Protein 2N8T (pdb70)

Sequence (51 aa):
GSSSGLPPGWEEKQDDRGRSYYVDHNSKTTTWSKPTMQDAPLPMPPGYKLVGSSSGLPPGWEEKQDDRGRSYYVDHNSKTTTWSKPTMQDAPLPMPPGYKLVGSSSGLPPGWEEKQDDRGRSYYVDHNSKTTTWSKPTMQDAPLPMPPGYKLVGSSSGLPPGWEEKQDDRGRSYYVDHNSKTTTWSKPTMQDAPLPMPPGYKLVGSSSGLPPGWEEKQDDRGRSYYVDHNSKTTTWSKPTMQDAPLPMPPGYKLVGSSSGLPPGWEEKQDDRGRSYYVDHNSKTTTWSKPTMQDAPLPMPPGYKLVGSSSGLPPGWEEKQDDRGRSYYVDHNSKTTTWSKPTMQDAPLPMPPGYKLVGSSSGLPPGWEEKQDDRGRSYYVDHNSKTTTWSKPTMQDAPLPMPPGYKLVGSSSGLPPGWEEKQDDRGRSYYVDHNSKTTTWSKPTMQDAPLPMPPGYKLVGSSSGLPPGWEEKQDDRGRSYYVDHNSKTTTWSKPTMQDAPLPMPPGYKLV

Solvent-accessible surface area: 4497 Å² total

Organism: Rattus norvegicus (NCBI:txid10116)

InterPro domains:
  IPR000008 C2 domain [PF00168] (77-171)
  IPR000008 C2 domain [PS50004] (54-180)
  IPR000008 C2 domain [SM00239] (76-178)
  IPR000569 HECT domain [PF00632] (581-884)
  IPR000569 HECT domain [PS50237] (551-886)
  IPR000569 HECT domain [SM00119] (549-886)
  IPR000569 HECT domain [cd00078] (529-884)
  IPR001202 WW domain [PF00397] (248-277)
  IPR001202 WW domain [PF00397] (404-433)
  IPR001202 WW domain [PF00397] (461-490)
  IPR001202 WW domain [PS01159] (252-277)
  IPR001202 WW domain [PS01159] (408-433)
  IPR001202 WW domain [PS01159] (465-490)
  IPR001202 WW domain [PS50020] (246-279)
  IPR001202 WW domain [PS50020] (402-435)
  IPR001202 WW domain [PS50020] (459-492)
  IPR001202 WW domain [SM00456] (247-279)
  IPR001202 WW domain [SM00456] (403-435)
  IPR001202 WW domain [SM00456] (460-492)
  IPR001202 WW domain [cd00201] (251-279)

Foldseek 3Di:
DPDDPDDPQWDWDADPVGDTAIFGNPVTDTDRDDDDDDD/DDDPAVVDDDPD

B-factor: mean 2.51, std 2.17, range [0.27, 10.43]

GO terms:
  GO:0004842 ubiquitin-protein transferase activity (F, IDA)
  GO:0048814 regulation of dendrite morphogenesis (P, IDA)
  GO:0070534 protein K63-linked ubiquitination (P, IDA)
  GO:0005737 cytoplasm (C, EXP)
  GO:0005902 microvillus (C, IDA)
  GO:0014894 response to denervation involved in regulation of muscle adaptation (P, IEP)
  GO:0006955 immune response (P, IEP)
  GO:0005515 protein binding (F, IPI)
  GO:0098978 glutamatergic synapse (C, IDA)
  GO:0098978 glutamatergic synapse (C, IMP)
  GO:0140252 regulation protein catabolic process at postsynapse (P, IDA)
  GO:0140252 regulation protein catabolic process at postsynapse (P, IMP)
  GO:0099149 regulation of postsynaptic neurotransmitter receptor internalization (P, IDA)
  GO:0099149 regulation of postsynaptic neurotransmitter receptor internalization (P, IMP)
  GO:0099576 regulation of protein catabolic process at postsynapse, modulating synaptic transmission (P, IDA)
  GO:0099576 regulation of protein catabolic process at postsynapse, modulating synaptic transmission (P, IMP)
  GO:0098978 glutamatergic synapse (C, IEP)
  GO:0140252 regulation protein catabolic process at postsynapse (P, IEP)
  GO:0099149 regulation of postsynaptic neurotransmitter receptor internalization (P, IEP)
  GO:0099576 regulation of protein catabolic process at postsynapse, modulating synaptic transmission (P, IEP)

Nearest PDB structures (foldseek):
  2n8t-assembly1_A  TM=1.026E+00  e=1.112E-06  Rattus norvegicus
  7lp3-assembly2_C  TM=7.494E-01  e=6.803E-03  Homo sapiens
  2ysg-assembly1_A  TM=6.909E-01  e=1.780E-02  Homo sapiens
  2dmv-assembly1_A  TM=6.307E-01  e=8.791E-03  Homo sapiens
  3le4-assembly1_A-2  TM=6.963E-01  e=1.678E-01  Homo sapiens

Radius of gyration: 11.64 Å; Cα contacts (8 Å, |Δi|>4): 70; chains: 2; bounding box: 26×28×25 Å

Structure (mmCIF, N/CA/C/O backbone):
data_2N8T
#
_entry.id   2N8T
#
_cell.length_a   1.000
_cell.length_b   1.000
_cell.length_c   1.000
_cell.angle_alpha   90.00
_cell.angle_beta   90.00
_cell.angle_gamma   90.00
#
_symmetry.space_group_name_H-M   'P 1'
#
loop_
_entity.id
_entity.type
_entity.pdbx_description
1 polymer 'E3 ubiquitin-protein ligase NEDD4'
2 polymer 'Cx43CT Peptide'
#
loop_
_atom_site.group_PDB
_atom_site.id
_atom_site.type_symbol
_atom_site.label_atom_id
_atom_site.label_alt_id
_atom_site.label_comp_id
_atom_site.label_asym_id
_atom_site.label_entity_id
_atom_site.label_seq_id
_atom_site.pdbx_PDB_ins_code
_atom_site.Cartn_x
_atom_site.Cartn_y
_atom_site.Cartn_z
_atom_site.occupancy
_atom_site.B_iso_or_equiv
_atom_site.auth_seq_id
_atom_site.auth_comp_id
_atom_site.auth_asym_id
_atom_site.auth_atom_id
_atom_site.pdbx_PDB_model_num
ATOM 1 N N . GLY A 1 1 ? -6.788 17.544 -0.089 1.00 8.61 1 GLY A N 1
ATOM 2 C CA . GLY A 1 1 ? -7.123 17.879 -1.488 1.00 7.96 1 GLY A CA 1
ATOM 3 C C . GLY A 1 1 ? -6.002 18.636 -2.168 1.00 7.00 1 GLY A C 1
ATOM 4 O O . GLY A 1 1 ? -5.590 19.694 -1.696 1.00 6.91 1 GLY A O 1
ATOM 10 N N . SER A 1 2 ? -5.497 18.069 -3.249 1.00 6.57 2 SER A N 1
ATOM 11 C CA . SER A 1 2 ? -4.472 18.695 -4.074 1.00 5.93 2 SER A CA 1
ATOM 12 C C . SER A 1 2 ? -4.258 17.809 -5.291 1.00 5.15 2 SER A C 1
ATOM 13 O O . SER A 1 2 ? -3.358 16.970 -5.305 1.00 5.08 2 SER A O 1
ATOM 21 N N . SER A 1 3 ? -5.132 17.967 -6.286 1.00 5.00 3 SER A N 1
ATOM 22 C CA . SER A 1 3 ? -5.182 17.059 -7.429 1.00 4.69 3 SER A CA 1
ATOM 23 C C . SER A 1 3 ? -5.568 15.657 -6.946 1.00 4.03 3 SER A C 1
ATOM 24 O O . SER A 1 3 ? -6.071 15.503 -5.828 1.00 4.13 3 SER A O 1
ATOM 32 N N . SER A 1 4 ? -5.371 14.646 -7.773 1.00 3.76 4 SER A N 1
ATOM 33 C CA . SER A 1 4 ? -5.721 13.288 -7.390 1.00 3.47 4 SER A CA 1
ATOM 34 C C . SER A 1 4 ? -4.726 12.288 -7.964 1.00 2.40 4 SER A C 1
ATOM 35 O O . SER A 1 4 ? -4.147 12.514 -9.026 1.00 2.66 4 SER A O 1
ATOM 43 N N . GLY A 1 5 ? -4.525 11.196 -7.240 1.00 1.67 5 GLY A N 1
ATOM 44 C CA . GLY A 1 5 ? -3.594 10.170 -7.661 1.00 1.04 5 GLY A CA 1
ATOM 45 C C . GLY A 1 5 ? -3.552 9.035 -6.670 1.00 0.89 5 GLY A C 1
ATOM 46 O O . GLY A 1 5 ? -3.795 7.879 -7.014 1.00 1.09 5 GLY A O 1
ATOM 50 N N . LEU A 1 6 ? -3.246 9.377 -5.426 1.00 0.74 6 LEU A N 1
ATOM 51 C CA . LEU A 1 6 ? -3.276 8.412 -4.341 1.00 0.69 6 LEU A CA 1
ATOM 52 C C . LEU A 1 6 ? -4.505 8.631 -3.468 1.00 0.65 6 LEU A C 1
ATOM 53 O O . LEU A 1 6 ? -4.892 9.772 -3.207 1.00 0.72 6 LEU A O 1
ATOM 69 N N . PRO A 1 7 ? -5.151 7.544 -3.025 1.00 0.62 7 PRO A N 1
ATOM 70 C CA . PRO A 1 7 ? -6.268 7.630 -2.085 1.00 0.67 7 PRO A CA 1
ATOM 71 C C . PRO A 1 7 ? -5.819 8.181 -0.728 1.00 0.61 7 PRO A C 1
ATOM 72 O O . PRO A 1 7 ? -4.631 8.121 -0.390 1.00 0.53 7 PRO A O 1
ATOM 83 N N . PRO A 1 8 ? -6.759 8.733 0.062 1.00 0.71 8 PRO A N 1
ATOM 84 C CA . PRO A 1 8 ? -6.447 9.331 1.366 1.00 0.70 8 PRO A CA 1
ATOM 85 C C . PRO A 1 8 ? -5.744 8.355 2.312 1.00 0.60 8 PRO A C 1
ATOM 86 O O . PRO A 1 8 ? -6.358 7.422 2.834 1.00 0.69 8 PRO A O 1
ATOM 97 N N . GLY A 1 9 ? -4.444 8.565 2.500 1.00 0.49 9 GLY A N 1
ATOM 98 C CA . GLY A 1 9 ? -3.690 7.760 3.439 1.00 0.50 9 GLY A CA 1
ATOM 99 C C . GLY A 1 9 ? -2.909 6.640 2.775 1.00 0.37 9 GLY A C 1
ATOM 100 O O . GLY A 1 9 ? -2.628 5.625 3.407 1.00 0.37 9 GLY A O 1
ATOM 104 N N . TRP A 1 10 ? -2.554 6.816 1.509 1.00 0.39 10 TRP A N 1
ATOM 105 C CA . TRP A 1 10 ? -1.763 5.819 0.788 1.00 0.32 10 TRP A CA 1
ATOM 106 C C . TRP A 1 10 ? -0.334 6.291 0.576 1.00 0.31 10 TRP A C 1
ATOM 107 O O . TRP A 1 10 ? -0.094 7.408 0.117 1.00 0.47 10 TRP A O 1
ATOM 128 N N . GLU A 1 11 ? 0.616 5.440 0.929 1.00 0.36 11 GLU A N 1
ATOM 129 C CA . GLU A 1 11 ? 2.014 5.711 0.643 1.00 0.45 11 GLU A CA 1
ATOM 130 C C . GLU A 1 11 ? 2.503 4.826 -0.490 1.00 0.41 11 GLU A C 1
ATOM 131 O O . GLU A 1 11 ? 2.293 3.610 -0.477 1.00 0.44 11 GLU A O 1
ATOM 143 N N . GLU A 1 12 ? 3.142 5.443 -1.470 1.00 0.51 12 GLU A N 1
ATOM 144 C CA . GLU A 1 12 ? 3.736 4.726 -2.583 1.00 0.58 12 GLU A CA 1
ATOM 145 C C . GLU A 1 12 ? 5.246 4.611 -2.369 1.00 0.61 12 GLU A C 1
ATOM 146 O O . GLU A 1 12 ? 5.955 5.618 -2.365 1.00 0.86 12 GLU A O 1
ATOM 158 N N . LYS A 1 13 ? 5.732 3.393 -2.163 1.00 0.49 13 LYS A N 1
ATOM 159 C CA . LYS A 1 13 ? 7.155 3.176 -1.918 1.00 0.65 13 LYS A CA 1
ATOM 160 C C . LYS A 1 13 ? 7.536 1.730 -2.203 1.00 0.45 13 LYS A C 1
ATOM 161 O O . LYS A 1 13 ? 6.675 0.865 -2.282 1.00 0.48 13 LYS A O 1
ATOM 180 N N . GLN A 1 14 ? 8.829 1.483 -2.376 1.00 0.68 14 GLN A N 1
ATOM 181 C CA . GLN A 1 14 ? 9.318 0.148 -2.717 1.00 0.58 14 GLN A CA 1
ATOM 182 C C . GLN A 1 14 ? 9.547 -0.709 -1.475 1.00 0.59 14 GLN A C 1
ATOM 183 O O . GLN A 1 14 ? 9.858 -0.193 -0.396 1.00 0.72 14 GLN A O 1
ATOM 197 N N . ASP A 1 15 ? 9.376 -2.017 -1.640 1.00 0.56 15 ASP A N 1
ATOM 198 C CA . ASP A 1 15 ? 9.549 -2.976 -0.550 1.00 0.66 15 ASP A CA 1
ATOM 199 C C . ASP A 1 15 ? 10.988 -3.486 -0.505 1.00 0.63 15 ASP A C 1
ATOM 200 O O . ASP A 1 15 ? 11.881 -2.920 -1.131 1.00 0.58 15 ASP A O 1
ATOM 209 N N . ASP A 1 16 ? 11.198 -4.566 0.236 1.00 0.77 16 ASP A N 1
ATOM 210 C CA . ASP A 1 16 ? 12.504 -5.213 0.318 1.00 0.79 16 ASP A CA 1
ATOM 211 C C . ASP A 1 16 ? 12.930 -5.736 -1.051 1.00 0.73 16 ASP A C 1
ATOM 212 O O . ASP A 1 16 ? 14.105 -5.659 -1.423 1.00 0.76 16 ASP A O 1
ATOM 221 N N . ARG A 1 17 ? 11.969 -6.244 -1.813 1.00 0.78 17 ARG A N 1
ATOM 222 C CA . ARG A 1 17 ? 12.249 -6.790 -3.134 1.00 0.81 17 ARG A CA 1
ATOM 223 C C . ARG A 1 17 ? 12.463 -5.671 -4.148 1.00 0.72 17 ARG A C 1
ATOM 224 O O . ARG A 1 17 ? 12.926 -5.910 -5.269 1.00 0.95 17 ARG A O 1
ATOM 245 N N . GLY A 1 18 ? 12.098 -4.456 -3.761 1.00 0.61 18 GLY A N 1
ATOM 246 C CA . GLY A 1 18 ? 12.395 -3.290 -4.570 1.00 0.64 18 GLY A CA 1
ATOM 247 C C . GLY A 1 18 ? 11.268 -2.902 -5.501 1.00 0.56 18 GLY A C 1
ATOM 248 O O . GLY A 1 18 ? 11.476 -2.116 -6.426 1.00 0.71 18 GLY A O 1
ATOM 252 N N . ARG A 1 19 ? 10.075 -3.430 -5.268 1.00 0.48 19 ARG A N 1
ATOM 253 C CA . ARG A 1 19 ? 8.946 -3.115 -6.127 1.00 0.54 19 ARG A CA 1
ATOM 254 C C . ARG A 1 19 ? 8.075 -2.051 -5.474 1.00 0.42 19 ARG A C 1
ATOM 255 O O . ARG A 1 19 ? 7.923 -2.022 -4.254 1.00 0.41 19 ARG A O 1
ATOM 276 N N . SER A 1 20 ? 7.525 -1.165 -6.287 1.00 0.41 20 SER A N 1
ATOM 277 C CA . SER A 1 20 ? 6.678 -0.101 -5.782 1.00 0.40 20 SER A CA 1
ATOM 278 C C . SER A 1 20 ? 5.346 -0.667 -5.297 1.00 0.44 20 SER A C 1
ATOM 279 O O . SER A 1 20 ? 4.537 -1.139 -6.096 1.00 0.58 20 SER A O 1
ATOM 287 N N . TYR A 1 21 ? 5.142 -0.652 -3.990 1.00 0.41 21 TYR A N 1
ATOM 288 C CA . TYR A 1 21 ? 3.888 -1.092 -3.416 1.00 0.55 21 TYR A CA 1
ATOM 289 C C . TYR A 1 21 ? 3.155 0.094 -2.802 1.00 0.48 21 TYR A C 1
ATOM 290 O O . TYR A 1 21 ? 3.677 1.214 -2.771 1.00 0.47 21 TYR A O 1
ATOM 308 N N . TYR A 1 22 ? 1.951 -0.161 -2.320 1.00 0.50 22 TYR A N 1
ATOM 309 C CA . TYR A 1 22 ? 1.144 0.861 -1.686 1.00 0.47 22 TYR A CA 1
ATOM 310 C C . TYR A 1 22 ? 0.696 0.394 -0.313 1.00 0.45 22 TYR A C 1
ATOM 311 O O . TYR A 1 22 ? 0.372 -0.777 -0.122 1.00 0.53 22 TYR A O 1
ATOM 329 N N . VAL A 1 23 ? 0.688 1.298 0.646 1.00 0.45 23 VAL A N 1
ATOM 330 C CA . VAL A 1 23 ? 0.203 0.972 1.976 1.00 0.45 23 VAL A CA 1
ATOM 331 C C . VAL A 1 23 ? -0.928 1.912 2.385 1.00 0.33 23 VAL A C 1
ATOM 332 O O . VAL A 1 23 ? -0.796 3.138 2.316 1.00 0.40 23 VAL A O 1
ATOM 345 N N . ASP A 1 24 ? -2.043 1.312 2.783 1.00 0.30 24 ASP A N 1
ATOM 346 C CA . ASP A 1 24 ? -3.215 2.051 3.225 1.00 0.29 24 ASP A CA 1
ATOM 347 C C . ASP A 1 24 ? -3.138 2.308 4.724 1.00 0.34 24 ASP A C 1
ATOM 348 O O . ASP A 1 24 ? -2.998 1.374 5.512 1.00 0.42 24 ASP A O 1
ATOM 357 N N . HIS A 1 25 ? -3.183 3.575 5.112 1.00 0.40 25 HIS A N 1
ATOM 358 C CA . HIS A 1 25 ? -3.129 3.950 6.522 1.00 0.52 25 HIS A CA 1
ATOM 359 C C . HIS A 1 25 ? -4.498 3.898 7.197 1.00 0.67 25 HIS A C 1
ATOM 360 O O . HIS A 1 25 ? -4.604 4.137 8.401 1.00 0.83 25 HIS A O 1
ATOM 375 N N . ASN A 1 26 ? -5.544 3.598 6.436 1.00 0.72 26 ASN A N 1
ATOM 376 C CA . ASN A 1 26 ? -6.893 3.569 6.997 1.00 0.94 26 ASN A CA 1
ATOM 377 C C . ASN A 1 26 ? -7.078 2.343 7.881 1.00 1.11 26 ASN A C 1
ATOM 378 O O . ASN A 1 26 ? -7.457 2.463 9.047 1.00 1.40 26 ASN A O 1
ATOM 389 N N . SER A 1 27 ? -6.794 1.164 7.341 1.00 1.02 27 SER A N 1
ATOM 390 C CA . SER A 1 27 ? -6.793 -0.043 8.148 1.00 1.25 27 SER A CA 1
ATOM 391 C C . SER A 1 27 ? -5.378 -0.302 8.657 1.00 1.10 27 SER A C 1
ATOM 392 O O . SER A 1 27 ? -5.177 -0.996 9.658 1.00 1.39 27 SER A O 1
ATOM 400 N N . LYS A 1 28 ? -4.421 0.332 7.973 1.00 0.85 28 LYS A N 1
ATOM 401 C CA . LYS A 1 28 ? -2.991 0.203 8.256 1.00 1.07 28 LYS A CA 1
ATOM 402 C C . LYS A 1 28 ? -2.499 -1.138 7.750 1.00 1.05 28 LYS A C 1
ATOM 403 O O . LYS A 1 28 ? -2.301 -2.076 8.521 1.00 1.55 28 LYS A O 1
ATOM 422 N N . THR A 1 29 ? -2.312 -1.206 6.443 1.00 0.69 29 THR A N 1
ATOM 423 C CA . THR A 1 29 ? -2.059 -2.453 5.755 1.00 0.85 29 THR A CA 1
ATOM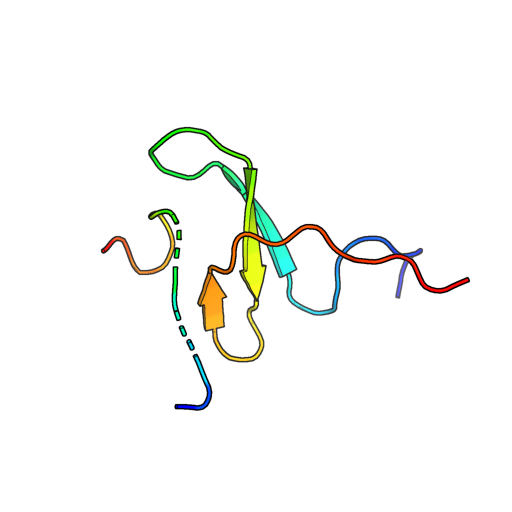 424 C C . THR A 1 29 ? -1.413 -2.200 4.399 1.00 0.74 29 THR A C 1
ATOM 425 O O . THR A 1 29 ? -1.827 -1.305 3.665 1.00 0.80 29 THR A O 1
ATOM 436 N N . THR A 1 30 ? -0.400 -2.980 4.077 1.00 0.79 30 THR A N 1
ATOM 437 C CA . THR A 1 30 ? 0.238 -2.899 2.777 1.00 0.73 30 THR A CA 1
ATOM 438 C C . THR A 1 30 ? -0.515 -3.759 1.769 1.00 0.71 30 THR A C 1
ATOM 439 O O . THR A 1 30 ? -0.722 -4.951 1.986 1.00 0.82 30 THR A O 1
ATOM 450 N N . THR A 1 31 ? -0.936 -3.143 0.681 1.00 0.74 31 THR A N 1
ATOM 451 C CA . THR A 1 31 ? -1.694 -3.835 -0.336 1.00 0.82 31 THR A CA 1
ATOM 452 C C . THR A 1 31 ? -1.170 -3.454 -1.718 1.00 0.73 31 THR A C 1
ATOM 453 O O . THR A 1 31 ? -1.251 -2.298 -2.139 1.00 1.05 31 THR A O 1
ATOM 464 N N . TRP A 1 32 ? -0.571 -4.417 -2.404 1.00 0.62 32 TRP A N 1
ATOM 465 C CA . TRP A 1 32 ? -0.037 -4.163 -3.728 1.00 0.61 32 TRP A CA 1
ATOM 466 C C . TRP A 1 32 ? -1.172 -4.198 -4.744 1.00 1.02 32 TRP A C 1
ATOM 467 O O . TRP A 1 32 ? -1.574 -5.259 -5.231 1.00 1.78 32 TRP A O 1
ATOM 488 N N . SER A 1 33 ? -1.698 -3.019 -5.024 1.00 1.25 33 SER A N 1
ATOM 489 C CA . SER A 1 33 ? -2.764 -2.841 -5.985 1.00 1.81 33 SER A CA 1
ATOM 490 C C . SER A 1 33 ? -2.470 -1.629 -6.855 1.00 1.10 33 SER A C 1
ATOM 491 O O . SER A 1 33 ? -1.777 -0.702 -6.428 1.00 1.02 33 SER A O 1
ATOM 499 N N . LYS A 1 34 ? -2.973 -1.637 -8.076 1.00 1.61 34 LYS A N 1
ATOM 500 C CA . LYS A 1 34 ? -2.883 -0.464 -8.925 1.00 1.55 34 LYS A CA 1
ATOM 501 C C . LYS A 1 34 ? -4.188 0.320 -8.860 1.00 1.16 34 LYS A C 1
ATOM 502 O O . LYS A 1 34 ? -5.239 -0.186 -9.255 1.00 1.47 34 LYS A O 1
ATOM 521 N N . PRO A 1 35 ? -4.130 1.553 -8.319 1.00 1.15 35 PRO A N 1
ATOM 522 C CA . PRO A 1 35 ? -5.306 2.418 -8.159 1.00 1.50 35 PRO A CA 1
ATOM 523 C C . PRO A 1 35 ? -6.092 2.599 -9.456 1.00 1.61 35 PRO A C 1
ATOM 524 O O . PRO A 1 35 ? -5.519 2.888 -10.513 1.00 1.62 35 PRO A O 1
ATOM 535 N N . THR A 1 36 ? -7.401 2.430 -9.369 1.00 2.06 36 THR A N 1
ATOM 536 C CA . THR A 1 36 ? -8.272 2.553 -10.524 1.00 2.29 36 THR A CA 1
ATOM 537 C C . THR A 1 36 ? -8.613 4.012 -10.803 1.00 2.76 36 THR A C 1
ATOM 538 O O . THR A 1 36 ? -8.511 4.866 -9.922 1.00 3.36 36 THR A O 1
ATOM 549 N N . MET A 1 37 ? -9.009 4.291 -12.035 1.00 3.17 37 MET A N 1
ATOM 550 C CA . MET A 1 37 ? -9.380 5.639 -12.428 1.00 4.06 37 MET A CA 1
ATOM 551 C C . MET A 1 37 ? -10.869 5.714 -12.720 1.00 4.86 37 MET A C 1
ATOM 552 O O . MET A 1 37 ? -11.385 4.964 -13.547 1.00 5.15 37 MET A O 1
ATOM 566 N N . GLN A 1 38 ? -11.562 6.603 -12.026 1.00 5.58 38 GLN A N 1
ATOM 567 C CA . GLN A 1 38 ? -12.981 6.809 -12.262 1.00 6.59 38 GLN A CA 1
ATOM 568 C C . GLN A 1 38 ? -13.213 8.198 -12.819 1.00 7.50 38 GLN A C 1
ATOM 569 O O . GLN A 1 38 ? -13.074 9.192 -12.104 1.00 8.13 38 GLN A O 1
ATOM 581 N N . ASP A 1 39 ? -13.559 8.263 -14.087 1.00 7.79 39 ASP A N 1
ATOM 582 C CA . ASP A 1 39 ? -13.731 9.529 -14.768 1.00 8.86 39 ASP A CA 1
ATOM 583 C C . ASP A 1 39 ? -14.894 9.441 -15.739 1.00 9.74 39 ASP A C 1
ATOM 584 O O . ASP A 1 39 ? -15.837 10.253 -15.618 1.00 10.40 39 ASP A O 1
ATOM 594 N N . ALA B 2 1 ? -12.144 -10.010 9.550 1.00 7.07 40 ALA B N 1
ATOM 595 C CA . ALA B 2 1 ? -10.873 -9.406 9.100 1.00 6.29 40 ALA B CA 1
ATOM 596 C C . ALA B 2 1 ? -11.121 -8.074 8.410 1.00 5.17 40 ALA B C 1
ATOM 597 O O . ALA B 2 1 ? -11.551 -8.037 7.258 1.00 5.11 40 ALA B O 1
ATOM 606 N N . PRO B 2 2 ? -10.863 -6.959 9.115 1.00 4.63 41 PRO B N 1
ATOM 607 C CA . PRO B 2 2 ? -11.027 -5.611 8.563 1.00 3.91 41 PRO B CA 1
ATOM 608 C C . PRO B 2 2 ? -9.759 -5.101 7.869 1.00 3.29 41 PRO B C 1
ATOM 609 O O . PRO B 2 2 ? -9.757 -4.039 7.243 1.00 3.28 41 PRO B O 1
ATOM 620 N N . LEU B 2 3 ? -8.683 -5.864 8.001 1.00 3.23 42 LEU B N 1
ATOM 621 C CA . LEU B 2 3 ? -7.394 -5.499 7.423 1.00 2.92 42 LEU B CA 1
ATOM 622 C C . LEU B 2 3 ? -7.075 -6.381 6.222 1.00 3.35 42 LEU B C 1
ATOM 623 O O . LEU B 2 3 ? -7.392 -7.573 6.217 1.00 3.98 42 LEU B O 1
ATOM 653 N N . PRO B 2 5 ? -4.714 -8.473 3.531 1.00 3.62 44 PRO B N 1
ATOM 654 C CA . PRO B 2 5 ? -3.507 -9.306 3.587 1.00 3.20 44 PRO B CA 1
ATOM 655 C C . PRO B 2 5 ? -2.348 -8.694 2.796 1.00 2.44 44 PRO B C 1
ATOM 656 O O . PRO B 2 5 ? -2.488 -8.372 1.615 1.00 2.80 44 PRO B O 1
ATOM 667 N N . MET B 2 6 ? -1.211 -8.531 3.462 1.00 1.89 45 MET B N 1
ATOM 668 C CA . MET B 2 6 ? -0.043 -7.906 2.852 1.00 1.45 45 MET B CA 1
ATOM 669 C C . MET B 2 6 ? 0.790 -8.932 2.097 1.00 1.29 45 MET B C 1
ATOM 670 O O . MET B 2 6 ? 1.184 -9.959 2.651 1.00 1.61 45 MET B O 1
ATOM 698 N N . PRO B 2 8 ? 3.712 -7.894 -0.259 1.00 0.92 47 PRO B N 1
ATOM 699 C CA . PRO B 2 8 ? 5.103 -7.469 -0.178 1.00 1.02 47 PRO B CA 1
ATOM 700 C C . PRO B 2 8 ? 5.478 -6.996 1.230 1.00 0.90 47 PRO B C 1
ATOM 701 O O . PRO B 2 8 ? 4.637 -6.476 1.965 1.00 0.98 47 PRO B O 1
ATOM 712 N N . PRO B 2 9 ? 6.749 -7.188 1.623 1.00 0.91 48 PRO B N 1
ATOM 713 C CA . PRO B 2 9 ? 7.248 -6.809 2.954 1.00 0.93 48 PRO B CA 1
ATOM 714 C C . PRO B 2 9 ? 7.420 -5.296 3.119 1.00 1.40 48 PRO B C 1
ATOM 715 O O . PRO B 2 9 ? 7.065 -4.517 2.240 1.00 2.42 48 PRO B O 1
ATOM 726 N N . GLY B 2 10 ? 7.970 -4.892 4.256 1.00 1.31 49 GLY B N 1
ATOM 727 C CA . GLY B 2 10 ? 8.261 -3.491 4.485 1.00 1.90 49 GLY B CA 1
ATOM 728 C C . GLY B 2 10 ? 7.455 -2.921 5.632 1.00 1.56 49 GLY B C 1
ATOM 729 O O . GLY B 2 10 ? 8.014 -2.443 6.622 1.00 2.05 49 GLY B O 1
ATOM 733 N N . TYR B 2 11 ? 6.139 -2.984 5.508 1.00 1.52 50 TYR B N 1
ATOM 734 C CA . TYR B 2 11 ? 5.252 -2.475 6.544 1.00 1.35 50 TYR B CA 1
ATOM 735 C C . TYR B 2 11 ? 5.041 -3.556 7.590 1.00 1.60 50 TYR B C 1
ATOM 736 O O . TYR B 2 11 ? 4.622 -4.662 7.257 1.00 2.09 50 TYR B O 1
ATOM 754 N N . LYS B 2 12 ? 5.369 -3.228 8.841 1.00 1.94 51 LYS B N 1
ATOM 755 C CA . LYS B 2 12 ? 5.330 -4.184 9.952 1.00 2.31 51 LYS B CA 1
ATOM 756 C C . LYS B 2 12 ? 6.467 -5.201 9.819 1.00 2.79 51 LYS B C 1
ATOM 757 O O . LYS B 2 12 ? 6.561 -6.153 10.598 1.00 3.31 51 LYS B O 1
ATOM 776 N N . LEU B 2 13 ? 7.343 -4.952 8.842 1.00 3.11 52 LEU B N 1
ATOM 777 C CA . LEU B 2 13 ? 8.463 -5.831 8.514 1.00 3.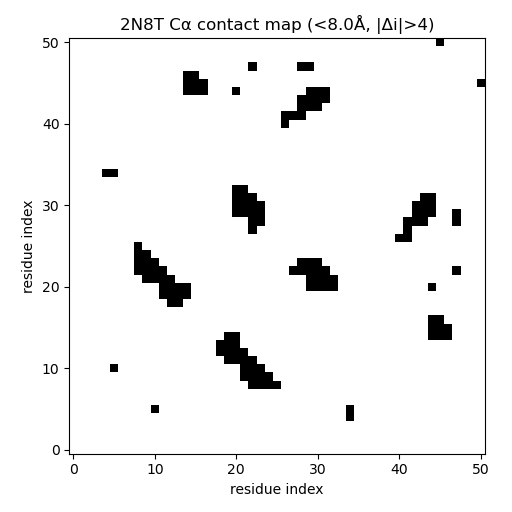83 52 LEU B CA 1
ATOM 778 C C . LEU B 2 13 ? 7.978 -7.162 7.946 1.00 4.64 52 LEU B C 1
ATOM 779 O O . LEU B 2 13 ? 7.940 -7.333 6.726 1.00 5.03 52 LEU B O 1
ATOM 795 N N . VAL B 2 14 ? 7.608 -8.093 8.821 1.00 5.28 53 VAL B N 1
ATOM 796 C CA . VAL B 2 14 ? 7.120 -9.404 8.402 1.00 6.31 53 VAL B CA 1
ATOM 797 C C . VAL B 2 14 ? 6.029 -9.884 9.353 1.00 6.88 53 VAL B C 1
ATOM 798 O O . VAL B 2 14 ? 6.350 -10.120 10.540 1.00 7.38 53 VAL B O 1
ATOM 812 N N . GLY A 1 1 ? 2.425 11.454 -0.372 1.00 8.61 1 GLY A N 2
ATOM 813 C CA . GLY A 1 1 ? 2.119 11.184 -1.798 1.00 7.96 1 GLY A CA 2
ATOM 814 C C . GLY A 1 1 ? 1.474 12.374 -2.489 1.00 7.00 1 GLY A C 2
ATOM 815 O O . GLY A 1 1 ? 1.277 12.351 -3.707 1.00 6.91 1 GLY A O 2
ATOM 821 N N . SER A 1 2 ? 1.123 13.398 -1.701 1.00 6.57 2 SER A N 2
ATOM 822 C CA . SER A 1 2 ? 0.547 14.638 -2.223 1.00 5.93 2 SER A CA 2
ATOM 823 C C . SER A 1 2 ? -0.839 14.387 -2.823 1.00 5.15 2 SER A C 2
ATOM 824 O O . SER A 1 2 ? -1.372 13.276 -2.740 1.00 5.08 2 SER A O 2
ATOM 832 N N . SER A 1 3 ? -1.430 15.420 -3.409 1.00 5.00 3 SER A N 2
ATOM 833 C CA . SER A 1 3 ? -2.731 15.284 -4.034 1.00 4.69 3 SER A CA 2
ATOM 834 C C . SER A 1 3 ? -2.561 14.711 -5.438 1.00 4.03 3 SER A C 2
ATOM 835 O O . SER A 1 3 ? -2.243 15.432 -6.384 1.00 4.13 3 SER A O 2
ATOM 843 N N . SER A 1 4 ? -2.731 13.407 -5.551 1.00 3.76 4 SER A N 2
ATOM 844 C CA . SER A 1 4 ? -2.531 12.710 -6.807 1.00 3.47 4 SER A CA 2
ATOM 845 C C . SER A 1 4 ? -3.792 11.956 -7.214 1.00 2.40 4 SER A C 2
ATOM 846 O O . SER A 1 4 ? -4.409 12.272 -8.230 1.00 2.66 4 SER A O 2
ATOM 854 N N . GLY A 1 5 ? -4.165 10.964 -6.417 1.00 1.67 5 GLY A N 2
ATOM 855 C CA . GLY A 1 5 ? -5.362 10.195 -6.693 1.00 1.04 5 GLY A CA 2
ATOM 856 C C . GLY A 1 5 ? -5.403 8.909 -5.894 1.00 0.89 5 GLY A C 2
ATOM 857 O O . GLY A 1 5 ? -5.920 7.895 -6.359 1.00 1.09 5 GLY A O 2
ATOM 861 N N . LEU A 1 6 ? -4.848 8.954 -4.689 1.00 0.74 6 LEU A N 2
ATOM 862 C CA . LEU A 1 6 ? -4.800 7.787 -3.815 1.00 0.69 6 LEU A CA 2
ATOM 863 C C . LEU A 1 6 ? -5.809 7.943 -2.684 1.00 0.65 6 LEU A C 2
ATOM 864 O O . LEU A 1 6 ? -6.151 9.068 -2.308 1.00 0.72 6 LEU A O 2
ATOM 880 N N . PRO A 1 7 ? -6.331 6.824 -2.154 1.00 0.62 7 PRO A N 2
ATOM 881 C CA . PRO A 1 7 ? -7.267 6.850 -1.027 1.00 0.67 7 PRO A CA 2
ATOM 882 C C . PRO A 1 7 ? -6.629 7.475 0.216 1.00 0.61 7 PRO A C 2
ATOM 883 O O . PRO A 1 7 ? -5.409 7.407 0.396 1.00 0.53 7 PRO A O 2
ATOM 894 N N . PRO A 1 8 ? -7.442 8.100 1.079 1.00 0.71 8 PRO A N 2
ATOM 895 C CA . PRO A 1 8 ? -6.949 8.797 2.271 1.00 0.70 8 PRO A CA 2
ATOM 896 C C . PRO A 1 8 ? -6.146 7.884 3.202 1.00 0.60 8 PRO A C 2
ATOM 897 O O . PRO A 1 8 ? -6.682 6.931 3.765 1.00 0.69 8 PRO A O 2
ATOM 908 N N . GLY A 1 9 ? -4.862 8.181 3.345 1.00 0.49 9 GLY A N 2
ATOM 909 C CA . GLY A 1 9 ? -4.018 7.422 4.249 1.00 0.50 9 GLY A CA 2
ATOM 910 C C . GLY A 1 9 ? -3.134 6.419 3.527 1.00 0.37 9 GLY A C 2
ATOM 911 O O . GLY A 1 9 ? -2.461 5.609 4.165 1.00 0.37 9 GLY A O 2
ATOM 915 N N . TRP A 1 10 ? -3.145 6.464 2.201 1.00 0.39 10 TRP A N 2
ATOM 916 C CA . TRP A 1 10 ? -2.304 5.578 1.399 1.00 0.32 10 TRP A CA 2
ATOM 917 C C . TRP A 1 10 ? -1.008 6.274 0.995 1.00 0.31 10 TRP A C 2
ATOM 918 O O . TRP A 1 10 ? -1.033 7.313 0.331 1.00 0.47 10 TRP A O 2
ATOM 939 N N . GLU A 1 11 ? 0.122 5.707 1.402 1.00 0.36 11 GLU A N 2
ATOM 940 C CA . GLU A 1 11 ? 1.423 6.229 1.000 1.00 0.45 11 GLU A CA 2
ATOM 941 C C . GLU A 1 11 ? 1.997 5.425 -0.154 1.00 0.41 11 GLU A C 2
ATOM 942 O O . GLU A 1 11 ? 1.762 4.219 -0.260 1.00 0.44 11 GLU A O 2
ATOM 954 N N . GLU A 1 12 ? 2.754 6.099 -1.007 1.00 0.51 12 GLU A N 2
ATOM 955 C CA . GLU A 1 12 ? 3.513 5.439 -2.051 1.00 0.58 12 GLU A CA 2
ATOM 956 C C . GLU A 1 12 ? 4.891 5.094 -1.491 1.00 0.61 12 GLU A C 2
ATOM 957 O O . GLU A 1 12 ? 5.694 5.985 -1.198 1.00 0.86 12 GLU A O 2
ATOM 969 N N . LYS A 1 13 ? 5.130 3.806 -1.288 1.00 0.49 13 LYS A N 2
ATOM 970 C CA . LYS A 1 13 ? 6.365 3.333 -0.680 1.00 0.65 13 LYS A CA 2
ATOM 971 C C . LYS A 1 13 ? 6.900 2.133 -1.446 1.00 0.45 13 LYS A C 2
ATOM 972 O O . LYS A 1 13 ? 6.280 1.677 -2.397 1.00 0.48 13 LYS A O 2
ATOM 991 N N . GLN A 1 14 ? 8.043 1.618 -1.027 1.00 0.68 14 GLN A N 2
ATOM 992 C CA . GLN A 1 14 ? 8.687 0.530 -1.747 1.00 0.58 14 GLN A CA 2
ATOM 993 C C . GLN A 1 14 ? 8.852 -0.698 -0.852 1.00 0.59 14 GLN A C 2
ATOM 994 O O . GLN A 1 14 ? 8.948 -0.574 0.373 1.00 0.72 14 GLN A O 2
ATOM 1008 N N . ASP A 1 15 ? 8.863 -1.879 -1.466 1.00 0.56 15 ASP A N 2
ATOM 1009 C CA . ASP A 1 15 ? 9.049 -3.130 -0.728 1.00 0.66 15 ASP A CA 2
ATOM 1010 C C . ASP A 1 15 ? 10.524 -3.518 -0.717 1.00 0.63 15 ASP A C 2
ATOM 1011 O O . ASP A 1 15 ? 11.380 -2.738 -1.134 1.00 0.58 15 ASP A O 2
ATOM 1020 N N . ASP A 1 16 ? 10.813 -4.720 -0.236 1.00 0.77 16 ASP A N 2
ATOM 1021 C CA . ASP A 1 16 ? 12.184 -5.220 -0.156 1.00 0.79 16 ASP A CA 2
ATOM 1022 C C . ASP A 1 16 ? 12.846 -5.270 -1.531 1.00 0.73 16 ASP A C 2
ATOM 1023 O O . ASP A 1 16 ? 14.065 -5.165 -1.647 1.00 0.76 16 ASP A O 2
ATOM 1032 N N . ARG A 1 17 ? 12.033 -5.415 -2.569 1.00 0.78 17 ARG A N 2
ATOM 1033 C CA . ARG A 1 17 ? 12.530 -5.544 -3.933 1.00 0.81 17 ARG A CA 2
ATOM 1034 C C . ARG A 1 17 ? 12.687 -4.174 -4.583 1.00 0.72 17 ARG A C 2
ATOM 1035 O O . ARG A 1 17 ? 13.306 -4.041 -5.639 1.00 0.95 17 ARG A O 2
ATOM 1056 N N . GLY A 1 18 ? 12.115 -3.162 -3.952 1.00 0.61 18 GLY A N 2
ATOM 1057 C CA . GLY A 1 18 ? 12.176 -1.823 -4.493 1.00 0.64 18 GLY A CA 2
ATOM 1058 C C . GLY A 1 18 ? 10.977 -1.514 -5.365 1.00 0.56 18 GLY A C 2
ATOM 1059 O O . GLY A 1 18 ? 11.000 -0.569 -6.157 1.00 0.71 18 GLY A O 2
ATOM 1063 N N . ARG A 1 19 ? 9.931 -2.322 -5.229 1.00 0.48 19 ARG A N 2
ATOM 1064 C CA . ARG A 1 19 ? 8.709 -2.125 -5.991 1.00 0.54 19 ARG A CA 2
ATOM 1065 C C . ARG A 1 19 ? 7.845 -1.074 -5.325 1.00 0.42 19 ARG A C 2
ATOM 1066 O O . ARG A 1 19 ? 7.682 -1.080 -4.105 1.00 0.41 19 ARG A O 2
ATOM 1087 N N . SER A 1 20 ? 7.304 -0.175 -6.125 1.00 0.41 20 SER A N 2
ATOM 1088 C CA . SER A 1 20 ? 6.393 0.831 -5.619 1.00 0.40 20 SER A CA 2
ATOM 1089 C C . SER A 1 20 ? 5.037 0.208 -5.314 1.00 0.44 20 SER A C 2
ATOM 1090 O O . SER A 1 20 ? 4.323 -0.253 -6.212 1.00 0.58 20 SER A O 2
ATOM 1098 N N . TYR A 1 21 ? 4.706 0.167 -4.038 1.00 0.41 21 TYR A N 2
ATOM 1099 C CA . TYR A 1 21 ? 3.412 -0.297 -3.598 1.00 0.55 21 TYR A CA 2
ATOM 1100 C C . TYR A 1 21 ? 2.748 0.798 -2.781 1.00 0.48 21 TYR A C 2
ATOM 1101 O O . TYR A 1 21 ? 3.320 1.874 -2.588 1.00 0.47 21 TYR A O 2
ATOM 1119 N N . TYR A 1 22 ? 1.554 0.531 -2.286 1.00 0.50 22 TYR A N 2
ATOM 1120 C CA . TYR A 1 22 ? 0.862 1.500 -1.457 1.00 0.47 22 TYR A CA 2
ATOM 1121 C C . TYR A 1 22 ? 0.492 0.894 -0.110 1.00 0.45 22 TYR A C 2
ATOM 1122 O O . TYR A 1 22 ? 0.018 -0.243 -0.024 1.00 0.53 22 TYR A O 2
ATOM 1140 N N . VAL A 1 23 ? 0.726 1.660 0.944 1.00 0.45 23 VAL A N 2
ATOM 1141 C CA . VAL A 1 23 ? 0.440 1.206 2.293 1.00 0.45 23 VAL A CA 2
ATOM 1142 C C . VAL A 1 23 ? -0.709 2.001 2.905 1.00 0.33 23 VAL A C 2
ATOM 1143 O O . VAL A 1 23 ? -0.679 3.236 2.946 1.00 0.40 23 VAL A O 2
ATOM 1156 N N . ASP A 1 24 ? -1.724 1.278 3.357 1.00 0.30 24 ASP A N 2
ATOM 1157 C CA . ASP A 1 24 ? -2.868 1.869 4.037 1.00 0.29 24 ASP A CA 2
ATOM 1158 C C . ASP A 1 24 ? -2.539 2.084 5.507 1.00 0.34 24 ASP A C 2
ATOM 1159 O O . ASP A 1 24 ? -2.317 1.127 6.250 1.00 0.42 24 ASP A O 2
ATOM 1168 N N . HIS A 1 25 ? -2.472 3.340 5.919 1.00 0.40 25 HIS A N 2
ATOM 1169 C CA . HIS A 1 25 ? -2.149 3.674 7.305 1.00 0.52 25 HIS A CA 2
ATOM 1170 C C . HIS A 1 25 ? -3.371 3.603 8.213 1.00 0.67 25 HIS A C 2
ATOM 1171 O O . HIS A 1 25 ? -3.246 3.697 9.436 1.00 0.83 25 HIS A O 2
ATOM 1186 N N . ASN A 1 26 ? -4.545 3.424 7.617 1.00 0.72 26 ASN A N 2
ATOM 1187 C CA . ASN A 1 26 ? -5.795 3.378 8.377 1.00 0.94 26 ASN A CA 2
ATOM 1188 C C . ASN A 1 26 ? -5.892 2.079 9.172 1.00 1.11 26 ASN A C 2
ATOM 1189 O O . ASN A 1 26 ? -6.253 2.080 10.352 1.00 1.40 26 ASN A O 2
ATOM 1200 N N . SER A 1 27 ? -5.579 0.973 8.515 1.00 1.02 27 SER A N 2
ATOM 1201 C CA . SER A 1 27 ? -5.642 -0.338 9.139 1.00 1.25 27 SER A CA 2
ATOM 1202 C C . SER A 1 27 ? -4.249 -0.951 9.257 1.00 1.10 27 SER A C 2
ATOM 1203 O O . SER A 1 27 ? -4.071 -1.987 9.897 1.00 1.39 27 SER A O 2
ATOM 1211 N N . LYS A 1 28 ? -3.272 -0.282 8.640 1.00 0.85 28 LYS A N 2
ATOM 1212 C CA . LYS A 1 28 ? -1.887 -0.760 8.578 1.00 1.07 28 LYS A CA 2
ATOM 1213 C C . LYS A 1 28 ? -1.794 -2.002 7.696 1.00 1.05 28 LYS A C 2
ATOM 1214 O O . LYS A 1 28 ? -1.716 -3.130 8.183 1.00 1.55 28 LYS A O 2
ATOM 1233 N N . THR A 1 29 ? -1.841 -1.786 6.394 1.00 0.69 29 THR A N 2
ATOM 1234 C CA . THR A 1 29 ? -1.804 -2.879 5.437 1.00 0.85 29 THR A CA 2
ATOM 1235 C C . THR A 1 29 ? -0.942 -2.520 4.233 1.00 0.74 29 THR A C 2
ATOM 1236 O O . THR A 1 29 ? -1.091 -1.442 3.655 1.00 0.80 29 THR A O 2
ATOM 1247 N N . THR A 1 30 ? -0.034 -3.411 3.872 1.00 0.79 30 THR A N 2
ATOM 1248 C CA . THR A 1 30 ? 0.766 -3.236 2.674 1.00 0.73 30 THR A CA 2
ATOM 1249 C C . THR A 1 30 ? 0.110 -3.966 1.502 1.00 0.71 30 THR A C 2
ATOM 1250 O O . THR A 1 30 ? -0.277 -5.135 1.620 1.00 0.82 30 THR A O 2
ATOM 1261 N N . THR A 1 31 ? -0.054 -3.271 0.386 1.00 0.74 31 THR A N 2
ATOM 1262 C CA . THR A 1 31 ? -0.623 -3.877 -0.804 1.00 0.82 31 THR A CA 2
ATOM 1263 C C . THR A 1 31 ? 0.110 -3.353 -2.033 1.00 0.73 31 THR A C 2
ATOM 1264 O O . THR A 1 31 ? 0.902 -2.419 -1.926 1.00 1.05 31 THR A O 2
ATOM 1275 N N . TRP A 1 32 ? -0.140 -3.960 -3.182 1.00 0.62 32 TRP A N 2
ATOM 1276 C CA . TRP A 1 32 ? 0.472 -3.532 -4.431 1.00 0.61 32 TRP A CA 2
ATOM 1277 C C . TRP A 1 32 ? 0.034 -2.114 -4.795 1.00 1.02 32 TRP A C 2
ATOM 1278 O O . TRP A 1 32 ? -0.751 -1.493 -4.076 1.00 1.78 32 TRP A O 2
ATOM 1299 N N . SER A 1 33 ? 0.556 -1.602 -5.903 1.00 1.25 33 SER A N 2
ATOM 1300 C CA . SER A 1 33 ? 0.338 -0.215 -6.303 1.00 1.81 33 SER A CA 2
ATOM 1301 C C . SER A 1 33 ? -1.154 0.125 -6.346 1.00 1.10 33 SER A C 2
ATOM 1302 O O . SER A 1 33 ? -1.979 -0.754 -6.522 1.00 1.02 33 SER A O 2
ATOM 1310 N N . LYS A 1 34 ? -1.479 1.400 -6.157 1.00 1.61 34 LYS A N 2
ATOM 1311 C CA . LYS A 1 34 ? -2.864 1.847 -6.021 1.00 1.55 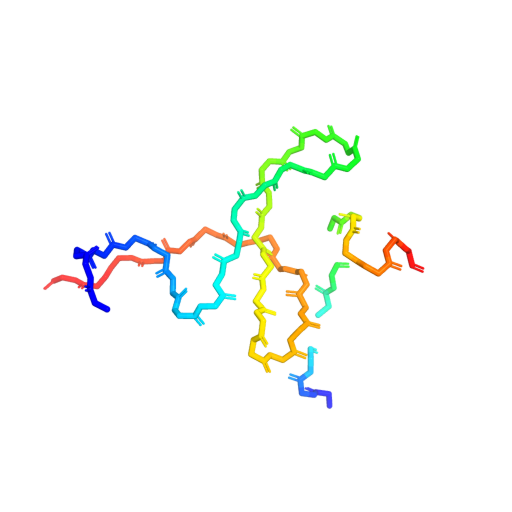34 LYS A CA 2
ATOM 1312 C C . LYS A 1 34 ? -3.793 1.192 -7.047 1.00 1.16 34 LYS A C 2
ATOM 1313 O O . LYS A 1 34 ? -3.383 0.910 -8.178 1.00 1.47 34 LYS A O 2
ATOM 1332 N N . PRO A 1 35 ? -5.058 0.952 -6.654 1.00 1.15 35 PRO A N 2
ATOM 1333 C CA . PRO A 1 35 ? -6.100 0.466 -7.553 1.00 1.50 35 PRO A CA 2
ATOM 1334 C C . PRO A 1 35 ? -6.067 1.198 -8.890 1.00 1.61 35 PRO A C 2
ATOM 1335 O O . PRO A 1 35 ? -6.127 2.431 -8.935 1.00 1.62 35 PRO A O 2
ATOM 1346 N N . THR A 1 36 ? -5.955 0.442 -9.966 1.00 2.06 36 THR A N 2
ATOM 1347 C CA . THR A 1 36 ? -5.846 1.023 -11.293 1.00 2.29 36 THR A CA 2
ATOM 1348 C C . THR A 1 36 ? -7.210 1.153 -11.950 1.00 2.76 36 THR A C 2
ATOM 1349 O O . THR A 1 36 ? -7.599 2.244 -12.380 1.00 3.36 36 THR A O 2
ATOM 1360 N N . MET A 1 37 ? -7.931 0.034 -12.012 1.00 3.17 37 MET A N 2
ATOM 1361 C CA . MET A 1 37 ? -9.250 -0.010 -12.635 1.00 4.06 37 MET A CA 2
ATOM 1362 C C . MET A 1 37 ? -9.134 0.259 -14.126 1.00 4.86 37 MET A C 2
ATOM 1363 O O . MET A 1 37 ? -8.055 0.142 -14.710 1.00 5.15 37 MET A O 2
ATOM 1377 N N . GLN A 1 38 ? -10.252 0.595 -14.736 1.00 5.58 38 GLN A N 2
ATOM 1378 C CA . GLN A 1 38 ? -10.259 1.065 -16.099 1.00 6.59 38 GLN A CA 2
ATOM 1379 C C . GLN A 1 38 ? -10.955 2.419 -16.113 1.00 7.50 38 GLN A C 2
ATOM 1380 O O . GLN A 1 38 ? -12.122 2.537 -16.486 1.00 8.13 38 GLN A O 2
ATOM 1392 N N . ASP A 1 39 ? -10.231 3.425 -15.648 1.00 7.79 39 ASP A N 2
ATOM 1393 C CA . ASP A 1 39 ? -10.779 4.758 -15.444 1.00 8.86 39 ASP A CA 2
ATOM 1394 C C . ASP A 1 39 ? -9.926 5.777 -16.176 1.00 9.74 39 ASP A C 2
ATOM 1395 O O . ASP A 1 39 ? -10.382 6.297 -17.214 1.00 10.40 39 ASP A O 2
ATOM 1405 N N . ALA B 2 1 ? -8.115 0.628 5.258 1.00 7.07 40 ALA B N 2
ATOM 1406 C CA . ALA B 2 1 ? -9.528 0.697 5.706 1.00 6.29 40 ALA B CA 2
ATOM 1407 C C . ALA B 2 1 ? -10.121 -0.702 5.928 1.00 5.17 40 ALA B C 2
ATOM 1408 O O . ALA B 2 1 ? -10.592 -0.995 7.023 1.00 5.11 40 ALA B O 2
ATOM 1417 N N . PRO B 2 2 ? -10.115 -1.599 4.911 1.00 4.63 41 PRO B N 2
ATOM 1418 C CA . PRO B 2 2 ? -10.664 -2.953 5.075 1.00 3.91 41 PRO B CA 2
ATOM 1419 C C . PRO B 2 2 ? -9.703 -3.905 5.792 1.00 3.29 41 PRO B C 2
ATOM 1420 O O . PRO B 2 2 ? -10.111 -4.972 6.262 1.00 3.28 41 PRO B O 2
ATOM 1431 N N . LEU B 2 3 ? -8.438 -3.494 5.880 1.00 3.23 42 LEU B N 2
ATOM 1432 C CA . LEU B 2 3 ? -7.378 -4.301 6.479 1.00 2.92 42 LEU B CA 2
ATOM 1433 C C . LEU B 2 3 ? -7.165 -5.584 5.675 1.00 3.35 42 LEU B C 2
ATOM 1434 O O . LEU B 2 3 ? -6.519 -5.546 4.631 1.00 3.98 42 LEU B O 2
ATOM 1464 N N . PRO B 2 5 ? -5.807 -9.676 5.047 1.00 3.62 44 PRO B N 2
ATOM 1465 C CA . PRO B 2 5 ? -4.424 -10.172 4.984 1.00 3.20 44 PRO B CA 2
ATOM 1466 C C . PRO B 2 5 ? -3.528 -9.331 4.074 1.00 2.44 44 PRO B C 2
ATOM 1467 O O . PRO B 2 5 ? -3.950 -8.886 3.006 1.00 2.80 44 PRO B O 2
ATOM 1478 N N . MET B 2 6 ? -2.290 -9.121 4.505 1.00 1.89 45 MET B N 2
ATOM 1479 C CA . MET B 2 6 ? -1.328 -8.352 3.719 1.00 1.45 45 MET B CA 2
ATOM 1480 C C . MET B 2 6 ? -0.748 -9.222 2.608 1.00 1.29 45 MET B C 2
ATOM 1481 O O . MET B 2 6 ? -0.577 -10.431 2.784 1.00 1.61 45 MET B O 2
ATOM 1509 N N . PRO B 2 8 ? 2.184 -8.170 -0.136 1.00 0.92 47 PRO B N 2
ATOM 1510 C CA . PRO B 2 8 ? 3.611 -8.109 -0.418 1.00 1.02 47 PRO B CA 2
ATOM 1511 C C . PRO B 2 8 ? 4.448 -7.828 0.834 1.00 0.90 47 PRO B C 2
ATOM 1512 O O . PRO B 2 8 ? 3.899 -7.598 1.914 1.00 0.98 47 PRO B O 2
ATOM 1523 N N . PRO B 2 9 ? 5.791 -7.860 0.711 1.00 0.91 48 PRO B N 2
ATOM 1524 C CA . PRO B 2 9 ? 6.698 -7.530 1.817 1.00 0.93 48 PRO B CA 2
ATOM 1525 C C . PRO B 2 9 ? 6.757 -6.019 2.084 1.00 1.40 48 PRO B C 2
ATOM 1526 O O . PRO B 2 9 ? 5.784 -5.293 1.847 1.00 2.42 48 PRO B O 2
ATOM 1537 N N . GLY B 2 10 ? 7.900 -5.548 2.566 1.00 1.31 49 GLY B N 2
ATOM 1538 C CA . GLY B 2 10 ? 8.050 -4.147 2.889 1.00 1.90 49 GLY B CA 2
ATOM 1539 C C . GLY B 2 10 ? 7.440 -3.800 4.230 1.00 1.56 49 GLY B C 2
ATOM 1540 O O . GLY B 2 10 ? 8.025 -4.083 5.279 1.00 2.05 49 GLY B O 2
ATOM 1544 N N . TYR B 2 11 ? 6.261 -3.194 4.199 1.00 1.52 50 TYR B N 2
ATOM 1545 C CA . TYR B 2 11 ? 5.567 -2.792 5.415 1.00 1.35 50 TYR B CA 2
ATOM 1546 C C . TYR B 2 11 ? 4.922 -4.007 6.083 1.00 1.60 50 TYR B C 2
ATOM 1547 O O . TYR B 2 11 ? 3.717 -4.232 5.968 1.00 2.09 50 TYR B O 2
ATOM 1565 N N . LYS B 2 12 ? 5.737 -4.809 6.751 1.00 1.94 51 LYS B N 2
ATOM 1566 C CA . LYS B 2 12 ? 5.246 -6.008 7.405 1.00 2.31 51 LYS B CA 2
ATOM 1567 C C . LYS B 2 12 ? 5.869 -6.157 8.790 1.00 2.79 51 LYS B C 2
ATOM 1568 O O . LYS B 2 12 ? 5.723 -7.191 9.445 1.00 3.31 51 LYS B O 2
ATOM 1587 N N . LEU B 2 13 ? 6.558 -5.115 9.235 1.00 3.11 52 LEU B N 2
ATOM 1588 C CA . LEU B 2 13 ? 7.184 -5.123 10.550 1.00 3.83 52 LEU B CA 2
ATOM 1589 C C . LEU B 2 13 ? 7.219 -3.709 11.122 1.00 4.64 52 LEU B C 2
ATOM 1590 O O . LEU B 2 13 ? 7.239 -2.732 10.372 1.00 5.03 52 LEU B O 2
ATOM 1606 N N . VAL B 2 14 ? 7.202 -3.607 12.445 1.00 5.28 53 VAL B N 2
ATOM 1607 C CA . VAL B 2 14 ? 7.266 -2.317 13.118 1.00 6.31 53 VAL B CA 2
ATOM 1608 C C . VAL B 2 14 ? 8.548 -2.229 13.934 1.00 6.88 53 VAL B C 2
ATOM 1609 O O . VAL B 2 14 ? 8.599 -2.835 15.023 1.00 7.38 53 VAL B O 2
ATOM 1623 N N . GLY A 1 1 ? -10.629 16.659 -14.440 1.00 8.61 1 GLY A N 3
ATOM 1624 C CA . GLY A 1 1 ? -10.262 17.086 -13.067 1.00 7.96 1 GLY A CA 3
ATOM 1625 C C . GLY A 1 1 ? -9.411 16.054 -12.355 1.00 7.00 1 GLY A C 3
ATOM 1626 O O . GLY A 1 1 ? -9.617 15.771 -11.174 1.00 6.91 1 GLY A O 3
ATOM 1632 N N . SER A 1 2 ? -8.456 15.473 -13.072 1.00 6.57 2 SER A N 3
ATOM 1633 C CA . SER A 1 2 ? -7.563 14.490 -12.483 1.00 5.93 2 SER A CA 3
ATOM 1634 C C . SER A 1 2 ? -6.414 15.198 -11.770 1.00 5.15 2 SER A C 3
ATOM 1635 O O . SER A 1 2 ? -5.397 15.531 -12.382 1.00 5.08 2 SER A O 3
ATOM 1643 N N . SER A 1 3 ? -6.600 15.454 -10.480 1.00 5.00 3 SER A N 3
ATOM 1644 C CA . SER A 1 3 ? -5.624 16.190 -9.694 1.00 4.69 3 SER A CA 3
ATOM 1645 C C . SER A 1 3 ? -4.479 15.294 -9.240 1.00 4.03 3 SER A C 3
ATOM 1646 O O . SER A 1 3 ? -3.394 15.786 -8.925 1.00 4.13 3 SER A O 3
ATOM 1654 N N . SER A 1 4 ? -4.737 13.984 -9.213 1.00 3.76 4 SER A N 3
ATOM 1655 C CA . SER A 1 4 ? -3.749 12.987 -8.796 1.00 3.47 4 SER A CA 3
ATOM 1656 C C . SER A 1 4 ? -3.473 13.097 -7.295 1.00 2.40 4 SER A C 3
ATOM 1657 O O . SER A 1 4 ? -2.864 14.062 -6.833 1.00 2.66 4 SER A O 3
ATOM 1665 N N . GLY A 1 5 ? -3.929 12.109 -6.534 1.00 1.67 5 GLY A N 3
ATOM 1666 C CA . GLY A 1 5 ? -3.700 12.114 -5.101 1.00 1.04 5 GLY A CA 3
ATOM 1667 C C . GLY A 1 5 ? -4.130 10.819 -4.442 1.00 0.89 5 GLY A C 3
ATOM 1668 O O . GLY A 1 5 ? -5.274 10.391 -4.592 1.00 1.09 5 GLY A O 3
ATOM 1672 N N . LEU A 1 6 ? -3.208 10.191 -3.722 1.00 0.74 6 LEU A N 3
ATOM 1673 C CA . LEU A 1 6 ? -3.513 8.981 -2.973 1.00 0.69 6 LEU A CA 3
ATOM 1674 C C . LEU A 1 6 ? -4.466 9.290 -1.819 1.00 0.65 6 LEU A C 3
ATOM 1675 O O . LEU A 1 6 ? -4.513 10.427 -1.341 1.00 0.72 6 LEU A O 3
ATOM 1691 N N . PRO A 1 7 ? -5.261 8.300 -1.378 1.00 0.62 7 PRO A N 3
ATOM 1692 C CA . PRO A 1 7 ? -6.194 8.481 -0.264 1.00 0.67 7 PRO A CA 3
ATOM 1693 C C . PRO A 1 7 ? -5.475 8.841 1.031 1.00 0.61 7 PRO A C 3
ATOM 1694 O O . PRO A 1 7 ? -4.330 8.439 1.249 1.00 0.53 7 PRO A O 3
ATOM 1705 N N . PRO A 1 8 ? -6.131 9.630 1.890 1.00 0.71 8 PRO A N 3
ATOM 1706 C CA . PRO A 1 8 ? -5.577 10.029 3.187 1.00 0.70 8 PRO A CA 3
ATOM 1707 C C . PRO A 1 8 ? -5.158 8.822 4.017 1.00 0.60 8 PRO A C 3
ATOM 1708 O O . PRO A 1 8 ? -5.985 7.970 4.355 1.00 0.69 8 PRO A O 3
ATOM 1719 N N . GLY A 1 9 ? -3.871 8.749 4.328 1.00 0.49 9 GLY A N 3
ATOM 1720 C CA . GLY A 1 9 ? -3.354 7.629 5.083 1.00 0.50 9 GLY A CA 3
ATOM 1721 C C . GLY A 1 9 ? -2.616 6.623 4.220 1.00 0.37 9 GLY A C 3
ATOM 1722 O O . GLY A 1 9 ? -2.225 5.567 4.703 1.00 0.37 9 GLY A O 3
ATOM 1726 N N . TRP A 1 10 ? -2.421 6.941 2.948 1.00 0.39 10 TRP A N 3
ATOM 1727 C CA . TRP A 1 10 ? -1.696 6.050 2.048 1.00 0.32 10 TRP A CA 3
ATOM 1728 C C . TRP A 1 10 ? -0.281 6.549 1.796 1.00 0.31 10 TRP A C 3
ATOM 1729 O O . TRP A 1 10 ? -0.046 7.747 1.639 1.00 0.47 10 TRP A O 3
ATOM 1750 N N . GLU A 1 11 ? 0.662 5.615 1.782 1.00 0.36 11 GLU A N 3
ATOM 1751 C CA . GLU A 1 11 ? 2.046 5.917 1.430 1.00 0.45 11 GLU A CA 3
ATOM 1752 C C . GLU A 1 11 ? 2.450 5.121 0.195 1.00 0.41 11 GLU A C 3
ATOM 1753 O O . GLU A 1 11 ? 2.080 3.955 0.057 1.00 0.44 11 GLU A O 3
ATOM 1765 N N . GLU A 1 12 ? 3.215 5.746 -0.685 1.00 0.51 12 GLU A N 3
ATOM 1766 C CA . GLU A 1 12 ? 3.708 5.080 -1.881 1.00 0.58 12 GLU A CA 3
ATOM 1767 C C . GLU A 1 12 ? 5.220 4.890 -1.778 1.00 0.61 12 GLU A C 3
ATOM 1768 O O . GLU A 1 12 ? 5.985 5.849 -1.922 1.00 0.86 12 GLU A O 3
ATOM 1780 N N . LYS A 1 13 ? 5.648 3.661 -1.530 1.00 0.49 13 LYS A N 3
ATOM 1781 C CA . LYS A 1 13 ? 7.068 3.369 -1.410 1.00 0.65 13 LYS A CA 3
ATOM 1782 C C . LYS A 1 13 ? 7.363 1.971 -1.930 1.00 0.45 13 LYS A C 3
ATOM 1783 O O . LYS A 1 13 ? 6.454 1.162 -2.098 1.00 0.48 13 LYS A O 3
ATOM 1802 N N . GLN A 1 14 ? 8.631 1.694 -2.172 1.00 0.68 14 GLN A N 3
ATOM 1803 C CA . GLN A 1 14 ? 9.046 0.429 -2.759 1.00 0.58 14 GLN A CA 3
ATOM 1804 C C . GLN A 1 14 ? 9.291 -0.625 -1.678 1.00 0.59 14 GLN A C 3
ATOM 1805 O O . GLN A 1 14 ? 9.431 -0.291 -0.497 1.00 0.72 14 GLN A O 3
ATOM 1819 N N . ASP A 1 15 ? 9.351 -1.893 -2.078 1.00 0.56 15 ASP A N 3
ATOM 1820 C CA . ASP A 1 15 ? 9.624 -2.970 -1.137 1.00 0.66 15 ASP A CA 3
ATOM 1821 C C . ASP A 1 15 ? 11.131 -3.192 -1.056 1.00 0.63 15 ASP A C 3
ATOM 1822 O O . ASP A 1 15 ? 11.914 -2.310 -1.420 1.00 0.58 15 ASP A O 3
ATOM 1831 N N . ASP A 1 16 ? 11.536 -4.362 -0.579 1.00 0.77 16 ASP A N 3
ATOM 1832 C CA . ASP A 1 16 ? 12.949 -4.721 -0.506 1.00 0.79 16 ASP A CA 3
ATOM 1833 C C . ASP A 1 16 ? 13.549 -4.837 -1.911 1.00 0.73 16 ASP A C 3
ATOM 1834 O O . ASP A 1 16 ? 14.758 -4.715 -2.097 1.00 0.76 16 ASP A O 3
ATOM 1843 N N . ARG A 1 17 ? 12.687 -5.056 -2.897 1.00 0.78 17 ARG A N 3
ATOM 1844 C CA . ARG A 1 17 ? 13.114 -5.203 -4.283 1.00 0.81 17 ARG A CA 3
ATOM 1845 C C . ARG A 1 17 ? 13.058 -3.880 -5.031 1.00 0.72 17 ARG A C 3
ATOM 1846 O O . ARG A 1 17 ? 14.051 -3.434 -5.610 1.00 0.95 17 ARG A O 3
ATOM 1867 N N . GLY A 1 18 ? 11.889 -3.257 -5.013 1.00 0.61 18 GLY A N 3
ATOM 1868 C CA . GLY A 1 18 ? 11.687 -2.049 -5.783 1.00 0.64 18 GLY A CA 3
ATOM 1869 C C . GLY A 1 18 ? 10.270 -1.931 -6.313 1.00 0.56 18 GLY A C 3
ATOM 1870 O O . GLY A 1 18 ? 9.982 -1.063 -7.139 1.00 0.71 18 GLY A O 3
ATOM 1874 N N . ARG A 1 19 ? 9.387 -2.807 -5.847 1.00 0.48 19 ARG A N 3
ATOM 1875 C CA . ARG A 1 19 ? 7.976 -2.724 -6.186 1.00 0.54 19 ARG A CA 3
ATOM 1876 C C . ARG A 1 19 ? 7.346 -1.540 -5.467 1.00 0.42 19 ARG A C 3
ATOM 1877 O O . ARG A 1 19 ? 7.183 -1.570 -4.249 1.00 0.41 19 ARG A O 3
ATOM 1898 N N . SER A 1 20 ? 7.011 -0.499 -6.210 1.00 0.41 20 SER A N 3
ATOM 1899 C CA . SER A 1 20 ? 6.332 0.651 -5.631 1.00 0.40 20 SER A CA 3
ATOM 1900 C C . SER A 1 20 ? 4.909 0.263 -5.258 1.00 0.44 20 SER A C 3
ATOM 1901 O O . SER A 1 20 ? 4.069 0.050 -6.131 1.00 0.58 20 SER A O 3
ATOM 1909 N N . TYR A 1 21 ? 4.660 0.154 -3.965 1.00 0.41 21 TYR A N 3
ATOM 1910 C CA . TYR A 1 21 ? 3.361 -0.263 -3.464 1.00 0.55 21 TYR A CA 3
ATOM 1911 C C . TYR A 1 21 ? 2.750 0.818 -2.583 1.00 0.48 21 TYR A C 3
ATOM 1912 O O . TYR A 1 21 ? 3.346 1.878 -2.374 1.00 0.47 21 TYR A O 3
ATOM 1930 N N . TYR A 1 22 ? 1.569 0.538 -2.056 1.00 0.50 22 TYR A N 3
ATOM 1931 C CA . TYR A 1 22 ? 0.856 1.504 -1.246 1.00 0.47 22 TYR A CA 3
ATOM 1932 C C . TYR A 1 22 ? 0.486 0.898 0.095 1.00 0.45 22 TYR A C 3
ATOM 1933 O O . TYR A 1 22 ? -0.143 -0.160 0.159 1.00 0.53 22 TYR A O 3
ATOM 1951 N N . VAL A 1 23 ? 0.893 1.552 1.166 1.00 0.45 23 VAL A N 3
ATOM 1952 C CA . VAL A 1 23 ? 0.556 1.082 2.497 1.00 0.45 23 VAL A CA 3
ATOM 1953 C C . VAL A 1 23 ? -0.441 2.026 3.153 1.00 0.33 23 VAL A C 3
ATOM 1954 O O . VAL A 1 23 ? -0.225 3.238 3.210 1.00 0.40 23 VAL A O 3
ATOM 1967 N N . ASP A 1 24 ? -1.541 1.461 3.619 1.00 0.30 24 ASP A N 3
ATOM 1968 C CA . ASP A 1 24 ? -2.587 2.234 4.272 1.00 0.29 24 ASP A CA 3
ATOM 1969 C C . ASP A 1 24 ? -2.340 2.268 5.775 1.00 0.34 24 ASP A C 3
ATOM 1970 O O . ASP A 1 24 ? -2.227 1.223 6.418 1.00 0.42 24 ASP A O 3
ATOM 1979 N N . HIS A 1 25 ? -2.264 3.469 6.329 1.00 0.40 25 HIS A N 3
ATOM 1980 C CA . HIS A 1 25 ? -1.932 3.648 7.737 1.00 0.52 25 HIS A CA 3
ATOM 1981 C C . HIS A 1 25 ? -3.067 3.203 8.650 1.00 0.67 25 HIS A C 3
ATOM 1982 O O . HIS A 1 25 ? -2.823 2.798 9.786 1.00 0.83 25 HIS A O 3
ATOM 1997 N N . ASN A 1 26 ? -4.299 3.258 8.153 1.00 0.72 26 ASN A N 3
ATOM 1998 C CA . ASN A 1 26 ? -5.475 3.052 9.003 1.00 0.94 26 ASN A CA 3
ATOM 1999 C C . ASN A 1 26 ? -5.504 1.638 9.569 1.00 1.11 26 ASN A C 3
ATOM 2000 O O . ASN A 1 26 ? -5.578 1.447 10.783 1.00 1.40 26 ASN A O 3
ATOM 2011 N N . SER A 1 27 ? -5.422 0.655 8.692 1.00 1.02 27 SER A N 3
ATOM 2012 C CA . SER A 1 27 ? -5.502 -0.725 9.094 1.00 1.25 27 SER A CA 3
ATOM 2013 C C . SER A 1 27 ? -4.128 -1.377 8.987 1.00 1.10 27 SER A C 3
ATOM 2014 O O . SER A 1 27 ? -3.999 -2.600 9.048 1.00 1.39 27 SER A O 3
ATOM 2022 N N . LYS A 1 28 ? -3.107 -0.530 8.816 1.00 0.85 28 LYS A N 3
ATOM 2023 C CA . LYS A 1 28 ? -1.716 -0.966 8.728 1.00 1.07 28 LYS A CA 3
ATOM 2024 C C . LYS A 1 28 ? -1.559 -2.132 7.758 1.00 1.05 28 LYS A C 3
ATOM 2025 O O . LYS A 1 28 ? -0.931 -3.142 8.067 1.00 1.55 28 LYS A O 3
ATOM 2044 N N . THR A 1 29 ? -2.134 -1.981 6.580 1.00 0.69 29 THR A N 3
ATOM 2045 C CA . THR A 1 29 ? -2.107 -3.019 5.584 1.00 0.85 29 THR A CA 3
ATOM 2046 C C . THR A 1 29 ? -1.614 -2.450 4.264 1.00 0.74 29 THR A C 3
ATOM 2047 O O . THR A 1 29 ? -2.121 -1.437 3.782 1.00 0.80 29 THR A O 3
ATOM 2058 N N . THR A 1 30 ? -0.603 -3.085 3.706 1.00 0.79 30 THR A N 3
ATOM 2059 C CA . THR A 1 30 ? 0.029 -2.591 2.502 1.00 0.73 30 THR A CA 3
ATOM 2060 C C . THR A 1 30 ? -0.280 -3.488 1.304 1.00 0.71 30 THR A C 3
ATOM 2061 O O . THR A 1 30 ? 0.214 -4.604 1.195 1.00 0.82 30 THR A O 3
ATOM 2072 N N . THR A 1 31 ? -1.111 -2.988 0.410 1.00 0.74 31 THR A N 3
ATOM 2073 C CA . THR A 1 31 ? -1.518 -3.742 -0.760 1.00 0.82 31 THR A CA 3
ATOM 2074 C C . THR A 1 31 ? -1.073 -3.024 -2.025 1.00 0.73 31 THR A C 3
ATOM 2075 O O . THR A 1 31 ? -1.051 -1.791 -2.076 1.00 1.05 31 THR A O 3
ATOM 2086 N N . TRP A 1 32 ? -0.688 -3.778 -3.045 1.00 0.62 32 TRP A N 3
ATOM 2087 C CA . TRP A 1 32 ? -0.346 -3.156 -4.302 1.00 0.61 32 TRP A CA 3
ATOM 2088 C C . TRP A 1 32 ? -1.636 -2.885 -5.063 1.00 1.02 32 TRP A C 3
ATOM 2089 O O . TRP A 1 32 ? -2.172 -3.765 -5.742 1.00 1.78 32 TRP A O 3
ATOM 2110 N N . SER A 1 33 ? -2.154 -1.687 -4.905 1.00 1.25 33 SER A N 3
ATOM 2111 C CA . SER A 1 33 ? -3.332 -1.255 -5.629 1.00 1.81 33 SER A CA 3
ATOM 2112 C C . SER A 1 33 ? -3.131 0.165 -6.128 1.00 1.10 33 SER A C 3
ATOM 2113 O O . SER A 1 33 ? -2.723 1.032 -5.358 1.00 1.02 33 SER A O 3
ATOM 2121 N N . LYS A 1 34 ? -3.403 0.406 -7.399 1.00 1.61 34 LYS A N 3
ATOM 2122 C CA . LYS A 1 34 ? -3.280 1.748 -7.950 1.00 1.55 34 LYS A CA 3
ATOM 2123 C C . LYS A 1 34 ? -4.554 2.531 -7.655 1.00 1.16 34 LYS A C 3
ATOM 2124 O O . LYS A 1 34 ? -5.598 2.291 -8.258 1.00 1.47 34 LYS A O 3
ATOM 2143 N N . PRO A 1 35 ? -4.480 3.468 -6.698 1.00 1.15 35 PRO A N 3
ATOM 2144 C CA . PRO A 1 35 ? -5.651 4.199 -6.223 1.00 1.50 35 PRO A CA 3
ATOM 2145 C C . PRO A 1 35 ? -6.098 5.281 -7.200 1.00 1.61 35 PRO A C 3
ATOM 2146 O O . PRO A 1 35 ? -5.264 5.940 -7.829 1.00 1.62 35 PRO A O 3
ATOM 2157 N N . THR A 1 36 ? -7.417 5.444 -7.321 1.00 2.06 36 THR A N 3
ATOM 2158 C CA . THR A 1 36 ? -8.012 6.443 -8.202 1.00 2.29 36 THR A CA 3
ATOM 2159 C C . THR A 1 36 ? -7.922 6.009 -9.667 1.00 2.76 36 THR A C 3
ATOM 2160 O O . THR A 1 36 ? -6.970 5.336 -10.067 1.00 3.36 36 THR A O 3
ATOM 2171 N N . MET A 1 37 ? -8.947 6.376 -10.444 1.00 3.17 37 MET A N 3
ATOM 2172 C CA . MET A 1 37 ? -9.072 5.976 -11.847 1.00 4.06 37 MET A CA 3
ATOM 2173 C C . MET A 1 37 ? -9.503 4.524 -11.942 1.00 4.86 37 MET A C 3
ATOM 2174 O O . MET A 1 37 ? -9.917 3.921 -10.950 1.00 5.15 37 MET A O 3
ATOM 2188 N N . GLN A 1 38 ? -9.433 3.971 -13.142 1.00 5.58 38 GLN A N 3
ATOM 2189 C CA . GLN A 1 38 ? -9.821 2.592 -13.365 1.00 6.59 38 GLN A CA 3
ATOM 2190 C C . GLN A 1 38 ? -9.071 2.015 -14.562 1.00 7.50 38 GLN A C 3
ATOM 2191 O O . GLN A 1 38 ? -9.336 2.364 -15.713 1.00 8.13 38 GLN A O 3
ATOM 2203 N N . ASP A 1 39 ? -8.095 1.177 -14.273 1.00 7.79 39 ASP A N 3
ATOM 2204 C CA . ASP A 1 39 ? -7.323 0.518 -15.315 1.00 8.86 39 ASP A CA 3
ATOM 2205 C C . ASP A 1 39 ? -7.678 -0.956 -15.372 1.00 9.74 39 ASP A C 3
ATOM 2206 O O . ASP A 1 39 ? -8.574 -1.317 -16.159 1.00 10.40 39 ASP A O 3
ATOM 2216 N N . ALA B 2 1 ? -11.258 -4.123 6.053 1.00 7.07 40 ALA B N 3
ATOM 2217 C CA . ALA B 2 1 ? -9.795 -4.247 6.242 1.00 6.29 40 ALA B CA 3
ATOM 2218 C C . ALA B 2 1 ? -9.408 -4.058 7.707 1.00 5.17 40 ALA B C 3
ATOM 2219 O O . ALA B 2 1 ? -9.336 -2.931 8.191 1.00 5.11 40 ALA B O 3
ATOM 2228 N N . PRO B 2 2 ? -9.182 -5.156 8.444 1.00 4.63 41 PRO B N 3
ATOM 2229 C CA . PRO B 2 2 ? -8.713 -5.094 9.826 1.00 3.91 41 PRO B CA 3
ATOM 2230 C C . PRO B 2 2 ? -7.193 -4.921 9.908 1.00 3.29 41 PRO B C 3
ATOM 2231 O O . PRO B 2 2 ? -6.690 -3.807 10.027 1.00 3.28 41 PRO B O 3
ATOM 2242 N N . LEU B 2 3 ? -6.476 -6.033 9.833 1.00 3.23 42 LEU B N 3
ATOM 2243 C CA . LEU B 2 3 ? -5.015 -6.027 9.842 1.00 2.92 42 LEU B CA 3
ATOM 2244 C C . LEU B 2 3 ? -4.513 -7.003 8.783 1.00 3.35 42 LEU B C 3
ATOM 2245 O O . LEU B 2 3 ? -3.496 -7.670 8.968 1.00 3.98 42 LEU B O 3
ATOM 2275 N N . PRO B 2 5 ? -3.180 -9.521 6.010 1.00 3.62 44 PRO B N 3
ATOM 2276 C CA . PRO B 2 5 ? -1.852 -9.892 5.512 1.00 3.20 44 PRO B CA 3
ATOM 2277 C C . PRO B 2 5 ? -1.714 -9.589 4.024 1.00 2.44 44 PRO B C 3
ATOM 2278 O O . PRO B 2 5 ? -2.701 -9.612 3.294 1.00 2.80 44 PRO B O 3
ATOM 2289 N N . MET B 2 6 ? -0.494 -9.316 3.574 1.00 1.89 45 MET B N 3
ATOM 2290 C CA . MET B 2 6 ? -0.267 -8.872 2.202 1.00 1.45 45 MET B CA 3
ATOM 2291 C C . MET B 2 6 ? 1.088 -9.356 1.686 1.00 1.29 45 MET B C 3
ATOM 2292 O O . MET B 2 6 ? 1.740 -10.183 2.326 1.00 1.61 45 MET B O 3
ATOM 2320 N N . PRO B 2 8 ? 3.833 -7.021 0.223 1.00 0.92 47 PRO B N 3
ATOM 2321 C CA . PRO B 2 8 ? 4.917 -6.096 0.587 1.00 1.02 47 PRO B CA 3
ATOM 2322 C C . PRO B 2 8 ? 5.620 -6.435 1.900 1.00 0.90 47 PRO B C 3
ATOM 2323 O O . PRO B 2 8 ? 4.987 -6.545 2.952 1.00 0.98 47 PRO B O 3
ATOM 2334 N N . PRO B 2 9 ? 6.956 -6.570 1.834 1.00 0.91 48 PRO B N 3
ATOM 2335 C CA . PRO B 2 9 ? 7.800 -6.932 2.972 1.00 0.93 48 PRO B CA 3
ATOM 2336 C C . PRO B 2 9 ? 8.078 -5.743 3.885 1.00 1.40 48 PRO B C 3
ATOM 2337 O O . PRO B 2 9 ? 9.195 -5.567 4.372 1.00 2.42 48 PRO B O 3
ATOM 2348 N N . GLY B 2 10 ? 7.056 -4.943 4.117 1.00 1.31 49 GLY B N 3
ATOM 2349 C CA . GLY B 2 10 ? 7.199 -3.777 4.956 1.00 1.90 49 GLY B CA 3
ATOM 2350 C C . GLY B 2 10 ? 5.892 -3.410 5.615 1.00 1.56 49 GLY B C 3
ATOM 2351 O O . GLY B 2 10 ? 4.827 -3.639 5.037 1.00 2.05 49 GLY B O 3
ATOM 2355 N N . TYR B 2 11 ? 5.976 -2.862 6.825 1.00 1.52 50 TYR B N 3
ATOM 2356 C CA . TYR B 2 11 ? 4.808 -2.459 7.616 1.00 1.35 50 TYR B CA 3
ATOM 2357 C C . TYR B 2 11 ? 4.096 -3.683 8.188 1.00 1.60 50 TYR B C 3
ATOM 2358 O O . TYR B 2 11 ? 3.930 -3.800 9.401 1.00 2.09 50 TYR B O 3
ATOM 2376 N N . LYS B 2 12 ? 3.691 -4.594 7.317 1.00 1.94 51 LYS B N 3
ATOM 2377 C CA . LYS B 2 12 ? 3.026 -5.819 7.736 1.00 2.31 51 LYS B CA 3
ATOM 2378 C C . LYS B 2 12 ? 4.017 -6.979 7.694 1.00 2.79 51 LYS B C 3
ATOM 2379 O O . LYS B 2 12 ? 4.236 -7.584 6.649 1.00 3.31 51 LYS B O 3
ATOM 2398 N N . LEU B 2 13 ? 4.632 -7.255 8.834 1.00 3.11 52 LEU B N 3
ATOM 2399 C CA . LEU B 2 13 ? 5.638 -8.304 8.935 1.00 3.83 52 LEU B CA 3
ATOM 2400 C C . LEU B 2 13 ? 5.103 -9.487 9.728 1.00 4.64 52 LEU B C 3
ATOM 2401 O O . LEU B 2 13 ? 4.116 -9.361 10.462 1.00 5.03 52 LEU B O 3
ATOM 2417 N N . VAL B 2 14 ? 5.753 -10.632 9.574 1.00 5.28 53 VAL B N 3
ATOM 2418 C CA . VAL B 2 14 ? 5.391 -11.829 10.321 1.00 6.31 53 VAL B CA 3
ATOM 2419 C C . VAL B 2 14 ? 6.599 -12.324 11.119 1.00 6.88 53 VAL B C 3
ATOM 2420 O O . VAL B 2 14 ? 7.305 -13.237 10.640 1.00 7.38 53 VAL B O 3
ATOM 2434 N N . GLY A 1 1 ? 3.886 16.041 -11.948 1.00 8.61 1 GLY A N 4
ATOM 2435 C CA . GLY A 1 1 ? 4.063 14.905 -11.011 1.00 7.96 1 GLY A CA 4
ATOM 2436 C C . GLY A 1 1 ? 3.110 15.001 -9.842 1.00 7.00 1 GLY A C 4
ATOM 2437 O O . GLY A 1 1 ? 3.435 15.582 -8.810 1.00 6.91 1 GLY A O 4
ATOM 2443 N N . SER A 1 2 ? 1.927 14.426 -10.003 1.00 6.57 2 SER A N 4
ATOM 2444 C CA . SER A 1 2 ? 0.889 14.524 -8.991 1.00 5.93 2 SER A CA 4
ATOM 2445 C C . SER A 1 2 ? 0.094 13.223 -8.896 1.00 5.15 2 SER A C 4
ATOM 2446 O O . SER A 1 2 ? -0.889 13.028 -9.615 1.00 5.08 2 SER A O 4
ATOM 2454 N N . SER A 1 3 ? 0.532 12.335 -8.024 1.00 5.00 3 SER A N 4
ATOM 2455 C CA . SER A 1 3 ? -0.133 11.059 -7.836 1.00 4.69 3 SER A CA 4
ATOM 2456 C C . SER A 1 3 ? -1.258 11.181 -6.807 1.00 4.03 3 SER A C 4
ATOM 2457 O O . SER A 1 3 ? -1.026 11.140 -5.600 1.00 4.13 3 SER A O 4
ATOM 2465 N N . SER A 1 4 ? -2.474 11.371 -7.302 1.00 3.76 4 SER A N 4
ATOM 2466 C CA . SER A 1 4 ? -3.644 11.466 -6.447 1.00 3.47 4 SER A CA 4
ATOM 2467 C C . SER A 1 4 ? -4.783 10.635 -7.026 1.00 2.40 4 SER A C 4
ATOM 2468 O O . SER A 1 4 ? -4.943 10.555 -8.247 1.00 2.66 4 SER A O 4
ATOM 2476 N N . GLY A 1 5 ? -5.567 10.021 -6.154 1.00 1.67 5 GLY A N 4
ATOM 2477 C CA . GLY A 1 5 ? -6.641 9.159 -6.601 1.00 1.04 5 GLY A CA 4
ATOM 2478 C C . GLY A 1 5 ? -6.797 7.940 -5.720 1.00 0.89 5 GLY A C 4
ATOM 2479 O O . GLY A 1 5 ? -7.793 7.220 -5.818 1.00 1.09 5 GLY A O 4
ATOM 2483 N N . LEU A 1 6 ? -5.810 7.707 -4.857 1.00 0.74 6 LEU A N 4
ATOM 2484 C CA . LEU A 1 6 ? -5.848 6.584 -3.931 1.00 0.69 6 LEU A CA 4
ATOM 2485 C C . LEU A 1 6 ? -7.018 6.718 -2.956 1.00 0.65 6 LEU A C 4
ATOM 2486 O O . LEU A 1 6 ? -7.466 7.831 -2.656 1.00 0.72 6 LEU A O 4
ATOM 2502 N N . PRO A 1 7 ? -7.555 5.584 -2.481 1.00 0.62 7 PRO A N 4
ATOM 2503 C CA . PRO A 1 7 ? -8.663 5.571 -1.524 1.00 0.67 7 PRO A CA 4
ATOM 2504 C C . PRO A 1 7 ? -8.243 6.144 -0.171 1.00 0.61 7 PRO A C 4
ATOM 2505 O O . PRO A 1 7 ? -7.084 6.011 0.230 1.00 0.53 7 PRO A O 4
ATOM 2516 N N . PRO A 1 8 ? -9.175 6.803 0.539 1.00 0.71 8 PRO A N 4
ATOM 2517 C CA . PRO A 1 8 ? -8.908 7.384 1.857 1.00 0.70 8 PRO A CA 4
ATOM 2518 C C . PRO A 1 8 ? -8.344 6.355 2.830 1.00 0.60 8 PRO A C 4
ATOM 2519 O O . PRO A 1 8 ? -8.925 5.290 3.030 1.00 0.69 8 PRO A O 4
ATOM 2530 N N . GLY A 1 9 ? -7.208 6.684 3.428 1.00 0.49 9 GLY A N 4
ATOM 2531 C CA . GLY A 1 9 ? -6.551 5.769 4.340 1.00 0.50 9 GLY A CA 4
ATOM 2532 C C . GLY A 1 9 ? -5.353 5.092 3.708 1.00 0.37 9 GLY A C 4
ATOM 2533 O O . GLY A 1 9 ? -4.487 4.568 4.414 1.00 0.37 9 GLY A O 4
ATOM 2537 N N . TRP A 1 10 ? -5.296 5.116 2.378 1.00 0.39 10 TRP A N 4
ATOM 2538 C CA . TRP A 1 10 ? -4.167 4.553 1.644 1.00 0.32 10 TRP A CA 4
ATOM 2539 C C . TRP A 1 10 ? -3.078 5.610 1.489 1.00 0.31 10 TRP A C 4
ATOM 2540 O O . TRP A 1 10 ? -3.373 6.797 1.344 1.00 0.47 10 TRP A O 4
ATOM 2561 N N . GLU A 1 11 ? -1.827 5.178 1.543 1.00 0.36 11 GLU A N 4
ATOM 2562 C CA . GLU A 1 11 ? -0.698 6.081 1.369 1.00 0.45 11 GLU A CA 4
ATOM 2563 C C . GLU A 1 11 ? 0.272 5.507 0.345 1.00 0.41 11 GLU A C 4
ATOM 2564 O O . GLU A 1 11 ? 0.525 4.301 0.335 1.00 0.44 11 GLU A O 4
ATOM 2576 N N . GLU A 1 12 ? 0.809 6.368 -0.507 1.00 0.51 12 GLU A N 4
ATOM 2577 C CA . GLU A 1 12 ? 1.680 5.922 -1.587 1.00 0.58 12 GLU A CA 4
ATOM 2578 C C . GLU A 1 12 ? 3.107 5.708 -1.093 1.00 0.61 12 GLU A C 4
ATOM 2579 O O . GLU A 1 12 ? 3.770 6.637 -0.630 1.00 0.86 12 GLU A O 4
ATOM 2591 N N . LYS A 1 13 ? 3.557 4.465 -1.178 1.00 0.49 13 LYS A N 4
ATOM 2592 C CA . LYS A 1 13 ? 4.910 4.088 -0.801 1.00 0.65 13 LYS A CA 4
ATOM 2593 C C . LYS A 1 13 ? 5.516 3.195 -1.876 1.00 0.45 13 LYS A C 4
ATOM 2594 O O . LYS A 1 13 ? 4.960 3.061 -2.966 1.00 0.48 13 LYS A O 4
ATOM 2613 N N . GLN A 1 14 ? 6.646 2.585 -1.567 1.00 0.68 14 GLN A N 4
ATOM 2614 C CA . GLN A 1 14 ? 7.314 1.697 -2.504 1.00 0.58 14 GLN A CA 4
ATOM 2615 C C . GLN A 1 14 ? 7.747 0.407 -1.815 1.00 0.59 14 GLN A C 4
ATOM 2616 O O . GLN A 1 14 ? 7.949 0.382 -0.600 1.00 0.72 14 GLN A O 4
ATOM 2630 N N . ASP A 1 15 ? 7.866 -0.660 -2.590 1.00 0.56 15 ASP A N 4
ATOM 2631 C CA . ASP A 1 15 ? 8.360 -1.934 -2.082 1.00 0.66 15 ASP A CA 4
ATOM 2632 C C . ASP A 1 15 ? 9.858 -2.057 -2.384 1.00 0.63 15 ASP A C 4
ATOM 2633 O O . ASP A 1 15 ? 10.506 -1.069 -2.740 1.00 0.58 15 ASP A O 4
ATOM 2642 N N . ASP A 1 16 ? 10.402 -3.264 -2.260 1.00 0.77 16 ASP A N 4
ATOM 2643 C CA . ASP A 1 16 ? 11.819 -3.501 -2.529 1.00 0.79 16 ASP A CA 4
ATOM 2644 C C . ASP A 1 16 ? 12.126 -3.441 -4.023 1.00 0.73 16 ASP A C 4
ATOM 2645 O O . ASP A 1 16 ? 13.215 -3.037 -4.420 1.00 0.76 16 ASP A O 4
ATOM 2654 N N . ARG A 1 17 ? 11.167 -3.847 -4.852 1.00 0.78 17 ARG A N 4
ATOM 2655 C CA . ARG A 1 17 ? 11.388 -3.907 -6.294 1.00 0.81 17 ARG A CA 4
ATOM 2656 C C . ARG A 1 17 ? 11.248 -2.526 -6.931 1.00 0.72 17 ARG A C 4
ATOM 2657 O O . ARG A 1 17 ? 11.627 -2.318 -8.083 1.00 0.95 17 ARG A O 4
ATOM 2678 N N . GLY A 1 18 ? 10.694 -1.588 -6.181 1.00 0.61 18 GLY A N 4
ATOM 2679 C CA . GLY A 1 18 ? 10.540 -0.238 -6.680 1.00 0.64 18 GLY A CA 4
ATOM 2680 C C . GLY A 1 18 ? 9.177 0.001 -7.286 1.00 0.56 18 GLY A C 4
ATOM 2681 O O . GLY A 1 18 ? 9.029 0.818 -8.192 1.00 0.71 18 GLY A O 4
ATOM 2685 N N . ARG A 1 19 ? 8.192 -0.736 -6.811 1.00 0.48 19 ARG A N 4
ATOM 2686 C CA . ARG A 1 19 ? 6.821 -0.551 -7.240 1.00 0.54 19 ARG A CA 4
ATOM 2687 C C . ARG A 1 19 ? 6.096 0.327 -6.245 1.00 0.42 19 ARG A C 4
ATOM 2688 O O . ARG A 1 19 ? 6.275 0.177 -5.034 1.00 0.41 19 ARG A O 4
ATOM 2709 N N . SER A 1 20 ? 5.286 1.238 -6.744 1.00 0.41 20 SER A N 4
ATOM 2710 C CA . SER A 1 20 ? 4.520 2.105 -5.878 1.00 0.40 20 SER A CA 4
ATOM 2711 C C . SER A 1 20 ? 3.261 1.385 -5.404 1.00 0.44 20 SER A C 4
ATOM 2712 O O . SER A 1 20 ? 2.326 1.160 -6.177 1.00 0.58 20 SER A O 4
ATOM 2720 N N . TYR A 1 21 ? 3.244 1.011 -4.135 1.00 0.41 21 TYR A N 4
ATOM 2721 C CA . TYR A 1 21 ? 2.071 0.383 -3.557 1.00 0.55 21 TYR A CA 4
ATOM 2722 C C . TYR A 1 21 ? 1.448 1.308 -2.526 1.00 0.48 21 TYR A C 4
ATOM 2723 O O . TYR A 1 21 ? 1.999 2.365 -2.222 1.00 0.47 21 TYR A O 4
ATOM 2741 N N . TYR A 1 22 ? 0.307 0.923 -1.986 1.00 0.50 22 TYR A N 4
ATOM 2742 C CA . TYR A 1 22 ? -0.430 1.813 -1.115 1.00 0.47 22 TYR A CA 4
ATOM 2743 C C . TYR A 1 22 ? -0.738 1.137 0.211 1.00 0.45 22 TYR A C 4
ATOM 2744 O O . TYR A 1 22 ? -1.295 0.041 0.257 1.00 0.53 22 TYR A O 4
ATOM 2762 N N . VAL A 1 23 ? -0.352 1.794 1.286 1.00 0.45 23 VAL A N 4
ATOM 2763 C CA . VAL A 1 23 ? -0.498 1.238 2.621 1.00 0.45 23 VAL A CA 4
ATOM 2764 C C . VAL A 1 23 ? -1.748 1.760 3.319 1.00 0.33 23 VAL A C 4
ATOM 2765 O O . VAL A 1 23 ? -2.044 2.953 3.275 1.00 0.40 23 VAL A O 4
ATOM 2778 N N . ASP A 1 24 ? -2.480 0.853 3.952 1.00 0.30 24 ASP A N 4
ATOM 2779 C CA . ASP A 1 24 ? -3.646 1.221 4.739 1.00 0.29 24 ASP A CA 4
ATOM 2780 C C . ASP A 1 24 ? -3.250 1.446 6.193 1.00 0.34 24 ASP A C 4
ATOM 2781 O O . ASP A 1 24 ? -2.591 0.607 6.812 1.00 0.42 24 ASP A O 4
ATOM 2790 N N . HIS A 1 25 ? -3.641 2.586 6.734 1.00 0.40 25 HIS A N 4
ATOM 2791 C CA . HIS A 1 25 ? -3.282 2.951 8.098 1.00 0.52 25 HIS A CA 4
ATOM 2792 C C . HIS A 1 25 ? -4.217 2.304 9.121 1.00 0.67 25 HIS A C 4
ATOM 2793 O O . HIS A 1 25 ? -3.967 2.372 10.326 1.00 0.83 25 HIS A O 4
ATOM 2808 N N . ASN A 1 26 ? -5.285 1.672 8.646 1.00 0.72 26 ASN A N 4
ATOM 2809 C CA . ASN A 1 26 ? -6.277 1.077 9.541 1.00 0.94 26 ASN A CA 4
ATOM 2810 C C . ASN A 1 26 ? -5.843 -0.310 9.996 1.00 1.11 26 ASN A C 4
ATOM 2811 O O . ASN A 1 26 ? -5.905 -0.632 11.185 1.00 1.40 26 ASN A O 4
ATOM 2822 N N . SER A 1 27 ? -5.404 -1.128 9.050 1.00 1.02 27 SER A N 4
ATOM 2823 C CA . SER A 1 27 ? -4.975 -2.483 9.350 1.00 1.25 27 SER A CA 4
ATOM 2824 C C . SER A 1 27 ? -3.516 -2.490 9.800 1.00 1.10 27 SER A C 4
ATOM 2825 O O . SER A 1 27 ? -3.005 -3.510 10.266 1.00 1.39 27 SER A O 4
ATOM 2833 N N . LYS A 1 28 ? -2.864 -1.328 9.673 1.00 0.85 28 LYS A N 4
ATOM 2834 C CA . LYS A 1 28 ? -1.442 -1.182 9.986 1.00 1.07 28 LYS A CA 4
ATOM 2835 C C . LYS A 1 28 ? -0.617 -2.026 9.022 1.00 1.05 28 LYS A C 4
ATOM 2836 O O . LYS A 1 28 ? 0.485 -2.470 9.348 1.00 1.55 28 LYS A O 4
ATOM 2855 N N . THR A 1 29 ? -1.151 -2.222 7.827 1.00 0.69 29 THR A N 4
ATOM 2856 C CA . THR A 1 29 ? -0.505 -3.049 6.827 1.00 0.85 29 THR A CA 4
ATOM 2857 C C . THR A 1 29 ? -0.534 -2.377 5.462 1.00 0.74 29 THR A C 4
ATOM 2858 O O . THR A 1 29 ? -1.448 -1.616 5.151 1.00 0.80 29 THR A O 4
ATOM 2869 N N . THR A 1 30 ? 0.472 -2.648 4.657 1.00 0.79 30 THR A N 4
ATOM 2870 C CA . THR A 1 30 ? 0.511 -2.128 3.313 1.00 0.73 30 THR A CA 4
ATOM 2871 C C . THR A 1 30 ? -0.215 -3.087 2.374 1.00 0.71 30 THR A C 4
ATOM 2872 O O . THR A 1 30 ? -0.167 -4.301 2.560 1.00 0.82 30 THR A O 4
ATOM 2883 N N . THR A 1 31 ? -0.907 -2.544 1.394 1.00 0.74 31 THR A N 4
ATOM 2884 C CA . THR A 1 31 ? -1.638 -3.354 0.442 1.00 0.82 31 THR A CA 4
ATOM 2885 C C . THR A 1 31 ? -1.072 -3.169 -0.957 1.00 0.73 31 THR A C 4
ATOM 2886 O O . THR A 1 31 ? -1.084 -2.062 -1.488 1.00 1.05 31 THR A O 4
ATOM 2897 N N . TRP A 1 32 ? -0.552 -4.224 -1.567 1.00 0.62 32 TRP A N 4
ATOM 2898 C CA . TRP A 1 32 ? -0.115 -4.076 -2.940 1.00 0.61 32 TRP A CA 4
ATOM 2899 C C . TRP A 1 32 ? -1.328 -4.247 -3.845 1.00 1.02 32 TRP A C 4
ATOM 2900 O O . TRP A 1 32 ? -1.694 -5.364 -4.211 1.00 1.78 32 TRP A O 4
ATOM 2921 N N . SER A 1 33 ? -1.967 -3.138 -4.168 1.00 1.25 33 SER A N 4
ATOM 2922 C CA . SER A 1 33 ? -3.078 -3.131 -5.098 1.00 1.81 33 SER A CA 4
ATOM 2923 C C . SER A 1 33 ? -2.928 -1.937 -6.028 1.00 1.10 33 SER A C 4
ATOM 2924 O O . SER A 1 33 ? -2.375 -0.911 -5.623 1.00 1.02 33 SER A O 4
ATOM 2932 N N . LYS A 1 34 ? -3.375 -2.068 -7.267 1.00 1.61 34 LYS A N 4
ATOM 2933 C CA . LYS A 1 34 ? -3.453 -0.921 -8.161 1.00 1.55 34 LYS A CA 4
ATOM 2934 C C . LYS A 1 34 ? -4.891 -0.413 -8.245 1.00 1.16 34 LYS A C 4
ATOM 2935 O O . LYS A 1 34 ? -5.700 -0.940 -9.014 1.00 1.47 34 LYS A O 4
ATOM 2954 N N . PRO A 1 35 ? -5.252 0.590 -7.425 1.00 1.15 35 PRO A N 4
ATOM 2955 C CA . PRO A 1 35 ? -6.554 1.239 -7.524 1.00 1.50 35 PRO A CA 4
ATOM 2956 C C . PRO A 1 35 ? -6.706 1.928 -8.872 1.00 1.61 35 PRO A C 4
ATOM 2957 O O . PRO A 1 35 ? -5.709 2.328 -9.482 1.00 1.62 35 PRO A O 4
ATOM 2968 N N . THR A 1 36 ? -7.942 2.042 -9.336 1.00 2.06 36 THR A N 4
ATOM 2969 C CA . THR A 1 36 ? -8.228 2.575 -10.663 1.00 2.29 36 THR A CA 4
ATOM 2970 C C . THR A 1 36 ? -7.759 4.025 -10.805 1.00 2.76 36 THR A C 4
ATOM 2971 O O . THR A 1 36 ? -8.451 4.964 -10.411 1.00 3.36 36 THR A O 4
ATOM 2982 N N . MET A 1 37 ? -6.561 4.171 -11.350 1.00 3.17 37 MET A N 4
ATOM 2983 C CA . MET A 1 37 ? -5.934 5.465 -11.579 1.00 4.06 37 MET A CA 4
ATOM 2984 C C . MET A 1 37 ? -5.181 5.413 -12.901 1.00 4.86 37 MET A C 4
ATOM 2985 O O . MET A 1 37 ? -5.072 4.346 -13.502 1.00 5.15 37 MET A O 4
ATOM 2999 N N . GLN A 1 38 ? -4.656 6.538 -13.354 1.00 5.58 38 GLN A N 4
ATOM 3000 C CA . GLN A 1 38 ? -3.893 6.560 -14.595 1.00 6.59 38 GLN A CA 4
ATOM 3001 C C . GLN A 1 38 ? -2.396 6.680 -14.316 1.00 7.50 38 GLN A C 4
ATOM 3002 O O . GLN A 1 38 ? -1.811 7.754 -14.487 1.00 8.13 38 GLN A O 4
ATOM 3014 N N . ASP A 1 39 ? -1.804 5.570 -13.869 1.00 7.79 39 ASP A N 4
ATOM 3015 C CA . ASP A 1 39 ? -0.360 5.462 -13.626 1.00 8.86 39 ASP A CA 4
ATOM 3016 C C . ASP A 1 39 ? -0.055 4.135 -12.940 1.00 9.74 39 ASP A C 4
ATOM 3017 O O . ASP A 1 39 ? 0.523 3.246 -13.595 1.00 10.40 39 ASP A O 4
ATOM 3027 N N . ALA B 2 1 ? -12.149 -5.303 13.550 1.00 7.07 40 ALA B N 4
ATOM 3028 C CA . ALA B 2 1 ? -11.561 -4.214 12.748 1.00 6.29 40 ALA B CA 4
ATOM 3029 C C . ALA B 2 1 ? -11.011 -4.771 11.439 1.00 5.17 40 ALA B C 4
ATOM 3030 O O . ALA B 2 1 ? -10.624 -5.939 11.377 1.00 5.11 40 ALA B O 4
ATOM 3039 N N . PRO B 2 2 ? -10.998 -3.955 10.372 1.00 4.63 41 PRO B N 4
ATOM 3040 C CA . PRO B 2 2 ? -10.471 -4.359 9.063 1.00 3.91 41 PRO B CA 4
ATOM 3041 C C . PRO B 2 2 ? -8.987 -4.712 9.109 1.00 3.29 41 PRO B C 4
ATOM 3042 O O . PRO B 2 2 ? -8.165 -3.920 9.571 1.00 3.28 41 PRO B O 4
ATOM 3053 N N . LEU B 2 3 ? -8.658 -5.907 8.647 1.00 3.23 42 LEU B N 4
ATOM 3054 C CA . LEU B 2 3 ? -7.275 -6.329 8.517 1.00 2.92 42 LEU B CA 4
ATOM 3055 C C . LEU B 2 3 ? -7.067 -6.867 7.107 1.00 3.35 42 LEU B C 4
ATOM 3056 O O . LEU B 2 3 ? -6.393 -6.242 6.290 1.00 3.98 42 LEU B O 4
ATOM 3086 N N . PRO B 2 5 ? -6.112 -9.681 3.889 1.00 3.62 44 PRO B N 4
ATOM 3087 C CA . PRO B 2 5 ? -4.803 -10.105 3.385 1.00 3.20 44 PRO B CA 4
ATOM 3088 C C . PRO B 2 5 ? -3.995 -8.959 2.770 1.00 2.44 44 PRO B C 4
ATOM 3089 O O . PRO B 2 5 ? -3.993 -8.771 1.555 1.00 2.80 44 PRO B O 4
ATOM 3100 N N . MET B 2 6 ? -3.336 -8.183 3.616 1.00 1.89 45 MET B N 4
ATOM 3101 C CA . MET B 2 6 ? -2.432 -7.138 3.157 1.00 1.45 45 MET B CA 4
ATOM 3102 C C . MET B 2 6 ? -1.006 -7.626 3.343 1.00 1.29 45 MET B C 4
ATOM 3103 O O . MET B 2 6 ? -0.500 -7.645 4.466 1.00 1.61 45 MET B O 4
ATOM 3131 N N . PRO B 2 8 ? 2.464 -7.318 1.150 1.00 0.92 47 PRO B N 4
ATOM 3132 C CA . PRO B 2 8 ? 3.621 -7.051 0.314 1.00 1.02 47 PRO B CA 4
ATOM 3133 C C . PRO B 2 8 ? 4.889 -6.852 1.159 1.00 0.90 47 PRO B C 4
ATOM 3134 O O . PRO B 2 8 ? 4.815 -6.782 2.389 1.00 0.98 47 PRO B O 4
ATOM 3145 N N . PRO B 2 9 ? 6.069 -6.771 0.527 1.00 0.91 48 PRO B N 4
ATOM 3146 C CA . PRO B 2 9 ? 7.317 -6.519 1.249 1.00 0.93 48 PRO B CA 4
ATOM 3147 C C . PRO B 2 9 ? 7.458 -5.059 1.677 1.00 1.40 48 PRO B C 4
ATOM 3148 O O . PRO B 2 9 ? 7.763 -4.178 0.864 1.00 2.42 48 PRO B O 4
ATOM 3159 N N . GLY B 2 10 ? 7.203 -4.799 2.954 1.00 1.31 49 GLY B N 4
ATOM 3160 C CA . GLY B 2 10 ? 7.356 -3.460 3.479 1.00 1.90 49 GLY B CA 4
ATOM 3161 C C . GLY B 2 10 ? 6.377 -3.161 4.592 1.00 1.56 49 GLY B C 4
ATOM 3162 O O . GLY B 2 10 ? 5.373 -3.862 4.737 1.00 2.05 49 GLY B O 4
ATOM 3166 N N . TYR B 2 11 ? 6.696 -2.131 5.390 1.00 1.52 50 TYR B N 4
ATOM 3167 C CA . TYR B 2 11 ? 5.845 -1.657 6.494 1.00 1.35 50 TYR B CA 4
ATOM 3168 C C . TYR B 2 11 ? 5.901 -2.613 7.687 1.00 1.60 50 TYR B C 4
ATOM 3169 O O . TYR B 2 11 ? 6.046 -2.188 8.834 1.00 2.09 50 TYR B O 4
ATOM 3187 N N . LYS B 2 12 ? 5.771 -3.900 7.403 1.00 1.94 51 LYS B N 4
ATOM 3188 C CA . LYS B 2 12 ? 5.897 -4.938 8.414 1.00 2.31 51 LYS B CA 4
ATOM 3189 C C . LYS B 2 12 ? 7.325 -5.472 8.441 1.00 2.79 51 LYS B C 4
ATOM 3190 O O . LYS B 2 12 ? 8.082 -5.299 7.484 1.00 3.31 51 LYS B O 4
ATOM 3209 N N . LEU B 2 13 ? 7.685 -6.118 9.535 1.00 3.11 52 LEU B N 4
ATOM 3210 C CA . LEU B 2 13 ? 9.018 -6.685 9.675 1.00 3.83 52 LEU B CA 4
ATOM 3211 C C . LEU B 2 13 ? 9.013 -8.161 9.298 1.00 4.64 52 LEU B C 4
ATOM 3212 O O . LEU B 2 13 ? 8.050 -8.876 9.578 1.00 5.03 52 LEU B O 4
ATOM 3228 N N . VAL B 2 14 ? 10.074 -8.604 8.643 1.00 5.28 53 VAL B N 4
ATOM 3229 C CA . VAL B 2 14 ? 10.186 -9.995 8.230 1.00 6.31 53 VAL B CA 4
ATOM 3230 C C . VAL B 2 14 ? 11.263 -10.693 9.050 1.00 6.88 53 VAL B C 4
ATOM 3231 O O . VAL B 2 14 ? 12.455 -10.582 8.686 1.00 7.38 53 VAL B O 4
ATOM 3245 N N . GLY A 1 1 ? 1.922 17.026 -12.415 1.00 8.61 1 GLY A N 5
ATOM 3246 C CA . GLY A 1 1 ? 1.334 17.022 -11.057 1.00 7.96 1 GLY A CA 5
ATOM 3247 C C . GLY A 1 1 ? -0.140 17.370 -11.081 1.00 7.00 1 GLY A C 5
ATOM 3248 O O . GLY A 1 1 ? -0.503 18.539 -11.223 1.00 6.91 1 GLY A O 5
ATOM 3254 N N . SER A 1 2 ? -0.989 16.363 -10.961 1.00 6.57 2 SER A N 5
ATOM 3255 C CA . SER A 1 2 ? -2.428 16.575 -10.976 1.00 5.93 2 SER A CA 5
ATOM 3256 C C . SER A 1 2 ? -3.137 15.527 -10.122 1.00 5.15 2 SER A C 5
ATOM 3257 O O . SER A 1 2 ? -2.583 14.456 -9.874 1.00 5.08 2 SER A O 5
ATOM 3265 N N . SER A 1 3 ? -4.347 15.865 -9.663 1.00 5.00 3 SER A N 5
ATOM 3266 C CA . SER A 1 3 ? -5.194 14.975 -8.855 1.00 4.69 3 SER A CA 5
ATOM 3267 C C . SER A 1 3 ? -4.519 14.594 -7.533 1.00 4.03 3 SER A C 5
ATOM 3268 O O . SER A 1 3 ? -3.480 15.152 -7.165 1.00 4.13 3 SER A O 5
ATOM 3276 N N . SER A 1 4 ? -5.134 13.660 -6.814 1.00 3.76 4 SER A N 5
ATOM 3277 C CA . SER A 1 4 ? -4.615 13.208 -5.532 1.00 3.47 4 SER A CA 5
ATOM 3278 C C . SER A 1 4 ? -3.590 12.093 -5.725 1.00 2.40 4 SER A C 5
ATOM 3279 O O . SER A 1 4 ? -2.743 11.852 -4.864 1.00 2.66 4 SER A O 5
ATOM 3287 N N . GLY A 1 5 ? -3.668 11.424 -6.869 1.00 1.67 5 GLY A N 5
ATOM 3288 C CA . GLY A 1 5 ? -2.792 10.303 -7.138 1.00 1.04 5 GLY A CA 5
ATOM 3289 C C . GLY A 1 5 ? -3.229 9.044 -6.416 1.00 0.89 5 GLY A C 5
ATOM 3290 O O . GLY A 1 5 ? -3.713 8.097 -7.035 1.00 1.09 5 GLY A O 5
ATOM 3294 N N . LEU A 1 6 ? -3.062 9.040 -5.105 1.00 0.74 6 LEU A N 5
ATOM 3295 C CA . LEU A 1 6 ? -3.442 7.906 -4.280 1.00 0.69 6 LEU A CA 5
ATOM 3296 C C . LEU A 1 6 ? -4.609 8.285 -3.377 1.00 0.65 6 LEU A C 5
ATOM 3297 O O . LEU A 1 6 ? -4.816 9.468 -3.089 1.00 0.72 6 LEU A O 5
ATOM 3313 N N . PRO A 1 7 ? -5.414 7.299 -2.947 1.00 0.62 7 PRO A N 5
ATOM 3314 C CA . PRO A 1 7 ? -6.553 7.544 -2.061 1.00 0.67 7 PRO A CA 5
ATOM 3315 C C . PRO A 1 7 ? -6.105 8.033 -0.691 1.00 0.61 7 PRO A C 5
ATOM 3316 O O . PRO A 1 7 ? -5.002 7.715 -0.242 1.00 0.53 7 PRO A O 5
ATOM 3327 N N . PRO A 1 8 ? -6.944 8.833 -0.017 1.00 0.71 8 PRO A N 5
ATOM 3328 C CA . PRO A 1 8 ? -6.616 9.379 1.300 1.00 0.70 8 PRO A CA 5
ATOM 3329 C C . PRO A 1 8 ? -6.303 8.283 2.320 1.00 0.60 8 PRO A C 5
ATOM 3330 O O . PRO A 1 8 ? -7.150 7.435 2.623 1.00 0.69 8 PRO A O 5
ATOM 3341 N N . GLY A 1 9 ? -5.086 8.313 2.847 1.00 0.49 9 GLY A N 5
ATOM 3342 C CA . GLY A 1 9 ? -4.663 7.327 3.820 1.00 0.50 9 GLY A CA 5
ATOM 3343 C C . GLY A 1 9 ? -3.746 6.273 3.229 1.00 0.37 9 GLY A C 5
ATOM 3344 O O . GLY A 1 9 ? -3.359 5.330 3.920 1.00 0.37 9 GLY A O 5
ATOM 3348 N N . TRP A 1 10 ? -3.387 6.427 1.961 1.00 0.39 10 TRP A N 5
ATOM 3349 C CA . TRP A 1 10 ? -2.467 5.499 1.315 1.00 0.32 10 TRP A CA 5
ATOM 3350 C C . TRP A 1 10 ? -1.058 6.078 1.294 1.00 0.31 10 TRP A C 5
ATOM 3351 O O . TRP A 1 10 ? -0.839 7.206 0.856 1.00 0.47 10 TRP A O 5
ATOM 3372 N N . GLU A 1 11 ? -0.114 5.305 1.797 1.00 0.36 11 GLU A N 5
ATOM 3373 C CA . GLU A 1 11 ? 1.269 5.740 1.906 1.00 0.45 11 GLU A CA 5
ATOM 3374 C C . GLU A 1 11 ? 2.111 5.138 0.786 1.00 0.41 11 GLU A C 5
ATOM 3375 O O . GLU A 1 11 ? 2.125 3.921 0.596 1.00 0.44 11 GLU A O 5
ATOM 3387 N N . GLU A 1 12 ? 2.812 5.990 0.050 1.00 0.51 12 GLU A N 5
ATOM 3388 C CA . GLU A 1 12 ? 3.682 5.534 -1.027 1.00 0.58 12 GLU A CA 5
ATOM 3389 C C . GLU A 1 12 ? 5.092 5.264 -0.495 1.00 0.61 12 GLU A C 5
ATOM 3390 O O . GLU A 1 12 ? 5.782 6.172 -0.022 1.00 0.86 12 GLU A O 5
ATOM 3402 N N . LYS A 1 13 ? 5.506 4.003 -0.545 1.00 0.49 13 LYS A N 5
ATOM 3403 C CA . LYS A 1 13 ? 6.806 3.601 -0.011 1.00 0.65 13 LYS A CA 5
ATOM 3404 C C . LYS A 1 13 ? 7.437 2.547 -0.913 1.00 0.45 13 LYS A C 5
ATOM 3405 O O . LYS A 1 13 ? 6.885 2.212 -1.958 1.00 0.48 13 LYS A O 5
ATOM 3424 N N . GLN A 1 14 ? 8.589 2.030 -0.510 1.00 0.68 14 GLN A N 5
ATOM 3425 C CA . GLN A 1 14 ? 9.248 0.963 -1.254 1.00 0.58 14 GLN A CA 5
ATOM 3426 C C . GLN A 1 14 ? 9.567 -0.207 -0.337 1.00 0.59 14 GLN A C 5
ATOM 3427 O O . GLN A 1 14 ? 9.690 -0.035 0.878 1.00 0.72 14 GLN A O 5
ATOM 3441 N N . ASP A 1 15 ? 9.656 -1.399 -0.912 1.00 0.56 15 ASP A N 5
ATOM 3442 C CA . ASP A 1 15 ? 10.104 -2.569 -0.169 1.00 0.66 15 ASP A CA 5
ATOM 3443 C C . ASP A 1 15 ? 11.616 -2.711 -0.365 1.00 0.63 15 ASP A C 5
ATOM 3444 O O . ASP A 1 15 ? 12.207 -1.964 -1.147 1.00 0.58 15 ASP A O 5
ATOM 3453 N N . ASP A 1 16 ? 12.242 -3.667 0.312 1.00 0.77 16 ASP A N 5
ATOM 3454 C CA . ASP A 1 16 ? 13.697 -3.818 0.243 1.00 0.79 16 ASP A CA 5
ATOM 3455 C C . ASP A 1 16 ? 14.161 -4.339 -1.113 1.00 0.73 16 ASP A C 5
ATOM 3456 O O . ASP A 1 16 ? 15.337 -4.217 -1.461 1.00 0.76 16 ASP A O 5
ATOM 3465 N N . ARG A 1 17 ? 13.246 -4.918 -1.875 1.00 0.78 17 ARG A N 5
ATOM 3466 C CA . ARG A 1 17 ? 13.555 -5.394 -3.219 1.00 0.81 17 ARG A CA 5
ATOM 3467 C C . ARG A 1 17 ? 13.520 -4.246 -4.218 1.00 0.72 17 ARG A C 5
ATOM 3468 O O . ARG A 1 17 ? 14.128 -4.320 -5.287 1.00 0.95 17 ARG A O 5
ATOM 3489 N N . GLY A 1 18 ? 12.801 -3.194 -3.867 1.00 0.61 18 GLY A N 5
ATOM 3490 C CA . GLY A 1 18 ? 12.744 -2.020 -4.713 1.00 0.64 18 GLY A CA 5
ATOM 3491 C C . GLY A 1 18 ? 11.365 -1.793 -5.284 1.00 0.56 18 GLY A C 5
ATOM 3492 O O . GLY A 1 18 ? 11.166 -0.910 -6.120 1.00 0.71 18 GLY A O 5
ATOM 3496 N N . ARG A 1 19 ? 10.405 -2.582 -4.841 1.00 0.48 19 ARG A N 5
ATOM 3497 C CA . ARG A 1 19 ? 9.042 -2.431 -5.305 1.00 0.54 19 ARG A CA 5
ATOM 3498 C C . ARG A 1 19 ? 8.368 -1.288 -4.567 1.00 0.42 19 ARG A C 5
ATOM 3499 O O . ARG A 1 19 ? 8.196 -1.345 -3.351 1.00 0.41 19 ARG A O 5
ATOM 3520 N N . SER A 1 20 ? 8.012 -0.245 -5.296 1.00 0.41 20 SER A N 5
ATOM 3521 C CA . SER A 1 20 ? 7.263 0.851 -4.713 1.00 0.40 20 SER A CA 5
ATOM 3522 C C . SER A 1 20 ? 5.810 0.430 -4.545 1.00 0.44 20 SER A C 5
ATOM 3523 O O . SER A 1 20 ? 5.101 0.206 -5.530 1.00 0.58 20 SER A O 5
ATOM 3531 N N . TYR A 1 21 ? 5.390 0.286 -3.300 1.00 0.41 21 TYR A N 5
ATOM 3532 C CA . TYR A 1 21 ? 4.049 -0.173 -2.992 1.00 0.55 21 TYR A CA 5
ATOM 3533 C C . TYR A 1 21 ? 3.262 0.910 -2.278 1.00 0.48 21 TYR A C 5
ATOM 3534 O O . TYR A 1 21 ? 3.794 1.974 -1.945 1.00 0.47 21 TYR A O 5
ATOM 3552 N N . TYR A 1 22 ? 1.996 0.632 -2.046 1.00 0.50 22 TYR A N 5
ATOM 3553 C CA . TYR A 1 22 ? 1.163 1.512 -1.263 1.00 0.47 22 TYR A CA 5
ATOM 3554 C C . TYR A 1 22 ? 0.710 0.787 -0.012 1.00 0.45 22 TYR A C 5
ATOM 3555 O O . TYR A 1 22 ? 0.291 -0.367 -0.063 1.00 0.53 22 TYR A O 5
ATOM 3573 N N . VAL A 1 23 ? 0.843 1.440 1.117 1.00 0.45 23 VAL A N 5
ATOM 3574 C CA . VAL A 1 23 ? 0.361 0.874 2.352 1.00 0.45 23 VAL A CA 5
ATOM 3575 C C . VAL A 1 23 ? -0.750 1.729 2.926 1.00 0.33 23 VAL A C 5
ATOM 3576 O O . VAL A 1 23 ? -0.566 2.915 3.208 1.00 0.40 23 VAL A O 5
ATOM 3589 N N . ASP A 1 24 ? -1.910 1.122 3.072 1.00 0.30 24 ASP A N 5
ATOM 3590 C CA . ASP A 1 24 ? -3.065 1.809 3.610 1.00 0.29 24 ASP A CA 5
ATOM 3591 C C . ASP A 1 24 ? -2.918 1.979 5.116 1.00 0.34 24 ASP A C 5
ATOM 3592 O O . ASP A 1 24 ? -2.576 1.035 5.821 1.00 0.42 24 ASP A O 5
ATOM 3601 N N . HIS A 1 25 ? -3.148 3.190 5.606 1.00 0.40 25 HIS A N 5
ATOM 3602 C CA . HIS A 1 25 ? -3.006 3.468 7.032 1.00 0.52 25 HIS A CA 5
ATOM 3603 C C . HIS A 1 25 ? -4.255 3.054 7.820 1.00 0.67 25 HIS A C 5
ATOM 3604 O O . HIS A 1 25 ? -4.244 3.055 9.054 1.00 0.83 25 HIS A O 5
ATOM 3619 N N . ASN A 1 26 ? -5.320 2.681 7.111 1.00 0.72 26 ASN A N 5
ATOM 3620 C CA . ASN A 1 26 ? -6.576 2.305 7.764 1.00 0.94 26 ASN A CA 5
ATOM 3621 C C . ASN A 1 26 ? -6.456 0.928 8.397 1.00 1.11 26 ASN A C 5
ATOM 3622 O O . ASN A 1 26 ? -6.696 0.766 9.591 1.00 1.40 26 ASN A O 5
ATOM 3633 N N . SER A 1 27 ? -6.067 -0.060 7.605 1.00 1.02 27 SER A N 5
ATOM 3634 C CA . SER A 1 27 ? -5.837 -1.393 8.127 1.00 1.25 27 SER A CA 5
ATOM 3635 C C . SER A 1 27 ? -4.359 -1.578 8.417 1.00 1.10 27 SER A C 5
ATOM 3636 O O . SER A 1 27 ? -3.946 -2.552 9.046 1.00 1.39 27 SER A O 5
ATOM 3644 N N . LYS A 1 28 ? -3.568 -0.616 7.945 1.00 0.85 28 LYS A N 5
ATOM 3645 C CA . LYS A 1 28 ? -2.119 -0.629 8.129 1.00 1.07 28 LYS A CA 5
ATOM 3646 C C . LYS A 1 28 ? -1.531 -1.835 7.415 1.00 1.05 28 LYS A C 5
ATOM 3647 O O . LYS A 1 28 ? -0.587 -2.477 7.881 1.00 1.55 28 LYS A O 5
ATOM 3666 N N . THR A 1 29 ? -2.114 -2.110 6.263 1.00 0.69 29 THR A N 5
ATOM 3667 C CA . THR A 1 29 ? -1.733 -3.229 5.438 1.00 0.85 29 THR A CA 5
ATOM 3668 C C . THR A 1 29 ? -0.940 -2.770 4.228 1.00 0.74 29 THR A C 5
ATOM 3669 O O . THR A 1 29 ? -1.333 -1.834 3.528 1.00 0.80 29 THR A O 5
ATOM 3680 N N . THR A 1 30 ? 0.186 -3.417 3.988 1.00 0.79 30 THR A N 5
ATOM 3681 C CA . THR A 1 30 ? 0.978 -3.123 2.819 1.00 0.73 30 THR A CA 5
ATOM 3682 C C . THR A 1 30 ? 0.443 -3.928 1.637 1.00 0.71 30 THR A C 5
ATOM 3683 O O . THR A 1 30 ? 0.573 -5.154 1.577 1.00 0.82 30 THR A O 5
ATOM 3694 N N . THR A 1 31 ? -0.202 -3.235 0.719 1.00 0.74 31 THR A N 5
ATOM 3695 C CA . THR A 1 31 ? -0.905 -3.884 -0.368 1.00 0.82 31 THR A CA 5
ATOM 3696 C C . THR A 1 31 ? -0.555 -3.237 -1.702 1.00 0.73 31 THR A C 5
ATOM 3697 O O . THR A 1 31 ? -0.745 -2.033 -1.903 1.00 1.05 31 THR A O 5
ATOM 3708 N N . TRP A 1 32 ? -0.017 -4.022 -2.611 1.00 0.62 32 TRP A N 5
ATOM 3709 C CA . TRP A 1 32 ? 0.290 -3.502 -3.921 1.00 0.61 32 TRP A CA 5
ATOM 3710 C C . TRP A 1 32 ? -1.001 -3.474 -4.733 1.00 1.02 32 TRP A C 5
ATOM 3711 O O . TRP A 1 32 ? -1.409 -4.469 -5.336 1.00 1.78 32 TRP A O 5
ATOM 3732 N N . SER 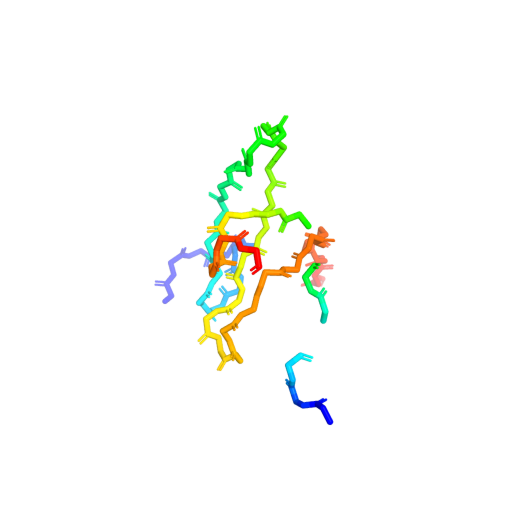A 1 33 ? -1.642 -2.317 -4.728 1.00 1.25 33 SER A N 5
ATOM 3733 C CA . SER A 1 33 ? -2.908 -2.140 -5.401 1.00 1.81 33 SER A CA 5
ATOM 3734 C C . SER A 1 33 ? -2.875 -0.877 -6.247 1.00 1.10 33 SER A C 5
ATOM 3735 O O . SER A 1 33 ? -2.800 0.232 -5.725 1.00 1.02 33 SER A O 5
ATOM 3743 N N . LYS A 1 34 ? -2.899 -1.073 -7.549 1.00 1.61 34 LYS A N 5
ATOM 3744 C CA . LYS A 1 34 ? -2.867 0.020 -8.510 1.00 1.55 34 LYS A CA 5
ATOM 3745 C C . LYS A 1 34 ? -4.255 0.656 -8.691 1.00 1.16 34 LYS A C 5
ATOM 3746 O O . LYS A 1 34 ? -5.185 0.047 -9.215 1.00 1.47 34 LYS A O 5
ATOM 3765 N N . PRO A 1 35 ? -4.445 1.880 -8.214 1.00 1.15 35 PRO A N 5
ATOM 3766 C CA . PRO A 1 35 ? -5.691 2.598 -8.403 1.00 1.50 35 PRO A CA 5
ATOM 3767 C C . PRO A 1 35 ? -5.708 3.328 -9.744 1.00 1.61 35 PRO A C 5
ATOM 3768 O O . PRO A 1 35 ? -4.806 4.107 -10.056 1.00 1.62 35 PRO A O 5
ATOM 3779 N N . THR A 1 36 ? -6.726 3.061 -10.546 1.00 2.06 36 THR A N 5
ATOM 3780 C CA . THR A 1 36 ? -6.817 3.639 -11.883 1.00 2.29 36 THR A CA 5
ATOM 3781 C C . THR A 1 36 ? -8.255 4.067 -12.198 1.00 2.76 36 THR A C 5
ATOM 3782 O O . THR A 1 36 ? -8.592 4.406 -13.333 1.00 3.36 36 THR A O 5
ATOM 3793 N N . MET A 1 37 ? -9.098 4.067 -11.179 1.00 3.17 37 MET A N 5
ATOM 3794 C CA . MET A 1 37 ? -10.488 4.460 -11.350 1.00 4.06 37 MET A CA 5
ATOM 3795 C C . MET A 1 37 ? -10.948 5.296 -10.167 1.00 4.86 37 MET A C 5
ATOM 3796 O O . MET A 1 37 ? -10.336 5.260 -9.098 1.00 5.15 37 MET A O 5
ATOM 3810 N N . GLN A 1 38 ? -12.017 6.051 -10.370 1.00 5.58 38 GLN A N 5
ATOM 3811 C CA . GLN A 1 38 ? -12.540 6.937 -9.340 1.00 6.59 38 GLN A CA 5
ATOM 3812 C C . GLN A 1 38 ? -13.569 6.210 -8.489 1.00 7.50 38 GLN A C 5
ATOM 3813 O O . GLN A 1 38 ? -14.722 6.053 -8.889 1.00 8.13 38 GLN A O 5
ATOM 3825 N N . ASP A 1 39 ? -13.133 5.727 -7.339 1.00 7.79 39 ASP A N 5
ATOM 3826 C CA . ASP A 1 39 ? -14.036 5.086 -6.402 1.00 8.86 39 ASP A CA 5
ATOM 3827 C C . ASP A 1 39 ? -14.452 6.080 -5.335 1.00 9.74 39 ASP A C 5
ATOM 3828 O O . ASP A 1 39 ? -15.628 6.494 -5.338 1.00 10.40 39 ASP A O 5
ATOM 3838 N N . ALA B 2 1 ? -12.129 0.288 6.213 1.00 7.07 40 ALA B N 5
ATOM 3839 C CA . ALA B 2 1 ? -11.577 -0.899 5.523 1.00 6.29 40 ALA B CA 5
ATOM 3840 C C . ALA B 2 1 ? -11.037 -1.896 6.539 1.00 5.17 40 ALA B C 5
ATOM 3841 O O . ALA B 2 1 ? -10.367 -1.508 7.496 1.00 5.11 40 ALA B O 5
ATOM 3850 N N . PRO B 2 2 ? -11.356 -3.187 6.364 1.00 4.63 41 PRO B N 5
ATOM 3851 C CA . PRO B 2 2 ? -10.842 -4.259 7.210 1.00 3.91 41 PRO B CA 5
ATOM 3852 C C . PRO B 2 2 ? -9.502 -4.804 6.709 1.00 3.29 41 PRO B C 5
ATOM 3853 O O . PRO B 2 2 ? -9.113 -4.552 5.565 1.00 3.28 41 PRO B O 5
ATOM 3864 N N . LEU B 2 3 ? -8.829 -5.570 7.566 1.00 3.23 42 LEU B N 5
ATOM 3865 C CA . LEU B 2 3 ? -7.494 -6.095 7.283 1.00 2.92 42 LEU B CA 5
ATOM 3866 C C . LEU B 2 3 ? -7.447 -6.846 5.957 1.00 3.35 42 LEU B C 5
ATOM 3867 O O . LEU B 2 3 ? -8.244 -7.752 5.705 1.00 3.98 42 LEU B O 5
ATOM 3897 N N . PRO B 2 5 ? -4.927 -8.861 2.816 1.00 3.62 44 PRO B N 5
ATOM 3898 C CA . PRO B 2 5 ? -3.714 -9.669 2.656 1.00 3.20 44 PRO B CA 5
ATOM 3899 C C . PRO B 2 5 ? -2.488 -8.778 2.460 1.00 2.44 44 PRO B C 5
ATOM 3900 O O . PRO B 2 5 ? -2.601 -7.668 1.945 1.00 2.80 44 PRO B O 5
ATOM 3911 N N . MET B 2 6 ? -1.325 -9.248 2.881 1.00 1.89 45 MET B N 5
ATOM 3912 C CA . MET B 2 6 ? -0.113 -8.447 2.787 1.00 1.45 45 MET B CA 5
ATOM 3913 C C . MET B 2 6 ? 0.906 -9.130 1.882 1.00 1.29 45 MET B C 5
ATOM 3914 O O . MET B 2 6 ? 0.996 -10.361 1.861 1.00 1.61 45 MET B O 5
ATOM 3942 N N . PRO B 2 8 ? 4.395 -7.151 0.238 1.00 0.92 47 PRO B N 5
ATOM 3943 C CA . PRO B 2 8 ? 5.786 -6.712 0.324 1.00 1.02 47 PRO B CA 5
ATOM 3944 C C . PRO B 2 8 ? 6.225 -6.394 1.753 1.00 0.90 47 PRO B C 5
ATOM 3945 O O . PRO B 2 8 ? 5.414 -6.002 2.589 1.00 0.98 47 PRO B O 5
ATOM 3956 N N . PRO B 2 9 ? 7.520 -6.566 2.045 1.00 0.91 48 PRO B N 5
ATOM 3957 C CA . PRO B 2 9 ? 8.088 -6.249 3.356 1.00 0.93 48 PRO B CA 5
ATOM 3958 C C . PRO B 2 9 ? 8.201 -4.740 3.591 1.00 1.40 48 PRO B C 5
ATOM 3959 O O . PRO B 2 9 ? 8.400 -3.965 2.651 1.00 2.42 48 PRO B O 5
ATOM 3970 N N . GLY B 2 10 ? 8.074 -4.328 4.842 1.00 1.31 49 GLY B N 5
ATOM 3971 C CA . GLY B 2 10 ? 8.239 -2.929 5.171 1.00 1.90 49 GLY B CA 5
ATOM 3972 C C . GLY B 2 10 ? 7.363 -2.500 6.322 1.00 1.56 49 GLY B C 5
ATOM 3973 O O . GLY B 2 10 ? 7.818 -2.418 7.462 1.00 2.05 49 GLY B O 5
ATOM 3977 N N . TYR B 2 11 ? 6.102 -2.232 6.024 1.00 1.52 50 TYR B N 5
ATOM 3978 C CA . TYR B 2 11 ? 5.161 -1.771 7.036 1.00 1.35 50 TYR B CA 5
ATOM 3979 C C . TYR B 2 11 ? 4.819 -2.908 7.987 1.00 1.60 50 TYR B C 5
ATOM 3980 O O . TYR B 2 11 ? 4.567 -2.690 9.170 1.00 2.09 50 TYR B O 5
ATOM 3998 N N . LYS B 2 12 ? 4.809 -4.122 7.451 1.00 1.94 51 LYS B N 5
ATOM 3999 C CA . LYS B 2 12 ? 4.534 -5.313 8.239 1.00 2.31 51 LYS B CA 5
ATOM 4000 C C . LYS B 2 12 ? 5.578 -6.376 7.935 1.00 2.79 51 LYS B C 5
ATOM 4001 O O . LYS B 2 12 ? 6.162 -6.380 6.849 1.00 3.31 51 LYS B O 5
ATOM 4020 N N . LEU B 2 13 ? 5.819 -7.255 8.898 1.00 3.11 52 LEU B N 5
ATOM 4021 C CA . LEU B 2 13 ? 6.788 -8.333 8.742 1.00 3.83 52 LEU B CA 5
ATOM 4022 C C . LEU B 2 13 ? 6.253 -9.613 9.371 1.00 4.64 52 LEU B C 5
ATOM 4023 O O . LEU B 2 13 ? 5.171 -9.618 9.952 1.00 5.03 52 LEU B O 5
ATOM 4039 N N . VAL B 2 14 ? 7.021 -10.689 9.265 1.00 5.28 53 VAL B N 5
ATOM 4040 C CA . VAL B 2 14 ? 6.618 -11.968 9.829 1.00 6.31 53 VAL B CA 5
ATOM 4041 C C . VAL B 2 14 ? 7.136 -12.084 11.257 1.00 6.88 53 VAL B C 5
ATOM 4042 O O . VAL B 2 14 ? 6.383 -11.751 12.191 1.00 7.38 53 VAL B O 5
ATOM 4056 N N . GLY A 1 1 ? -6.016 20.946 -5.273 1.00 10.58 1 GLY A N 6
ATOM 4057 C CA . GLY A 1 1 ? -7.151 20.032 -5.536 1.00 9.89 1 GLY A CA 6
ATOM 4058 C C . GLY A 1 1 ? -7.345 19.045 -4.407 1.00 9.16 1 GLY A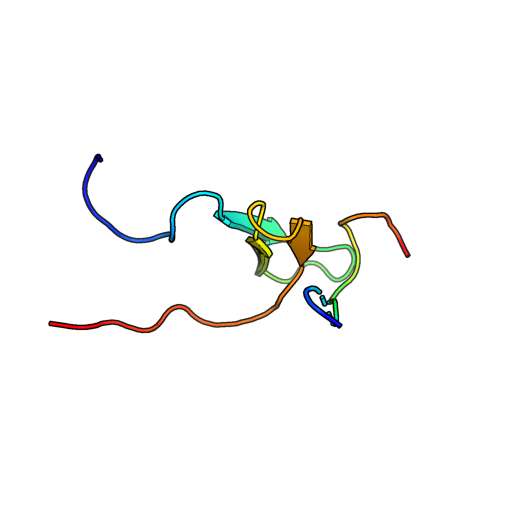 C 6
ATOM 4059 O O . GLY A 1 1 ? -6.721 19.175 -3.354 1.00 9.43 1 GLY A O 6
ATOM 4065 N N . SER A 1 2 ? -8.203 18.052 -4.624 1.00 8.47 2 SER A N 6
ATOM 4066 C CA . SER A 1 2 ? -8.452 17.030 -3.613 1.00 7.99 2 SER A CA 6
ATOM 4067 C C . SER A 1 2 ? -8.172 15.630 -4.164 1.00 6.80 2 SER A C 6
ATOM 4068 O O . SER A 1 2 ? -8.317 14.629 -3.458 1.00 6.69 2 SER A O 6
ATOM 4076 N N . SER A 1 3 ? -7.766 15.568 -5.425 1.00 6.16 3 SER A N 6
ATOM 4077 C CA . SER A 1 3 ? -7.449 14.300 -6.064 1.00 5.18 3 SER A CA 6
ATOM 4078 C C . SER A 1 3 ? -5.978 13.964 -5.836 1.00 4.41 3 SER A C 6
ATOM 4079 O O . SER A 1 3 ? -5.124 14.856 -5.807 1.00 4.85 3 SER A O 6
ATOM 4087 N N . SER A 1 4 ? -5.684 12.687 -5.647 1.00 3.66 4 SER A N 6
ATOM 4088 C CA . SER A 1 4 ? -4.321 12.251 -5.374 1.00 3.29 4 SER A CA 6
ATOM 4089 C C . SER A 1 4 ? -4.012 10.934 -6.083 1.00 2.17 4 SER A C 6
ATOM 4090 O O . SER A 1 4 ? -3.019 10.276 -5.773 1.00 2.40 4 SER A O 6
ATOM 4098 N N . GLY A 1 5 ? -4.844 10.565 -7.055 1.00 1.59 5 GLY A N 6
ATOM 4099 C CA . GLY A 1 5 ? -4.677 9.283 -7.724 1.00 1.14 5 GLY A CA 6
ATOM 4100 C C . GLY A 1 5 ? -5.146 8.119 -6.868 1.00 0.91 5 GLY A C 6
ATOM 4101 O O . GLY A 1 5 ? -6.087 7.411 -7.230 1.00 1.01 5 GLY A O 6
ATOM 4105 N N . LEU A 1 6 ? -4.492 7.936 -5.733 1.00 0.81 6 LEU A N 6
ATOM 4106 C CA . LEU A 1 6 ? -4.828 6.871 -4.795 1.00 0.66 6 LEU A CA 6
ATOM 4107 C C . LEU A 1 6 ? -5.730 7.406 -3.688 1.00 0.62 6 LEU A C 6
ATOM 4108 O O . LEU A 1 6 ? -5.721 8.605 -3.404 1.00 0.75 6 LEU A O 6
ATOM 4124 N N . PRO A 1 7 ? -6.560 6.537 -3.081 1.00 0.52 7 PRO A N 6
ATOM 4125 C CA . PRO A 1 7 ? -7.444 6.934 -1.977 1.00 0.58 7 PRO A CA 6
ATOM 4126 C C . PRO A 1 7 ? -6.670 7.455 -0.764 1.00 0.57 7 PRO A C 6
ATOM 4127 O O . PRO A 1 7 ? -5.545 7.025 -0.504 1.00 0.45 7 PRO A O 6
ATOM 4138 N N . PRO A 1 8 ? -7.266 8.406 -0.019 1.00 0.76 8 PRO A N 6
ATOM 4139 C CA . PRO A 1 8 ? -6.658 8.973 1.188 1.00 0.80 8 PRO A CA 6
ATOM 4140 C C . PRO A 1 8 ? -6.222 7.900 2.180 1.00 0.63 8 PRO A C 6
ATOM 4141 O O . PRO A 1 8 ? -7.001 7.014 2.543 1.00 0.73 8 PRO A O 6
ATOM 4152 N N . GLY A 1 9 ? -4.972 7.981 2.606 1.00 0.47 9 GLY A N 6
ATOM 4153 C CA . GLY A 1 9 ? -4.438 6.997 3.520 1.00 0.43 9 GLY A CA 6
ATOM 4154 C C . GLY A 1 9 ? -3.552 5.989 2.824 1.00 0.36 9 GLY A C 6
ATOM 4155 O O . GLY A 1 9 ? -2.814 5.251 3.473 1.00 0.49 9 GLY A O 6
ATOM 4159 N N . TRP A 1 10 ? -3.624 5.952 1.504 1.00 0.29 10 TRP A N 6
ATOM 4160 C CA . TRP A 1 10 ? -2.806 5.041 0.721 1.00 0.27 10 TRP A CA 6
ATOM 4161 C C . TRP A 1 10 ? -1.498 5.708 0.312 1.00 0.28 10 TRP A C 6
ATOM 4162 O O . TRP A 1 10 ? -1.488 6.828 -0.196 1.00 0.41 10 TRP A O 6
ATOM 4183 N N . GLU A 1 11 ? -0.389 5.029 0.571 1.00 0.28 11 GLU A N 6
ATOM 4184 C CA . GLU A 1 11 ? 0.930 5.559 0.249 1.00 0.36 11 GLU A CA 6
ATOM 4185 C C . GLU A 1 11 ? 1.543 4.820 -0.943 1.00 0.32 11 GLU A C 6
ATOM 4186 O O . GLU A 1 11 ? 1.345 3.614 -1.106 1.00 0.33 11 GLU A O 6
ATOM 4198 N N . GLU A 1 12 ? 2.300 5.547 -1.751 1.00 0.44 12 GLU A N 6
ATOM 4199 C CA . GLU A 1 12 ? 2.954 4.987 -2.923 1.00 0.49 12 GLU A CA 6
ATOM 4200 C C . GLU A 1 12 ? 4.399 4.640 -2.564 1.00 0.44 12 GLU A C 6
ATOM 4201 O O . GLU A 1 12 ? 5.180 5.518 -2.196 1.00 0.59 12 GLU A O 6
ATOM 4213 N N . LYS A 1 13 ? 4.745 3.362 -2.644 1.00 0.40 13 LYS A N 6
ATOM 4214 C CA . LYS A 1 13 ? 6.077 2.905 -2.263 1.00 0.47 13 LYS A CA 6
ATOM 4215 C C . LYS A 1 13 ? 6.537 1.749 -3.139 1.00 0.43 13 LYS A C 6
ATOM 4216 O O . LYS A 1 13 ? 5.775 1.238 -3.950 1.00 0.60 13 LYS A O 6
ATOM 4235 N N . GLN A 1 14 ? 7.785 1.337 -2.960 1.00 0.39 14 GLN A N 6
ATOM 4236 C CA . GLN A 1 14 ? 8.344 0.244 -3.742 1.00 0.37 14 GLN A CA 6
ATOM 4237 C C . GLN A 1 14 ? 8.713 -0.929 -2.844 1.00 0.33 14 GLN A C 6
ATOM 4238 O O . GLN A 1 14 ? 9.107 -0.743 -1.690 1.00 0.31 14 GLN A O 6
ATOM 4252 N N . ASP A 1 15 ? 8.530 -2.132 -3.364 1.00 0.39 15 ASP A N 6
ATOM 4253 C CA . ASP A 1 15 ? 8.971 -3.342 -2.682 1.00 0.44 15 ASP A CA 6
ATOM 4254 C C . ASP A 1 15 ? 10.482 -3.439 -2.754 1.00 0.48 15 ASP A C 6
ATOM 4255 O O . ASP A 1 15 ? 11.113 -2.805 -3.603 1.00 0.52 15 ASP A O 6
ATOM 4264 N N . ASP A 1 16 ? 11.053 -4.246 -1.876 1.00 0.57 16 ASP A N 6
ATOM 4265 C CA . ASP A 1 16 ? 12.453 -4.641 -1.984 1.00 0.65 16 ASP A CA 6
ATOM 4266 C C . ASP A 1 16 ? 12.689 -5.337 -3.327 1.00 0.66 16 ASP A C 6
ATOM 4267 O O . ASP A 1 16 ? 13.783 -5.290 -3.889 1.00 0.82 16 ASP A O 6
ATOM 4276 N N . ARG A 1 17 ? 11.630 -5.952 -3.848 1.00 0.60 17 ARG A N 6
ATOM 4277 C CA . ARG A 1 17 ? 11.690 -6.652 -5.124 1.00 0.65 17 ARG A CA 6
ATOM 4278 C C . ARG A 1 17 ? 11.589 -5.685 -6.301 1.00 0.59 17 ARG A C 6
ATOM 4279 O O . ARG A 1 17 ? 11.674 -6.096 -7.455 1.00 0.82 17 ARG A O 6
ATOM 4300 N N . GLY A 1 18 ? 11.379 -4.409 -6.005 1.00 0.45 18 GLY A N 6
ATOM 4301 C CA . GLY A 1 18 ? 11.353 -3.401 -7.050 1.00 0.45 18 GLY A CA 6
ATOM 4302 C C . GLY A 1 18 ? 9.994 -3.244 -7.708 1.00 0.36 18 GLY A C 6
ATOM 4303 O O . GLY A 1 18 ? 9.900 -2.805 -8.853 1.00 0.44 18 GLY A O 6
ATOM 4307 N N . ARG A 1 19 ? 8.942 -3.604 -6.993 1.00 0.25 19 ARG A N 6
ATOM 4308 C CA . ARG A 1 19 ? 7.586 -3.418 -7.495 1.00 0.24 19 ARG A CA 6
ATOM 4309 C C . ARG A 1 19 ? 6.986 -2.167 -6.868 1.00 0.26 19 ARG A C 6
ATOM 4310 O O . ARG A 1 19 ? 7.426 -1.739 -5.808 1.00 0.35 19 ARG A O 6
ATOM 4331 N N . SER A 1 20 ? 6.015 -1.564 -7.530 1.00 0.35 20 SER A N 6
ATOM 4332 C CA . SER A 1 20 ? 5.327 -0.418 -6.962 1.00 0.41 20 SER A CA 6
ATOM 4333 C C . SER A 1 20 ? 4.077 -0.867 -6.215 1.00 0.41 20 SER A C 6
ATOM 4334 O O . SER A 1 20 ? 3.100 -1.306 -6.828 1.00 0.54 20 SER A O 6
ATOM 4342 N N . TYR A 1 21 ? 4.109 -0.768 -4.898 1.00 0.35 21 TYR A N 6
ATOM 4343 C CA . TYR A 1 21 ? 2.983 -1.183 -4.089 1.00 0.42 21 TYR A CA 6
ATOM 4344 C C . TYR A 1 21 ? 2.336 0.018 -3.419 1.00 0.39 21 TYR A C 6
ATOM 4345 O O . TYR A 1 21 ? 2.857 1.136 -3.465 1.00 0.41 21 TYR A O 6
ATOM 4363 N N . TYR A 1 22 ? 1.196 -0.217 -2.790 1.00 0.39 22 TYR A N 6
ATOM 4364 C CA . TYR A 1 22 ? 0.547 0.808 -2.002 1.00 0.38 22 TYR A CA 6
ATOM 4365 C C . TYR A 1 22 ? 0.308 0.290 -0.594 1.00 0.35 22 TYR A C 6
ATOM 4366 O O . TYR A 1 22 ? -0.198 -0.819 -0.407 1.00 0.45 22 TYR A O 6
ATOM 4384 N N . VAL A 1 23 ? 0.707 1.071 0.389 1.00 0.34 23 VAL A N 6
ATOM 4385 C CA . VAL A 1 23 ? 0.512 0.686 1.773 1.00 0.38 23 VAL A CA 6
ATOM 4386 C C . VAL A 1 23 ? -0.619 1.488 2.403 1.00 0.24 23 VAL A C 6
ATOM 4387 O O . VAL A 1 23 ? -0.584 2.723 2.449 1.00 0.24 23 VAL A O 6
ATOM 4400 N N . ASP A 1 24 ? -1.634 0.775 2.855 1.00 0.29 24 ASP A N 6
ATOM 4401 C CA . ASP A 1 24 ? -2.761 1.387 3.534 1.00 0.33 24 ASP A CA 6
ATOM 4402 C C . ASP A 1 24 ? -2.352 1.827 4.928 1.00 0.37 24 ASP A C 6
ATOM 4403 O O . ASP A 1 24 ? -1.899 1.014 5.722 1.00 0.61 24 ASP A O 6
ATOM 4412 N N . HIS A 1 25 ? -2.476 3.114 5.213 1.00 0.44 25 HIS A N 6
ATOM 4413 C CA . HIS A 1 25 ? -2.143 3.629 6.536 1.00 0.54 25 HIS A CA 6
ATOM 4414 C C . HIS A 1 25 ? -3.297 3.457 7.523 1.00 0.49 25 HIS A C 6
ATOM 4415 O O . HIS A 1 25 ? -3.120 3.670 8.721 1.00 0.60 25 HIS A O 6
ATOM 4430 N N . ASN A 1 26 ? -4.472 3.075 7.026 1.00 0.57 26 ASN A N 6
ATOM 4431 C CA . ASN A 1 26 ? -5.639 2.894 7.885 1.00 0.71 26 ASN A CA 6
ATOM 4432 C C . ASN A 1 26 ? -5.489 1.620 8.703 1.00 0.66 26 ASN A C 6
ATOM 4433 O O . ASN A 1 26 ? -5.620 1.635 9.925 1.00 0.71 26 ASN A O 6
ATOM 4444 N N . SER A 1 27 ? -5.209 0.518 8.022 1.00 0.74 27 SER A N 6
ATOM 4445 C CA . SER A 1 27 ? -4.964 -0.750 8.690 1.00 0.83 27 SER A CA 6
ATOM 4446 C C . SER A 1 27 ? -3.461 -0.976 8.841 1.00 0.73 27 SER A C 6
ATOM 4447 O O . SER A 1 27 ? -3.017 -1.917 9.499 1.00 0.92 27 SER A O 6
ATOM 4455 N N . LYS A 1 28 ? -2.696 -0.097 8.206 1.00 0.58 28 LYS A N 6
ATOM 4456 C CA . LYS A 1 28 ? -1.238 -0.164 8.193 1.00 0.67 28 LYS A CA 6
ATOM 4457 C C . LYS A 1 28 ? -0.777 -1.490 7.620 1.00 0.71 28 LYS A C 6
ATOM 4458 O O . LYS A 1 28 ? -0.302 -2.378 8.331 1.00 1.02 28 LYS A O 6
ATOM 4477 N N . THR A 1 29 ? -0.954 -1.616 6.314 1.00 0.62 29 THR A N 6
ATOM 4478 C CA . THR A 1 29 ? -0.710 -2.862 5.613 1.00 0.75 29 THR A CA 6
ATOM 4479 C C . THR A 1 29 ? -0.219 -2.601 4.191 1.00 0.68 29 THR A C 6
ATOM 4480 O O . THR A 1 29 ? -0.860 -1.884 3.422 1.00 0.83 29 THR A O 6
ATOM 4491 N N . THR A 1 30 ? 0.916 -3.183 3.855 1.00 0.63 30 THR A N 6
ATOM 4492 C CA . THR A 1 30 ? 1.481 -3.065 2.523 1.00 0.64 30 THR A CA 6
ATOM 4493 C C . THR A 1 30 ? 0.881 -4.117 1.589 1.00 0.68 30 THR A C 6
ATOM 4494 O O . THR A 1 30 ? 0.832 -5.302 1.928 1.00 0.96 30 THR A O 6
ATOM 4505 N N . THR A 1 31 ? 0.407 -3.682 0.426 1.00 0.56 31 THR A N 6
ATOM 4506 C CA . THR A 1 31 ? -0.178 -4.598 -0.536 1.00 0.70 31 THR A CA 6
ATOM 4507 C C . THR A 1 31 ? 0.149 -4.162 -1.965 1.00 0.52 31 THR A C 6
ATOM 4508 O O . THR A 1 31 ? 0.572 -3.029 -2.195 1.00 0.73 31 THR A O 6
ATOM 4519 N N . TRP A 1 32 ? -0.044 -5.077 -2.906 1.00 0.51 32 TRP A N 6
ATOM 4520 C CA . TRP A 1 32 ? 0.234 -4.833 -4.321 1.00 0.51 32 TRP A CA 6
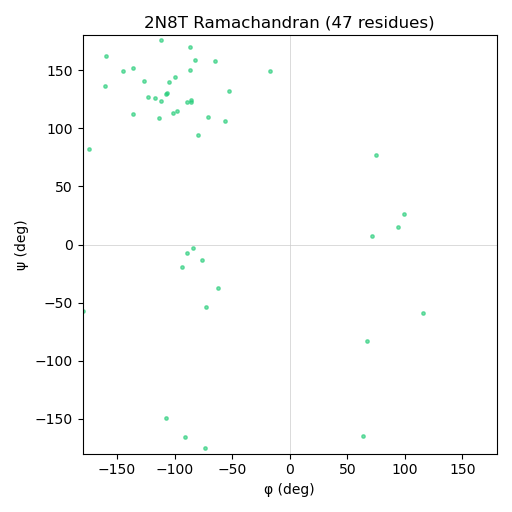ATOM 4521 C C . TRP A 1 32 ? -0.637 -3.715 -4.891 1.00 1.01 32 TRP A C 6
ATOM 4522 O O . TRP A 1 32 ? -1.529 -3.197 -4.217 1.00 1.61 32 TRP A O 6
ATOM 4543 N N . SER A 1 33 ? -0.372 -3.370 -6.146 1.00 1.63 33 SER A N 6
ATOM 4544 C CA . SER A 1 33 ? -0.963 -2.200 -6.780 1.00 2.24 33 SER A CA 6
ATOM 4545 C C . SER A 1 33 ? -2.498 -2.232 -6.746 1.00 1.53 33 SER A C 6
ATOM 4546 O O . SER A 1 33 ? -3.138 -3.094 -7.351 1.00 1.63 33 SER A O 6
ATOM 4554 N N . LYS A 1 34 ? -3.059 -1.285 -6.004 1.00 1.77 34 LYS A N 6
ATOM 4555 C CA . LYS A 1 34 ? -4.497 -1.082 -5.915 1.00 1.47 34 LYS A CA 6
ATOM 4556 C C . LYS A 1 34 ? -4.908 0.058 -6.845 1.00 1.59 34 LYS A C 6
ATOM 4557 O O . LYS A 1 34 ? -4.041 0.738 -7.392 1.00 2.57 34 LYS A O 6
ATOM 4576 N N . PRO A 1 35 ? -6.228 0.255 -7.066 1.00 1.21 35 PRO A N 6
ATOM 4577 C CA . PRO A 1 35 ? -6.759 1.270 -7.992 1.00 1.89 35 PRO A CA 6
ATOM 4578 C C . PRO A 1 35 ? -6.070 2.624 -7.865 1.00 2.45 35 PRO A C 6
ATOM 4579 O O . PRO A 1 35 ? -5.875 3.136 -6.765 1.00 2.49 35 PRO A O 6
ATOM 4590 N N . THR A 1 36 ? -5.700 3.190 -8.999 1.00 3.40 36 THR A N 6
ATOM 4591 C CA . THR A 1 36 ? -5.074 4.499 -9.034 1.00 4.19 36 THR A CA 6
ATOM 4592 C C . THR A 1 36 ? -5.646 5.320 -10.189 1.00 4.67 36 THR A C 6
ATOM 4593 O O . THR A 1 36 ? -5.666 4.863 -11.334 1.00 5.40 36 THR A O 6
ATOM 4604 N N . MET A 1 37 ? -6.147 6.508 -9.884 1.00 4.62 37 MET A N 6
ATOM 4605 C CA . MET A 1 37 ? -6.600 7.416 -10.922 1.00 5.37 37 MET A CA 6
ATOM 4606 C C . MET A 1 37 ? -5.392 8.086 -11.555 1.00 5.55 37 MET A C 6
ATOM 4607 O O . MET A 1 37 ? -4.387 8.331 -10.881 1.00 5.60 37 MET A O 6
ATOM 4621 N N . GLN A 1 38 ? -5.476 8.366 -12.843 1.00 6.03 38 GLN A N 6
ATOM 4622 C CA . GLN A 1 38 ? -4.374 8.997 -13.545 1.00 6.59 38 GLN A CA 6
ATOM 4623 C C . GLN A 1 38 ? -4.374 10.494 -13.287 1.00 6.87 38 GLN A C 6
ATOM 4624 O O . GLN A 1 38 ? -4.869 11.276 -14.102 1.00 7.41 38 GLN A O 6
ATOM 4636 N N . ASP A 1 39 ? -3.871 10.877 -12.123 1.00 6.76 39 ASP A N 6
ATOM 4637 C CA . ASP A 1 39 ? -3.732 12.279 -11.778 1.00 7.25 39 ASP A CA 6
ATOM 4638 C C . ASP A 1 39 ? -2.278 12.693 -11.933 1.00 7.82 39 ASP A C 6
ATOM 4639 O O . ASP A 1 39 ? -1.885 13.064 -13.056 1.00 7.96 39 ASP A O 6
ATOM 4649 N N . ALA B 2 1 ? -10.429 -7.217 1.894 1.00 8.90 40 ALA B N 6
ATOM 4650 C CA . ALA B 2 1 ? -10.266 -6.038 2.763 1.00 7.99 40 ALA B CA 6
ATOM 4651 C C . ALA B 2 1 ? -8.792 -5.820 3.076 1.00 7.25 40 ALA B C 6
ATOM 4652 O O . ALA B 2 1 ? -7.981 -6.737 2.937 1.00 7.25 40 ALA B O 6
ATOM 4661 N N . PRO B 2 2 ? -8.406 -4.602 3.472 1.00 6.88 41 PRO B N 6
ATOM 4662 C CA . PRO B 2 2 ? -7.042 -4.332 3.919 1.00 6.45 41 PRO B CA 6
ATOM 4663 C C . PRO B 2 2 ? -6.730 -5.057 5.228 1.00 5.54 41 PRO B C 6
ATOM 4664 O O . PRO B 2 2 ? -7.639 -5.581 5.882 1.00 5.79 41 PRO B O 6
ATOM 4675 N N . LEU B 2 3 ? -5.445 -5.093 5.582 1.00 4.77 42 LEU B N 6
ATOM 4676 C CA . LEU B 2 3 ? -4.962 -5.717 6.824 1.00 4.11 42 LEU B CA 6
ATOM 4677 C C . LEU B 2 3 ? -4.900 -7.250 6.725 1.00 4.15 42 LEU B C 6
ATOM 4678 O O . LEU B 2 3 ? -4.190 -7.893 7.496 1.00 4.16 42 LEU B O 6
ATOM 4708 N N . PRO B 2 5 ? -3.945 -9.549 3.859 1.00 4.70 44 PRO B N 6
ATOM 4709 C CA . PRO B 2 5 ? -2.816 -10.212 3.208 1.00 4.47 44 PRO B CA 6
ATOM 4710 C C . PRO B 2 5 ? -1.453 -9.730 3.707 1.00 3.52 44 PRO B C 6
ATOM 4711 O O . PRO B 2 5 ? -0.795 -10.421 4.487 1.00 3.57 44 PRO B O 6
ATOM 4722 N N . MET B 2 6 ? -1.046 -8.537 3.262 1.00 3.11 45 MET B N 6
ATOM 4723 C CA . MET B 2 6 ? 0.290 -8.009 3.546 1.00 2.45 45 MET B CA 6
ATOM 4724 C C . MET B 2 6 ? 1.352 -9.007 3.076 1.00 2.31 45 MET B C 6
ATOM 4725 O O . MET B 2 6 ? 2.082 -9.590 3.877 1.00 2.77 45 MET B O 6
ATOM 4753 N N . PRO B 2 8 ? 3.781 -8.458 0.260 1.00 1.04 47 PRO B N 6
ATOM 4754 C CA . PRO B 2 8 ? 5.083 -7.816 0.009 1.00 0.80 47 PRO B CA 6
ATOM 4755 C C . PRO B 2 8 ? 6.101 -7.977 1.145 1.00 0.94 47 PRO B C 6
ATOM 4756 O O . PRO B 2 8 ? 5.732 -8.189 2.301 1.00 1.47 47 PRO B O 6
ATOM 4767 N N . PRO B 2 9 ? 7.399 -7.849 0.793 1.00 0.85 48 PRO B N 6
ATOM 4768 C CA . PRO B 2 9 ? 8.549 -8.013 1.695 1.00 1.10 48 PRO B CA 6
ATOM 4769 C C . PRO B 2 9 ? 8.290 -7.651 3.163 1.00 1.45 48 PRO B C 6
ATOM 4770 O O . PRO B 2 9 ? 8.600 -8.441 4.058 1.00 2.43 48 PRO B O 6
ATOM 4781 N N . GLY B 2 10 ? 7.744 -6.468 3.425 1.00 1.35 49 GLY B N 6
ATOM 4782 C CA . GLY B 2 10 ? 7.448 -6.118 4.797 1.00 1.99 49 GLY B CA 6
ATOM 4783 C C . GLY B 2 10 ? 7.014 -4.680 4.982 1.00 1.73 49 GLY B C 6
ATOM 4784 O O . GLY B 2 10 ? 7.163 -3.852 4.086 1.00 2.17 49 GLY B O 6
ATOM 4788 N N . TYR B 2 11 ? 6.470 -4.407 6.164 1.00 1.63 50 TYR B N 6
ATOM 4789 C CA . TYR B 2 11 ? 6.052 -3.067 6.569 1.00 1.69 50 TYR B CA 6
ATOM 4790 C C . TYR B 2 11 ? 5.719 -3.071 8.053 1.00 2.07 50 TYR B C 6
ATOM 4791 O O . TYR B 2 11 ? 6.112 -2.171 8.795 1.00 2.57 50 TYR B O 6
ATOM 4809 N N . LYS B 2 12 ? 4.981 -4.095 8.471 1.00 2.51 51 LYS B N 6
ATOM 4810 C CA . LYS B 2 12 ? 4.509 -4.209 9.845 1.00 3.23 51 LYS B CA 6
ATOM 4811 C C . LYS B 2 12 ? 5.685 -4.219 10.820 1.00 3.82 51 LYS B C 6
ATOM 4812 O O . LYS B 2 12 ? 6.635 -4.984 10.653 1.00 3.96 51 LYS B O 6
ATOM 4831 N N . LEU B 2 13 ? 5.599 -3.380 11.846 1.00 4.46 52 LEU B N 6
ATOM 4832 C CA . LEU B 2 13 ? 6.715 -3.145 12.762 1.00 5.18 52 LEU B CA 6
ATOM 4833 C C . LEU B 2 13 ? 6.745 -4.179 13.892 1.00 5.72 52 LEU B C 6
ATOM 4834 O O . LEU B 2 13 ? 7.455 -4.001 14.886 1.00 5.95 52 LEU B O 6
ATOM 4850 N N . VAL B 2 14 ? 5.987 -5.252 13.732 1.00 6.25 53 VAL B N 6
ATOM 4851 C CA . VAL B 2 14 ? 5.929 -6.307 14.732 1.00 7.03 53 VAL B CA 6
ATOM 4852 C C . VAL B 2 14 ? 6.421 -7.631 14.150 1.00 7.40 53 VAL B C 6
ATOM 4853 O O . VAL B 2 14 ? 7.405 -8.184 14.679 1.00 7.82 53 VAL B O 6
ATOM 4867 N N . GLY A 1 1 ? 0.074 12.115 -17.204 1.00 10.58 1 GLY A N 7
ATOM 4868 C CA . GLY A 1 1 ? 0.539 13.499 -16.946 1.00 9.89 1 GLY A CA 7
ATOM 4869 C C . GLY A 1 1 ? -0.262 14.168 -15.852 1.00 9.16 1 GLY A C 7
ATOM 4870 O O . GLY A 1 1 ? -1.241 13.599 -15.365 1.00 9.43 1 GLY A O 7
ATOM 4876 N N . SER A 1 2 ? 0.160 15.370 -15.463 1.00 8.47 2 SER A N 7
ATOM 4877 C CA . SER A 1 2 ? -0.497 16.129 -14.403 1.00 7.99 2 SER A CA 7
ATOM 4878 C C . SER A 1 2 ? -0.378 15.405 -13.062 1.00 6.80 2 SER A C 7
ATOM 4879 O O . SER A 1 2 ? -1.189 15.613 -12.157 1.00 6.69 2 SER A O 7
ATOM 4887 N N . SER A 1 3 ? 0.664 14.571 -12.946 1.00 6.16 3 SER A N 7
ATOM 4888 C CA . SER A 1 3 ? 0.940 13.803 -11.732 1.00 5.18 3 SER A CA 7
ATOM 4889 C C . SER A 1 3 ? -0.147 12.749 -11.492 1.00 4.41 3 SER A C 7
ATOM 4890 O O . SER A 1 3 ? -0.903 12.398 -12.403 1.00 4.85 3 SER A O 7
ATOM 4898 N N . SER A 1 4 ? -0.184 12.215 -10.280 1.00 3.66 4 SER A N 7
ATOM 4899 C CA . SER A 1 4 ? -1.165 11.220 -9.890 1.00 3.29 4 SER A CA 7
ATOM 4900 C C . SER A 1 4 ? -1.458 11.365 -8.404 1.00 2.17 4 SER A C 7
ATOM 4901 O O . SER A 1 4 ? -0.674 11.974 -7.675 1.00 2.40 4 SER A O 7
ATOM 4909 N N . GLY A 1 5 ? -2.576 10.821 -7.954 1.00 1.59 5 GLY A N 7
ATOM 4910 C CA . GLY A 1 5 ? -2.946 10.972 -6.566 1.00 1.14 5 GLY A CA 7
ATOM 4911 C C . GLY A 1 5 ? -3.406 9.674 -5.947 1.00 0.91 5 GLY A C 7
ATOM 4912 O O . GLY A 1 5 ? -3.875 8.778 -6.644 1.00 1.01 5 GLY A O 7
ATOM 4916 N N . LEU A 1 6 ? -3.254 9.571 -4.638 1.00 0.81 6 LEU A N 7
ATOM 4917 C CA . LEU A 1 6 ? -3.714 8.407 -3.899 1.00 0.66 6 LEU A CA 7
ATOM 4918 C C . LEU A 1 6 ? -4.882 8.782 -2.987 1.00 0.62 6 LEU A C 7
ATOM 4919 O O . LEU A 1 6 ? -5.119 9.966 -2.742 1.00 0.75 6 LEU A O 7
ATOM 4935 N N . PRO A 1 7 ? -5.647 7.788 -2.501 1.00 0.52 7 PRO A N 7
ATOM 4936 C CA . PRO A 1 7 ? -6.743 8.032 -1.563 1.00 0.58 7 PRO A CA 7
ATOM 4937 C C . PRO A 1 7 ? -6.228 8.540 -0.219 1.00 0.57 7 PRO A C 7
ATOM 4938 O O . PRO A 1 7 ? -5.101 8.232 0.176 1.00 0.45 7 PRO A O 7
ATOM 4949 N N . PRO A 1 8 ? -7.038 9.339 0.489 1.00 0.76 8 PRO A N 7
ATOM 4950 C CA . PRO A 1 8 ? -6.684 9.856 1.813 1.00 0.80 8 PRO A CA 7
ATOM 4951 C C . PRO A 1 8 ? -6.391 8.733 2.805 1.00 0.63 8 PRO A C 7
ATOM 4952 O O . PRO A 1 8 ? -7.256 7.897 3.091 1.00 0.73 8 PRO A O 7
ATOM 4963 N N . GLY A 1 9 ? -5.173 8.725 3.324 1.00 0.47 9 GLY A N 7
ATOM 4964 C CA . GLY A 1 9 ? -4.754 7.675 4.227 1.00 0.43 9 GLY A CA 7
ATOM 4965 C C . GLY A 1 9 ? -3.859 6.652 3.557 1.00 0.36 9 GLY A C 7
ATOM 4966 O O . GLY A 1 9 ? -3.570 5.603 4.133 1.00 0.49 9 GLY A O 7
ATOM 4970 N N . TRP A 1 10 ? -3.416 6.957 2.348 1.00 0.29 10 TRP A N 7
ATOM 4971 C CA . TRP A 1 10 ? -2.478 6.096 1.637 1.00 0.27 10 TRP A CA 7
ATOM 4972 C C . TRP A 1 10 ? -1.116 6.773 1.518 1.00 0.28 10 TRP A C 7
ATOM 4973 O O . TRP A 1 10 ? -1.034 7.979 1.286 1.00 0.41 10 TRP A O 7
ATOM 4994 N N . GLU A 1 11 ? -0.055 5.996 1.709 1.00 0.28 11 GLU A N 7
ATOM 4995 C CA . GLU A 1 11 ? 1.308 6.470 1.473 1.00 0.36 11 GLU A CA 7
ATOM 4996 C C . GLU A 1 11 ? 1.959 5.620 0.391 1.00 0.32 11 GLU A C 7
ATOM 4997 O O . GLU A 1 11 ? 1.683 4.420 0.297 1.00 0.33 11 GLU A O 7
ATOM 5009 N N . GLU A 1 12 ? 2.813 6.223 -0.426 1.00 0.44 12 GLU A N 7
ATOM 5010 C CA . GLU A 1 12 ? 3.595 5.455 -1.380 1.00 0.49 12 GLU A CA 7
ATOM 5011 C C . GLU A 1 12 ? 5.066 5.436 -0.968 1.00 0.44 12 GLU A C 7
ATOM 5012 O O . GLU A 1 12 ? 5.692 6.481 -0.791 1.00 0.59 12 GLU A O 7
ATOM 5024 N N . LYS A 1 13 ? 5.598 4.236 -0.782 1.00 0.40 13 LYS A N 7
ATOM 5025 C CA . LYS A 1 13 ? 7.019 4.058 -0.505 1.00 0.47 13 LYS A CA 7
ATOM 5026 C C . LYS A 1 13 ? 7.537 2.898 -1.347 1.00 0.43 13 LYS A C 7
ATOM 5027 O O . LYS A 1 13 ? 6.863 2.472 -2.275 1.00 0.60 13 LYS A O 7
ATOM 5046 N N . GLN A 1 14 ? 8.717 2.391 -1.043 1.00 0.39 14 GLN A N 7
ATOM 5047 C CA . GLN A 1 14 ? 9.286 1.301 -1.826 1.00 0.37 14 GLN A CA 7
ATOM 5048 C C . GLN A 1 14 ? 9.345 0.011 -1.010 1.00 0.33 14 GLN A C 7
ATOM 5049 O O . GLN A 1 14 ? 9.529 0.052 0.211 1.00 0.31 14 GLN A O 7
ATOM 5063 N N . ASP A 1 15 ? 9.168 -1.128 -1.674 1.00 0.39 15 ASP A N 7
ATOM 5064 C CA . ASP A 1 15 ? 9.308 -2.423 -1.013 1.00 0.44 15 ASP A CA 7
ATOM 5065 C C . ASP A 1 15 ? 10.786 -2.811 -0.979 1.00 0.48 15 ASP A C 7
ATOM 5066 O O . ASP A 1 15 ? 11.661 -1.970 -1.189 1.00 0.52 15 ASP A O 7
ATOM 5075 N N . ASP A 1 16 ? 11.054 -4.084 -0.742 1.00 0.57 16 ASP A N 7
ATOM 5076 C CA . ASP A 1 16 ? 12.420 -4.592 -0.674 1.00 0.65 16 ASP A CA 7
ATOM 5077 C C . ASP A 1 16 ? 13.091 -4.526 -2.041 1.00 0.66 16 ASP A C 7
ATOM 5078 O O . ASP A 1 16 ? 14.299 -4.336 -2.148 1.00 0.82 16 ASP A O 7
ATOM 5087 N N . ARG A 1 17 ? 12.291 -4.644 -3.092 1.00 0.60 17 ARG A N 7
ATOM 5088 C CA . ARG A 1 17 ? 12.815 -4.677 -4.452 1.00 0.65 17 ARG A CA 7
ATOM 5089 C C . ARG A 1 17 ? 12.860 -3.286 -5.080 1.00 0.59 17 ARG A C 7
ATOM 5090 O O . ARG A 1 17 ? 13.280 -3.127 -6.230 1.00 0.82 17 ARG A O 7
ATOM 5111 N N . GLY A 1 18 ? 12.443 -2.283 -4.322 1.00 0.45 18 GLY A N 7
ATOM 5112 C CA . GLY A 1 18 ? 12.518 -0.917 -4.803 1.00 0.45 18 GLY A CA 7
ATOM 5113 C C . GLY A 1 18 ? 11.332 -0.524 -5.657 1.00 0.36 18 GLY A C 7
ATOM 5114 O O . GLY A 1 18 ? 11.434 0.374 -6.496 1.00 0.44 18 GLY A O 7
ATOM 5118 N N . ARG A 1 19 ? 10.211 -1.194 -5.462 1.00 0.25 19 ARG A N 7
ATOM 5119 C CA . ARG A 1 19 ? 8.993 -0.857 -6.178 1.00 0.24 19 ARG A CA 7
ATOM 5120 C C . ARG A 1 19 ? 8.164 0.105 -5.354 1.00 0.26 19 ARG A C 7
ATOM 5121 O O . ARG A 1 19 ? 8.006 -0.083 -4.147 1.00 0.35 19 ARG A O 7
ATOM 5142 N N . SER A 1 20 ? 7.638 1.136 -5.993 1.00 0.35 20 SER A N 7
ATOM 5143 C CA . SER A 1 20 ? 6.789 2.076 -5.297 1.00 0.41 20 SER A CA 7
ATOM 5144 C C . SER A 1 20 ? 5.416 1.447 -5.100 1.00 0.41 20 SER A C 7
ATOM 5145 O O . SER A 1 20 ? 4.651 1.277 -6.052 1.00 0.54 20 SER A O 7
ATOM 5153 N N . TYR A 1 21 ? 5.124 1.077 -3.868 1.00 0.35 21 TYR A N 7
ATOM 5154 C CA . TYR A 1 21 ? 3.871 0.435 -3.548 1.00 0.42 21 TYR A CA 7
ATOM 5155 C C . TYR A 1 21 ? 3.111 1.262 -2.519 1.00 0.39 21 TYR A C 7
ATOM 5156 O O . TYR A 1 21 ? 3.664 2.199 -1.931 1.00 0.41 21 TYR A O 7
ATOM 5174 N N . TYR A 1 22 ? 1.855 0.922 -2.291 1.00 0.39 22 TYR A N 7
ATOM 5175 C CA . TYR A 1 22 ? 0.994 1.751 -1.464 1.00 0.38 22 TYR A CA 7
ATOM 5176 C C . TYR A 1 22 ? 0.632 1.054 -0.162 1.00 0.35 22 TYR A C 7
ATOM 5177 O O . TYR A 1 22 ? 0.470 -0.167 -0.119 1.00 0.45 22 TYR A O 7
ATOM 5195 N N . VAL A 1 23 ? 0.518 1.831 0.901 1.00 0.34 23 VAL A N 7
ATOM 5196 C CA . VAL A 1 23 ? 0.129 1.298 2.192 1.00 0.38 23 VAL A CA 7
ATOM 5197 C C . VAL A 1 23 ? -0.970 2.150 2.815 1.00 0.24 23 VAL A C 7
ATOM 5198 O O . VAL A 1 23 ? -0.893 3.383 2.820 1.00 0.24 23 VAL A O 7
ATOM 5211 N N . ASP A 1 24 ? -1.998 1.481 3.317 1.00 0.29 24 ASP A N 7
ATOM 5212 C CA . ASP A 1 24 ? -3.127 2.153 3.945 1.00 0.33 24 ASP A CA 7
ATOM 5213 C C . ASP A 1 24 ? -2.889 2.330 5.444 1.00 0.37 24 ASP A C 7
ATOM 5214 O O . ASP A 1 24 ? -2.446 1.401 6.123 1.00 0.61 24 ASP A O 7
ATOM 5223 N N . HIS A 1 25 ? -3.183 3.523 5.958 1.00 0.44 25 HIS A N 7
ATOM 5224 C CA . HIS A 1 25 ? -2.999 3.821 7.378 1.00 0.54 25 HIS A CA 7
ATOM 5225 C C . HIS A 1 25 ? -4.074 3.150 8.230 1.00 0.49 25 HIS A C 7
ATOM 5226 O O . HIS A 1 25 ? -3.872 2.898 9.419 1.00 0.60 25 HIS A O 7
ATOM 5241 N N . ASN A 1 26 ? -5.210 2.857 7.620 1.00 0.57 26 ASN A N 7
ATOM 5242 C CA . ASN A 1 26 ? -6.361 2.342 8.353 1.00 0.71 26 ASN A CA 7
ATOM 5243 C C . ASN A 1 26 ? -6.206 0.863 8.687 1.00 0.66 26 ASN A C 7
ATOM 5244 O O . ASN A 1 26 ? -6.316 0.468 9.845 1.00 0.71 26 ASN A O 7
ATOM 5255 N N . SER A 1 27 ? -5.941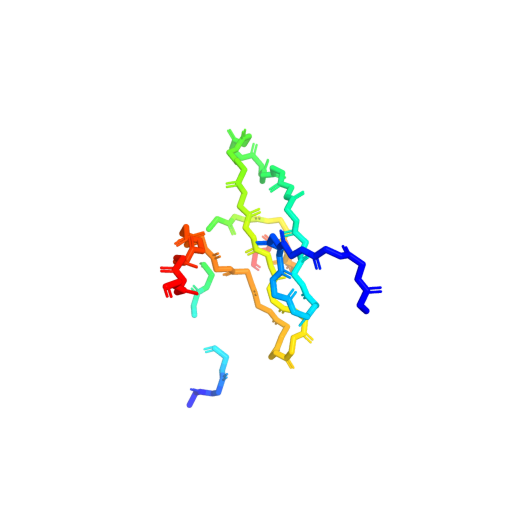 0.060 7.669 1.00 0.74 27 SER A N 7
ATOM 5256 C CA . SER A 1 27 ? -5.899 -1.386 7.814 1.00 0.83 27 SER A CA 7
ATOM 5257 C C . SER A 1 27 ? -4.462 -1.889 7.942 1.00 0.73 27 SER A C 7
ATOM 5258 O O . SER A 1 27 ? -4.229 -3.097 7.966 1.00 0.92 27 SER A O 7
ATOM 5266 N N . LYS A 1 28 ? -3.502 -0.956 7.997 1.00 0.58 28 LYS A N 7
ATOM 5267 C CA . LYS A 1 28 ? -2.079 -1.293 8.146 1.00 0.67 28 LYS A CA 7
ATOM 5268 C C . LYS A 1 28 ? -1.608 -2.201 7.011 1.00 0.71 28 LYS A C 7
ATOM 5269 O O . LYS A 1 28 ? -0.569 -2.852 7.107 1.00 1.02 28 LYS A O 7
ATOM 5288 N N . THR A 1 29 ? -2.364 -2.227 5.928 1.00 0.62 29 THR A N 7
ATOM 5289 C CA . THR A 1 29 ? -2.111 -3.168 4.860 1.00 0.75 29 THR A CA 7
ATOM 5290 C C . THR A 1 29 ? -1.328 -2.522 3.723 1.00 0.68 29 THR A C 7
ATOM 5291 O O . THR A 1 29 ? -1.721 -1.483 3.189 1.00 0.83 29 THR A O 7
ATOM 5302 N N . THR A 1 30 ? -0.202 -3.130 3.386 1.00 0.63 30 THR A N 7
ATOM 5303 C CA . THR A 1 30 ? 0.610 -2.670 2.280 1.00 0.64 30 THR A CA 7
ATOM 5304 C C . THR A 1 30 ? 0.422 -3.594 1.081 1.00 0.68 30 THR A C 7
ATOM 5305 O O . THR A 1 30 ? 0.675 -4.798 1.172 1.00 0.96 30 THR A O 7
ATOM 5316 N N . THR A 1 31 ? -0.033 -3.041 -0.036 1.00 0.56 31 THR A N 7
ATOM 5317 C CA . THR A 1 31 ? -0.269 -3.837 -1.226 1.00 0.70 31 THR A CA 7
ATOM 5318 C C . THR A 1 31 ? 0.029 -3.016 -2.474 1.00 0.52 31 THR A C 7
ATOM 5319 O O . THR A 1 31 ? 0.114 -1.786 -2.415 1.00 0.73 31 THR A O 7
ATOM 5330 N N . TRP A 1 32 ? 0.203 -3.685 -3.601 1.00 0.51 32 TRP A N 7
ATOM 5331 C CA . TRP A 1 32 ? 0.482 -2.979 -4.830 1.00 0.51 32 TRP A CA 7
ATOM 5332 C C . TRP A 1 32 ? -0.817 -2.786 -5.600 1.00 1.01 32 TRP A C 7
ATOM 5333 O O . TRP A 1 32 ? -1.297 -3.704 -6.267 1.00 1.61 32 TRP A O 7
ATOM 5354 N N . SER A 1 33 ? -1.394 -1.603 -5.481 1.00 1.63 33 SER A N 7
ATOM 5355 C CA . SER A 1 33 ? -2.623 -1.287 -6.178 1.00 2.24 33 SER A CA 7
ATOM 5356 C C . SER A 1 33 ? -2.501 0.064 -6.867 1.00 1.53 33 SER A C 7
ATOM 5357 O O . SER A 1 33 ? -1.973 1.015 -6.289 1.00 1.63 33 SER A O 7
ATOM 5365 N N . LYS A 1 34 ? -2.951 0.142 -8.109 1.00 1.77 34 LYS A N 7
ATOM 5366 C CA . LYS A 1 34 ? -2.974 1.408 -8.825 1.00 1.47 34 LYS A CA 7
ATOM 5367 C C . LYS A 1 34 ? -4.385 1.988 -8.774 1.00 1.59 34 LYS A C 7
ATOM 5368 O O . LYS A 1 34 ? -5.277 1.509 -9.475 1.00 2.57 34 LYS A O 7
ATOM 5387 N N . PRO A 1 35 ? -4.600 3.012 -7.930 1.00 1.21 35 PRO A N 7
ATOM 5388 C CA . PRO A 1 35 ? -5.928 3.601 -7.707 1.00 1.89 35 PRO A CA 7
ATOM 5389 C C . PRO A 1 35 ? -6.526 4.210 -8.973 1.00 2.45 35 PRO A C 7
ATOM 5390 O O . PRO A 1 35 ? -5.898 5.038 -9.635 1.00 2.49 35 PRO A O 7
ATOM 5401 N N . THR A 1 36 ? -7.737 3.784 -9.305 1.00 3.40 36 THR A N 7
ATOM 5402 C CA . THR A 1 36 ? -8.437 4.283 -10.479 1.00 4.19 36 THR A CA 7
ATOM 5403 C C . THR A 1 36 ? -9.924 4.491 -10.187 1.00 4.67 36 THR A C 7
ATOM 5404 O O . THR A 1 36 ? -10.388 4.205 -9.081 1.00 5.40 36 THR A O 7
ATOM 5415 N N . MET A 1 37 ? -10.649 4.991 -11.191 1.00 4.62 37 MET A N 7
ATOM 5416 C CA . MET A 1 37 ? -12.105 5.159 -11.125 1.00 5.37 37 MET A CA 7
ATOM 5417 C C . MET A 1 37 ? -12.520 6.237 -10.128 1.00 5.55 37 MET A C 7
ATOM 5418 O O . MET A 1 37 ? -11.688 6.867 -9.472 1.00 5.60 37 MET A O 7
ATOM 5432 N N . GLN A 1 38 ? -13.824 6.453 -10.048 1.00 6.03 38 GLN A N 7
ATOM 5433 C CA . GLN A 1 38 ? -14.407 7.336 -9.053 1.00 6.59 38 GLN A CA 7
ATOM 5434 C C . GLN A 1 38 ? -15.174 6.489 -8.046 1.00 6.87 38 GLN A C 7
ATOM 5435 O O . GLN A 1 38 ? -16.248 5.970 -8.358 1.00 7.41 38 GLN A O 7
ATOM 5447 N N . ASP A 1 39 ? -14.621 6.320 -6.855 1.00 6.76 39 ASP A N 7
ATOM 5448 C CA . ASP A 1 39 ? -15.218 5.432 -5.872 1.00 7.25 39 ASP A CA 7
ATOM 5449 C C . ASP A 1 39 ? -16.212 6.190 -5.004 1.00 7.82 39 ASP A C 7
ATOM 5450 O O . ASP A 1 39 ? -15.778 6.893 -4.069 1.00 7.96 39 ASP A O 7
ATOM 5460 N N . ALA B 2 1 ? -11.026 -5.914 4.790 1.00 8.90 40 ALA B N 7
ATOM 5461 C CA . ALA B 2 1 ? -10.700 -6.616 6.051 1.00 7.99 40 ALA B CA 7
ATOM 5462 C C . ALA B 2 1 ? -10.013 -5.657 7.020 1.00 7.25 40 ALA B C 7
ATOM 5463 O O . ALA B 2 1 ? -9.468 -4.641 6.595 1.00 7.25 40 ALA B O 7
ATOM 5472 N N . PRO B 2 2 ? -10.041 -5.956 8.335 1.00 6.88 41 PRO B N 7
ATOM 5473 C CA . PRO B 2 2 ? -9.361 -5.135 9.346 1.00 6.45 41 PRO B CA 7
ATOM 5474 C C . PRO B 2 2 ? -7.863 -5.067 9.087 1.00 5.54 41 PRO B C 7
ATOM 5475 O O . PRO B 2 2 ? -7.257 -4.000 9.141 1.00 5.79 41 PRO B O 7
ATOM 5486 N N . LEU B 2 3 ? -7.287 -6.227 8.820 1.00 4.77 42 LEU B N 7
ATOM 5487 C CA . LEU B 2 3 ? -5.898 -6.344 8.417 1.00 4.11 42 LEU B CA 7
ATOM 5488 C C . LEU B 2 3 ? -5.813 -7.390 7.319 1.00 4.15 42 LEU B C 7
ATOM 5489 O O . LEU B 2 3 ? -6.079 -8.569 7.565 1.00 4.16 42 LEU B O 7
ATOM 5519 N N . PRO B 2 5 ? -4.064 -9.765 4.305 1.00 4.70 44 PRO B N 7
ATOM 5520 C CA . PRO B 2 5 ? -2.817 -10.482 4.034 1.00 4.47 44 PRO B CA 7
ATOM 5521 C C . PRO B 2 5 ? -1.931 -9.722 3.058 1.00 3.52 44 PRO B C 7
ATOM 5522 O O . PRO B 2 5 ? -2.354 -9.361 1.961 1.00 3.57 44 PRO B O 7
ATOM 5533 N N . MET B 2 6 ? -0.698 -9.476 3.470 1.00 3.11 45 MET B N 7
ATOM 5534 C CA . MET B 2 6 ? 0.225 -8.699 2.666 1.00 2.45 45 MET B CA 7
ATOM 5535 C C . MET B 2 6 ? 1.040 -9.593 1.754 1.00 2.31 45 MET B C 7
ATOM 5536 O O . MET B 2 6 ? 1.219 -10.781 2.024 1.00 2.77 45 MET B O 7
ATOM 5564 N N . PRO B 2 8 ? 3.992 -7.870 -0.498 1.00 1.04 47 PRO B N 7
ATOM 5565 C CA . PRO B 2 8 ? 5.336 -7.318 -0.378 1.00 0.80 47 PRO B CA 7
ATOM 5566 C C . PRO B 2 8 ? 5.703 -7.018 1.073 1.00 0.94 47 PRO B C 7
ATOM 5567 O O . PRO B 2 8 ? 4.825 -6.859 1.928 1.00 1.47 47 PRO B O 7
ATOM 5578 N N . PRO B 2 9 ? 7.008 -6.953 1.372 1.00 0.85 48 PRO B N 7
ATOM 5579 C CA . PRO B 2 9 ? 7.516 -6.559 2.696 1.00 1.10 48 PRO B CA 7
ATOM 5580 C C . PRO B 2 9 ? 7.084 -5.143 3.071 1.00 1.45 48 PRO B C 7
ATOM 5581 O O . PRO B 2 9 ? 7.403 -4.191 2.360 1.00 2.43 48 PRO B O 7
ATOM 5592 N N . GLY B 2 10 ? 6.362 -5.001 4.174 1.00 1.35 49 GLY B N 7
ATOM 5593 C CA . GLY B 2 10 ? 5.882 -3.691 4.557 1.00 1.99 49 GLY B CA 7
ATOM 5594 C C . GLY B 2 10 ? 5.489 -3.604 6.020 1.00 1.73 49 GLY B C 7
ATOM 5595 O O . GLY B 2 10 ? 6.331 -3.774 6.896 1.00 2.17 49 GLY B O 7
ATOM 5599 N N . TYR B 2 11 ? 4.207 -3.354 6.278 1.00 1.63 50 TYR B N 7
ATOM 5600 C CA . TYR B 2 11 ? 3.702 -3.161 7.643 1.00 1.69 50 TYR B CA 7
ATOM 5601 C C . TYR B 2 11 ? 3.334 -4.490 8.307 1.00 2.07 50 TYR B C 7
ATOM 5602 O O . TYR B 2 11 ? 2.498 -4.534 9.211 1.00 2.57 50 TYR B O 7
ATOM 5620 N N . LYS B 2 12 ? 3.986 -5.561 7.884 1.00 2.51 51 LYS B N 7
ATOM 5621 C CA . LYS B 2 12 ? 3.704 -6.887 8.411 1.00 3.23 51 LYS B CA 7
ATOM 5622 C C . LYS B 2 12 ? 4.496 -7.110 9.696 1.00 3.82 51 LYS B C 7
ATOM 5623 O O . LYS B 2 12 ? 5.703 -6.861 9.727 1.00 3.96 51 LYS B O 7
ATOM 5642 N N . LEU B 2 13 ? 3.793 -7.556 10.739 1.00 4.46 52 LEU B N 7
ATOM 5643 C CA . LEU B 2 13 ? 4.383 -7.869 12.047 1.00 5.18 52 LEU B CA 7
ATOM 5644 C C . LEU B 2 13 ? 4.596 -6.605 12.881 1.00 5.72 52 LEU B C 7
ATOM 5645 O O . LEU B 2 13 ? 5.153 -5.615 12.408 1.00 5.95 52 LEU B O 7
ATOM 5661 N N . VAL B 2 14 ? 4.135 -6.668 14.133 1.00 6.25 53 VAL B N 7
ATOM 5662 C CA . VAL B 2 14 ? 4.216 -5.554 15.081 1.00 7.03 53 VAL B CA 7
ATOM 5663 C C . VAL B 2 14 ? 3.440 -4.345 14.553 1.00 7.40 53 VAL B C 7
ATOM 5664 O O . VAL B 2 14 ? 4.058 -3.316 14.215 1.00 7.82 53 VAL B O 7
ATOM 5678 N N . GLY A 1 1 ? -0.032 5.801 -13.568 1.00 10.58 1 GLY A N 8
ATOM 5679 C CA . GLY A 1 1 ? 0.833 6.837 -12.960 1.00 9.89 1 GLY A CA 8
ATOM 5680 C C . GLY A 1 1 ? 0.631 6.932 -11.464 1.00 9.16 1 GLY A C 8
ATOM 5681 O O . GLY A 1 1 ? -0.227 6.248 -10.907 1.00 9.43 1 GLY A O 8
ATOM 5687 N N . SER A 1 2 ? 1.413 7.783 -10.815 1.00 8.47 2 SER A N 8
ATOM 5688 C CA . SER A 1 2 ? 1.332 7.945 -9.371 1.00 7.99 2 SER A CA 8
ATOM 5689 C C . SER A 1 2 ? 0.114 8.777 -8.989 1.00 6.80 2 SER A C 8
ATOM 5690 O O . SER A 1 2 ? -0.590 8.443 -8.034 1.00 6.69 2 SER A O 8
ATOM 5698 N N . SER A 1 3 ? -0.126 9.840 -9.770 1.00 6.16 3 SER A N 8
ATOM 5699 C CA . SER A 1 3 ? -1.229 10.793 -9.565 1.00 5.18 3 SER A CA 8
ATOM 5700 C C . SER A 1 3 ? -1.144 11.512 -8.210 1.00 4.41 3 SER A C 8
ATOM 5701 O O . SER A 1 3 ? -0.697 10.960 -7.207 1.00 4.85 3 SER A O 8
ATOM 5709 N N . SER A 1 4 ? -1.582 12.761 -8.192 1.00 3.66 4 SER A N 8
ATOM 5710 C CA . SER A 1 4 ? -1.574 13.565 -6.976 1.00 3.29 4 SER A CA 8
ATOM 5711 C C . SER A 1 4 ? -2.822 13.287 -6.134 1.00 2.17 4 SER A C 8
ATOM 5712 O O . SER A 1 4 ? -3.100 13.982 -5.155 1.00 2.40 4 SER A O 8
ATOM 5720 N N . GLY A 1 5 ? -3.567 12.259 -6.523 1.00 1.59 5 GLY A N 8
ATOM 5721 C CA . GLY A 1 5 ? -4.785 11.916 -5.822 1.00 1.14 5 GLY A CA 8
ATOM 5722 C C . GLY A 1 5 ? -4.659 10.611 -5.068 1.00 0.91 5 GLY A C 8
ATOM 5723 O O . GLY A 1 5 ? -4.758 9.535 -5.657 1.00 1.01 5 GLY A O 8
ATOM 5727 N N . LEU A 1 6 ? -4.419 10.707 -3.773 1.00 0.81 6 LEU A N 8
ATOM 5728 C CA . LEU A 1 6 ? -4.302 9.534 -2.920 1.00 0.66 6 LEU A CA 8
ATOM 5729 C C . LEU A 1 6 ? -5.568 9.351 -2.096 1.00 0.62 6 LEU A C 8
ATOM 5730 O O . LEU A 1 6 ? -6.102 10.324 -1.554 1.00 0.75 6 LEU A O 8
ATOM 5746 N N . PRO A 1 7 ? -6.083 8.112 -2.005 1.00 0.52 7 PRO A N 8
ATOM 5747 C CA . PRO A 1 7 ? -7.211 7.799 -1.124 1.00 0.58 7 PRO A CA 8
ATOM 5748 C C . PRO A 1 7 ? -6.894 8.151 0.331 1.00 0.57 7 PRO A C 8
ATOM 5749 O O . PRO A 1 7 ? -5.728 8.139 0.738 1.00 0.45 7 PRO A O 8
ATOM 5760 N N . PRO A 1 8 ? -7.925 8.484 1.126 1.00 0.76 8 PRO A N 8
ATOM 5761 C CA . PRO A 1 8 ? -7.751 8.906 2.520 1.00 0.80 8 PRO A CA 8
ATOM 5762 C C . PRO A 1 8 ? -6.931 7.919 3.348 1.00 0.63 8 PRO A C 8
ATOM 5763 O O . PRO A 1 8 ? -7.365 6.793 3.599 1.00 0.73 8 PRO A O 8
ATOM 5774 N N . GLY A 1 9 ? -5.747 8.352 3.768 1.00 0.47 9 GLY A N 8
ATOM 5775 C CA . GLY A 1 9 ? -4.915 7.539 4.635 1.00 0.43 9 GLY A CA 8
ATOM 5776 C C . GLY A 1 9 ? -3.755 6.871 3.917 1.00 0.36 9 GLY A C 8
ATOM 5777 O O . GLY A 1 9 ? -3.017 6.099 4.531 1.00 0.49 9 GLY A O 8
ATOM 5781 N N . TRP A 1 10 ? -3.582 7.166 2.635 1.00 0.29 10 TRP A N 8
ATOM 5782 C CA . TRP A 1 10 ? -2.491 6.581 1.856 1.00 0.27 10 TRP A CA 8
ATOM 5783 C C . TRP A 1 10 ? -1.254 7.478 1.855 1.00 0.28 10 TRP A C 8
ATOM 5784 O O . TRP A 1 10 ? -1.354 8.687 1.642 1.00 0.41 10 TRP A O 8
ATOM 5805 N N . GLU A 1 11 ? -0.092 6.882 2.101 1.00 0.28 11 GLU A N 8
ATOM 5806 C CA . GLU A 1 11 ? 1.179 7.583 1.941 1.00 0.36 11 GLU A CA 8
ATOM 5807 C C . GLU A 1 11 ? 2.139 6.777 1.075 1.00 0.32 11 GLU A C 8
ATOM 5808 O O . GLU A 1 11 ? 1.850 5.635 0.730 1.00 0.33 11 GLU A O 8
ATOM 5820 N N . GLU A 1 12 ? 3.288 7.366 0.760 1.00 0.44 12 GLU A N 8
ATOM 5821 C CA . GLU A 1 12 ? 4.197 6.805 -0.233 1.00 0.49 12 GLU A CA 8
ATOM 5822 C C . GLU A 1 12 ? 5.419 6.188 0.435 1.00 0.44 12 GLU A C 8
ATOM 5823 O O . GLU A 1 12 ? 5.991 6.768 1.362 1.00 0.59 12 GLU A O 8
ATOM 5835 N N . LYS A 1 13 ? 5.801 5.004 -0.035 1.00 0.40 13 LYS A N 8
ATOM 5836 C CA . LYS A 1 13 ? 6.941 4.286 0.516 1.00 0.47 13 LYS A CA 8
ATOM 5837 C C . LYS A 1 13 ? 7.379 3.188 -0.459 1.00 0.43 13 LYS A C 8
ATOM 5838 O O . LYS A 1 13 ? 6.925 3.155 -1.597 1.00 0.60 13 LYS A O 8
ATOM 5857 N N . GLN A 1 14 ? 8.260 2.299 -0.027 1.00 0.39 14 GLN A N 8
ATOM 5858 C CA . GLN A 1 14 ? 8.720 1.204 -0.874 1.00 0.37 14 GLN A CA 8
ATOM 5859 C C . GLN A 1 14 ? 8.720 -0.109 -0.103 1.00 0.33 14 GLN A C 8
ATOM 5860 O O . GLN A 1 14 ? 8.889 -0.115 1.116 1.00 0.31 14 GLN A O 8
ATOM 5874 N N . ASP A 1 15 ? 8.516 -1.215 -0.809 1.00 0.39 15 ASP A N 8
ATOM 5875 C CA . ASP A 1 15 ? 8.569 -2.532 -0.185 1.00 0.44 15 ASP A CA 8
ATOM 5876 C C . ASP A 1 15 ? 10.030 -2.973 -0.058 1.00 0.48 15 ASP A C 8
ATOM 5877 O O . ASP A 1 15 ? 10.946 -2.168 -0.231 1.00 0.52 15 ASP A O 8
ATOM 5886 N N . ASP A 1 16 ? 10.253 -4.242 0.239 1.00 0.57 16 ASP A N 8
ATOM 5887 C CA . ASP A 1 16 ? 11.603 -4.749 0.440 1.00 0.65 16 ASP A CA 8
ATOM 5888 C C . ASP A 1 16 ? 12.197 -5.336 -0.842 1.00 0.66 16 ASP A C 8
ATOM 5889 O O . ASP A 1 16 ? 13.348 -5.774 -0.856 1.00 0.82 16 ASP A O 8
ATOM 5898 N N . ARG A 1 17 ? 11.412 -5.362 -1.909 1.00 0.60 17 ARG A N 8
ATOM 5899 C CA . ARG A 1 17 ? 11.931 -5.731 -3.221 1.00 0.65 17 ARG A CA 8
ATOM 5900 C C . ARG A 1 17 ? 12.433 -4.491 -3.946 1.00 0.59 17 ARG A C 8
ATOM 5901 O O . ARG A 1 17 ? 13.435 -4.542 -4.658 1.00 0.82 17 ARG A O 8
ATOM 5922 N N . GLY A 1 18 ? 11.732 -3.377 -3.766 1.00 0.45 18 GLY A N 8
ATOM 5923 C CA . GLY A 1 18 ? 12.166 -2.120 -4.349 1.00 0.45 18 GLY A CA 8
ATOM 5924 C C . GLY A 1 18 ? 11.085 -1.443 -5.175 1.00 0.36 18 GLY A C 8
ATOM 5925 O O . GLY A 1 18 ? 11.385 -0.690 -6.104 1.00 0.44 18 GLY A O 8
ATOM 5929 N N . ARG A 1 19 ? 9.830 -1.716 -4.847 1.00 0.25 19 ARG A N 8
ATOM 5930 C CA . ARG A 1 19 ? 8.701 -1.107 -5.530 1.00 0.24 19 ARG A CA 8
ATOM 5931 C C . ARG A 1 19 ? 8.128 0.041 -4.710 1.00 0.26 19 ARG A C 8
ATOM 5932 O O . ARG A 1 19 ? 7.846 -0.112 -3.520 1.00 0.35 19 ARG A O 8
ATOM 5953 N N . SER A 1 20 ? 7.967 1.188 -5.353 1.00 0.35 20 SER A N 8
ATOM 5954 C CA . SER A 1 20 ? 7.355 2.340 -4.726 1.00 0.41 20 SER A CA 8
ATOM 5955 C C . SER A 1 20 ? 5.847 2.127 -4.645 1.00 0.41 20 SER A C 8
ATOM 5956 O O . SER A 1 20 ? 5.147 2.140 -5.664 1.00 0.54 20 SER A O 8
ATOM 5964 N N . TYR A 1 21 ? 5.355 1.911 -3.438 1.00 0.35 21 TYR A N 8
ATOM 5965 C CA . TYR A 1 21 ? 3.946 1.629 -3.232 1.00 0.42 21 TYR A CA 8
ATOM 5966 C C . TYR A 1 21 ? 3.331 2.626 -2.262 1.00 0.39 21 TYR A C 8
ATOM 5967 O O . TYR A 1 21 ? 3.957 3.631 -1.912 1.00 0.41 21 TYR A O 8
ATOM 5985 N N . TYR A 1 22 ? 2.111 2.352 -1.836 1.00 0.39 22 TYR A N 8
ATOM 5986 C CA . TYR A 1 22 ? 1.432 3.221 -0.893 1.00 0.38 22 TYR A CA 8
ATOM 5987 C C . TYR A 1 22 ? 0.942 2.422 0.306 1.00 0.35 22 TYR A C 8
ATOM 5988 O O . TYR A 1 22 ? 0.624 1.235 0.197 1.00 0.45 22 TYR A O 8
ATOM 6006 N N . VAL A 1 23 ? 0.894 3.079 1.448 1.00 0.34 23 VAL A N 8
ATOM 6007 C CA . VAL A 1 23 ? 0.586 2.417 2.704 1.00 0.38 23 VAL A CA 8
ATOM 6008 C C . VAL A 1 23 ? -0.661 3.017 3.359 1.00 0.24 23 VAL A C 8
ATOM 6009 O O . VAL A 1 23 ? -0.841 4.238 3.367 1.00 0.24 23 VAL A O 8
ATOM 6022 N N . ASP A 1 24 ? -1.518 2.148 3.894 1.00 0.29 24 ASP A N 8
ATOM 6023 C CA . ASP A 1 24 ? -2.767 2.562 4.527 1.00 0.33 24 ASP A CA 8
ATOM 6024 C C . ASP A 1 24 ? -2.535 2.856 6.003 1.00 0.37 24 ASP A C 8
ATOM 6025 O O . ASP A 1 24 ? -2.050 1.999 6.738 1.00 0.61 24 ASP A O 8
ATOM 6034 N N . HIS A 1 25 ? -2.890 4.048 6.449 1.00 0.44 25 HIS A N 8
ATOM 6035 C CA . HIS A 1 25 ? -2.856 4.353 7.875 1.00 0.54 25 HIS A CA 8
ATOM 6036 C C . HIS A 1 25 ? -4.120 3.828 8.550 1.00 0.49 25 HIS A C 8
ATOM 6037 O O . HIS A 1 25 ? -4.182 3.702 9.773 1.00 0.60 25 HIS A O 8
ATOM 6052 N N . ASN A 1 26 ? -5.121 3.514 7.734 1.00 0.57 26 ASN A N 8
ATOM 6053 C CA . ASN A 1 26 ? -6.418 3.063 8.231 1.00 0.71 26 ASN A CA 8
ATOM 6054 C C . ASN A 1 26 ? -6.300 1.709 8.916 1.00 0.66 26 ASN A C 8
ATOM 6055 O O . ASN A 1 26 ? -6.665 1.551 10.079 1.00 0.71 26 ASN A O 8
ATOM 6066 N N . SER A 1 27 ? -5.759 0.745 8.194 1.00 0.74 27 SER A N 8
ATOM 6067 C CA . SER A 1 27 ? -5.655 -0.614 8.688 1.00 0.83 27 SER A CA 8
ATOM 6068 C C . SER A 1 27 ? -4.207 -0.972 9.011 1.00 0.73 27 SER A C 8
ATOM 6069 O O . SER A 1 27 ? -3.899 -2.122 9.324 1.00 0.92 27 SER A O 8
ATOM 6077 N N . LYS A 1 28 ? -3.328 0.032 8.926 1.00 0.58 28 LYS A N 8
ATOM 6078 C CA . LYS A 1 28 ? -1.899 -0.145 9.186 1.00 0.67 28 LYS A CA 8
ATOM 6079 C C . LYS A 1 28 ? -1.308 -1.171 8.225 1.00 0.71 28 LYS A C 8
ATOM 6080 O O . LYS A 1 28 ? -0.331 -1.855 8.534 1.00 1.02 28 LYS A O 8
ATOM 6099 N N . THR A 1 29 ? -1.902 -1.256 7.053 1.00 0.62 29 THR A N 8
ATOM 6100 C CA . THR A 1 29 ? -1.464 -2.175 6.029 1.00 0.75 29 THR A CA 8
ATOM 6101 C C . THR A 1 29 ? -0.732 -1.425 4.936 1.00 0.68 29 THR A C 8
ATOM 6102 O O . THR A 1 29 ? -0.617 -0.208 4.990 1.00 0.83 29 THR A O 8
ATOM 6113 N N . THR A 1 30 ? -0.239 -2.143 3.952 1.00 0.63 30 THR A N 8
ATOM 6114 C CA . THR A 1 30 ? 0.390 -1.513 2.815 1.00 0.64 30 THR A CA 8
ATOM 6115 C C . THR A 1 30 ? -0.032 -2.237 1.551 1.00 0.68 30 THR A C 8
ATOM 6116 O O . THR A 1 30 ? -0.155 -3.467 1.538 1.00 0.96 30 THR A O 8
ATOM 6127 N N . THR A 1 31 ? -0.304 -1.479 0.509 1.00 0.56 31 THR A N 8
ATOM 6128 C CA . THR A 1 31 ? -0.787 -2.047 -0.725 1.00 0.70 31 THR A CA 8
ATOM 6129 C C . THR A 1 31 ? 0.175 -1.724 -1.865 1.00 0.52 31 THR A C 8
ATOM 6130 O O . THR A 1 31 ? 1.226 -1.123 -1.652 1.00 0.73 31 THR A O 8
ATOM 6141 N N . TRP A 1 32 ? -0.192 -2.142 -3.058 1.00 0.51 32 TRP A N 8
ATOM 6142 C CA . TRP A 1 32 ? 0.597 -1.902 -4.254 1.00 0.51 32 TRP A CA 8
ATOM 6143 C C . TRP A 1 32 ? 0.507 -0.441 -4.689 1.00 1.01 32 TRP A C 8
ATOM 6144 O O . TRP A 1 32 ? -0.235 0.349 -4.103 1.00 1.61 32 TRP A O 8
ATOM 6165 N N . SER A 1 33 ? 1.288 -0.085 -5.699 1.00 1.63 33 SER A N 8
ATOM 6166 C CA . SER A 1 33 ? 1.294 1.271 -6.236 1.00 2.24 33 SER A CA 8
ATOM 6167 C C . SER A 1 33 ? -0.105 1.657 -6.718 1.00 1.53 33 SER A C 8
ATOM 6168 O O . SER A 1 33 ? -0.883 0.789 -7.090 1.00 1.63 33 SER A O 8
ATOM 6176 N N . LYS A 1 34 ? -0.385 2.963 -6.718 1.00 1.77 34 LYS A N 8
ATOM 6177 C CA . LYS A 1 34 ? -1.733 3.511 -6.919 1.00 1.47 34 LYS A CA 8
ATOM 6178 C C . LYS A 1 34 ? -2.602 2.705 -7.884 1.00 1.59 34 LYS A C 8
ATOM 6179 O O . LYS A 1 34 ? -2.173 2.349 -8.985 1.00 2.57 34 LYS A O 8
ATOM 6198 N N . PRO A 1 35 ? -3.849 2.427 -7.469 1.00 1.21 35 PRO A N 8
ATOM 6199 C CA . PRO A 1 35 ? -4.848 1.805 -8.331 1.00 1.89 35 PRO A CA 8
ATOM 6200 C C . PRO A 1 35 ? -4.981 2.558 -9.651 1.00 2.45 35 PRO A C 8
ATOM 6201 O O . PRO A 1 35 ? -5.254 3.759 -9.674 1.00 2.49 35 PRO A O 8
ATOM 6212 N N . THR A 1 36 ? -4.794 1.843 -10.743 1.00 3.40 36 THR A N 8
ATOM 6213 C CA . THR A 1 36 ? -4.861 2.427 -12.066 1.00 4.19 36 THR A CA 8
ATOM 6214 C C . THR A 1 36 ? -5.685 1.541 -12.985 1.00 4.67 36 THR A C 8
ATOM 6215 O O . THR A 1 36 ? -5.185 0.982 -13.960 1.00 5.40 36 THR A O 8
ATOM 6226 N N . MET A 1 37 ? -6.950 1.401 -12.632 1.00 4.62 37 MET A N 8
ATOM 6227 C CA . MET A 1 37 ? -7.866 0.526 -13.340 1.00 5.37 37 MET A CA 8
ATOM 6228 C C . MET A 1 37 ? -9.031 1.361 -13.870 1.00 5.55 37 MET A C 8
ATOM 6229 O O . MET A 1 37 ? -9.021 2.584 -13.731 1.00 5.60 37 MET A O 8
ATOM 6243 N N . GLN A 1 38 ? -10.020 0.726 -14.477 1.00 6.03 38 GLN A N 8
ATOM 6244 C CA . GLN A 1 38 ? -11.198 1.443 -14.937 1.00 6.59 38 GLN A CA 8
ATOM 6245 C C . GLN A 1 38 ? -12.156 1.656 -13.769 1.00 6.87 38 GLN A C 8
ATOM 6246 O O . GLN A 1 38 ? -13.061 0.852 -13.529 1.00 7.41 38 GLN A O 8
ATOM 6258 N N . ASP A 1 39 ? -11.906 2.725 -13.027 1.00 6.76 39 ASP A N 8
ATOM 6259 C CA . ASP A 1 39 ? -12.673 3.045 -11.831 1.00 7.25 39 ASP A CA 8
ATOM 6260 C C . ASP A 1 39 ? -12.546 4.532 -11.512 1.00 7.82 39 ASP A C 8
ATOM 6261 O O . ASP A 1 39 ? -11.479 4.945 -11.011 1.00 7.96 39 ASP A O 8
ATOM 6271 N N . ALA B 2 1 ? -9.425 -10.039 9.023 1.00 8.90 40 ALA B N 8
ATOM 6272 C CA . ALA B 2 1 ? -9.575 -8.848 9.891 1.00 7.99 40 ALA B CA 8
ATOM 6273 C C . ALA B 2 1 ? -8.846 -7.653 9.288 1.00 7.25 40 ALA B C 8
ATOM 6274 O O . ALA B 2 1 ? -7.712 -7.787 8.825 1.00 7.25 40 ALA B O 8
ATOM 6283 N N . PRO B 2 2 ? -9.493 -6.470 9.270 1.00 6.88 41 PRO B N 8
ATOM 6284 C CA . PRO B 2 2 ? -8.882 -5.236 8.758 1.00 6.45 41 PRO B CA 8
ATOM 6285 C C . PRO B 2 2 ? -7.698 -4.788 9.614 1.00 5.54 41 PRO B C 8
ATOM 6286 O O . PRO B 2 2 ? -7.846 -3.989 10.541 1.00 5.79 41 PRO B O 8
ATOM 6297 N N . LEU B 2 3 ? -6.531 -5.322 9.284 1.00 4.77 42 LEU B N 8
ATOM 6298 C CA . LEU B 2 3 ? -5.298 -5.105 10.040 1.00 4.11 42 LEU B CA 8
ATOM 6299 C C . LEU B 2 3 ? -4.220 -5.974 9.408 1.00 4.15 42 LEU B C 8
ATOM 6300 O O . LEU B 2 3 ? -3.043 -5.614 9.352 1.00 4.16 42 LEU B O 8
ATOM 6330 N N . PRO B 2 5 ? -2.211 -7.912 6.377 1.00 4.70 44 PRO B N 8
ATOM 6331 C CA . PRO B 2 5 ? -1.621 -7.318 5.160 1.00 4.47 44 PRO B CA 8
ATOM 6332 C C . PRO B 2 5 ? -2.366 -7.637 3.867 1.00 3.52 44 PRO B C 8
ATOM 6333 O O . PRO B 2 5 ? -3.346 -8.379 3.856 1.00 3.57 44 PRO B O 8
ATOM 6344 N N . MET B 2 6 ? -1.873 -7.058 2.771 1.00 3.11 45 MET B N 8
ATOM 6345 C CA . MET B 2 6 ? -2.463 -7.258 1.454 1.00 2.45 45 MET B CA 8
ATOM 6346 C C . MET B 2 6 ? -1.614 -8.221 0.628 1.00 2.31 45 MET B C 8
ATOM 6347 O O . MET B 2 6 ? -1.943 -9.399 0.501 1.00 2.77 45 MET B O 8
ATOM 6375 N N . PRO B 2 8 ? 2.273 -6.918 -0.780 1.00 1.04 47 PRO B N 8
ATOM 6376 C CA . PRO B 2 8 ? 3.680 -6.531 -0.682 1.00 0.80 47 PRO B CA 8
ATOM 6377 C C . PRO B 2 8 ? 4.134 -6.301 0.760 1.00 0.94 47 PRO B C 8
ATOM 6378 O O . PRO B 2 8 ? 3.352 -5.869 1.615 1.00 1.47 47 PRO B O 8
ATOM 6389 N N . PRO B 2 9 ? 5.411 -6.604 1.038 1.00 0.85 48 PRO B N 8
ATOM 6390 C CA . PRO B 2 9 ? 6.000 -6.481 2.381 1.00 1.10 48 PRO B CA 8
ATOM 6391 C C . PRO B 2 9 ? 6.375 -5.042 2.748 1.00 1.45 48 PRO B C 8
ATOM 6392 O O . PRO B 2 9 ? 5.982 -4.085 2.078 1.00 2.43 48 PRO B O 8
ATOM 6403 N N . GLY B 2 10 ? 7.147 -4.897 3.817 1.00 1.35 49 GLY B N 8
ATOM 6404 C CA . GLY B 2 10 ? 7.600 -3.588 4.238 1.00 1.99 49 GLY B CA 8
ATOM 6405 C C . GLY B 2 10 ? 6.920 -3.128 5.509 1.00 1.73 49 GLY B C 8
ATOM 6406 O O . GLY B 2 10 ? 7.508 -3.173 6.586 1.00 2.17 49 GLY B O 8
ATOM 6410 N N . TYR B 2 11 ? 5.674 -2.688 5.384 1.00 1.63 50 TYR B N 8
ATOM 6411 C CA . TYR B 2 11 ? 4.913 -2.228 6.539 1.00 1.69 50 TYR B CA 8
ATOM 6412 C C . TYR B 2 11 ? 4.291 -3.426 7.258 1.00 2.07 50 TYR B C 8
ATOM 6413 O O . TYR B 2 11 ? 3.957 -3.355 8.438 1.00 2.57 50 TYR B O 8
ATOM 6431 N N . LYS B 2 12 ? 4.157 -4.520 6.524 1.00 2.51 51 LYS B N 8
ATOM 6432 C CA . LYS B 2 12 ? 3.602 -5.761 7.047 1.00 3.23 51 LYS B CA 8
ATOM 6433 C C . LYS B 2 12 ? 4.311 -6.943 6.401 1.00 3.82 51 LYS B C 8
ATOM 6434 O O . LYS B 2 12 ? 5.056 -6.765 5.440 1.00 3.96 51 LYS B O 8
ATOM 6453 N N . LEU B 2 13 ? 4.091 -8.138 6.930 1.00 4.46 52 LEU B N 8
ATOM 6454 C CA . LEU B 2 13 ? 4.762 -9.329 6.421 1.00 5.18 52 LEU B CA 8
ATOM 6455 C C . LEU B 2 13 ? 3.862 -10.102 5.460 1.00 5.72 52 LEU B C 8
ATOM 6456 O O . LEU B 2 13 ? 2.647 -9.900 5.431 1.00 5.95 52 LEU B O 8
ATOM 6472 N N . VAL B 2 14 ? 4.470 -10.997 4.692 1.00 6.25 53 VAL B N 8
ATOM 6473 C CA . VAL B 2 14 ? 3.761 -11.750 3.665 1.00 7.03 53 VAL B CA 8
ATOM 6474 C C . VAL B 2 14 ? 3.149 -13.031 4.230 1.00 7.40 53 VAL B C 8
ATOM 6475 O O . VAL B 2 14 ? 1.926 -13.236 4.057 1.00 7.82 53 VAL B O 8
ATOM 6489 N N . GLY A 1 1 ? -2.366 12.499 -3.550 1.00 10.58 1 GLY A N 9
ATOM 6490 C CA . GLY A 1 1 ? -0.947 12.067 -3.592 1.00 9.89 1 GLY A CA 9
ATOM 6491 C C . GLY A 1 1 ? -0.071 13.022 -4.377 1.00 9.16 1 GLY A C 9
ATOM 6492 O O . GLY A 1 1 ? 0.760 12.588 -5.176 1.00 9.43 1 GLY A O 9
ATOM 6498 N N . SER A 1 2 ? -0.268 14.321 -4.150 1.00 8.47 2 SER A N 9
ATOM 6499 C CA . SER A 1 2 ? 0.521 15.376 -4.789 1.00 7.99 2 SER A CA 9
ATOM 6500 C C . SER A 1 2 ? 0.397 15.340 -6.318 1.00 6.80 2 SER A C 9
ATOM 6501 O O . SER A 1 2 ? -0.535 15.915 -6.887 1.00 6.69 2 SER A O 9
ATOM 6509 N N . SER A 1 3 ? 1.318 14.645 -6.973 1.00 6.16 3 SER A N 9
ATOM 6510 C CA . SER A 1 3 ? 1.342 14.569 -8.427 1.00 5.18 3 SER A CA 9
ATOM 6511 C C . SER A 1 3 ? 0.571 13.347 -8.926 1.00 4.41 3 SER A C 9
ATOM 6512 O O . SER A 1 3 ? 0.112 13.310 -10.070 1.00 4.85 3 SER A O 9
ATOM 6520 N N . SER A 1 4 ? 0.411 12.360 -8.057 1.00 3.66 4 SER A N 9
ATOM 6521 C CA . SER A 1 4 ? -0.295 11.145 -8.414 1.00 3.29 4 SER A CA 9
ATOM 6522 C C . SER A 1 4 ? -1.681 11.125 -7.773 1.00 2.17 4 SER A C 9
ATOM 6523 O O . SER A 1 4 ? -1.884 11.666 -6.676 1.00 2.40 4 SER A O 9
ATOM 6531 N N . GLY A 1 5 ? -2.629 10.502 -8.461 1.00 1.59 5 GLY A N 9
ATOM 6532 C CA . GLY A 1 5 ? -3.994 10.441 -7.970 1.00 1.14 5 GLY A CA 9
ATOM 6533 C C . GLY A 1 5 ? -4.191 9.324 -6.971 1.00 0.91 5 GLY A C 9
ATOM 6534 O O . GLY A 1 5 ? -4.871 8.338 -7.251 1.00 1.01 5 GLY A O 9
ATOM 6538 N N . LEU A 1 6 ? -3.577 9.474 -5.813 1.00 0.81 6 LEU A N 9
ATOM 6539 C CA . LEU A 1 6 ? -3.692 8.479 -4.757 1.00 0.66 6 LEU A CA 9
ATOM 6540 C C . LEU A 1 6 ? -4.995 8.653 -3.989 1.00 0.62 6 LEU A C 9
ATOM 6541 O O . LEU A 1 6 ? -5.351 9.770 -3.603 1.00 0.75 6 LEU A O 9
ATOM 6557 N N . PRO A 1 7 ? -5.729 7.549 -3.772 1.00 0.52 7 PRO A N 9
ATOM 6558 C CA . PRO A 1 7 ? -6.950 7.558 -2.965 1.00 0.58 7 PRO A CA 9
ATOM 6559 C C . PRO A 1 7 ? -6.649 7.861 -1.493 1.00 0.57 7 PRO A C 9
ATOM 6560 O O . PRO A 1 7 ? -5.494 7.773 -1.058 1.00 0.45 7 PRO A O 9
ATOM 6571 N N . PRO A 1 8 ? -7.681 8.237 -0.713 1.00 0.76 8 PRO A N 9
ATOM 6572 C CA . PRO A 1 8 ? -7.525 8.569 0.710 1.00 0.80 8 PRO A CA 9
ATOM 6573 C C . PRO A 1 8 ? -6.879 7.445 1.520 1.00 0.63 8 PRO A C 9
ATOM 6574 O O . PRO A 1 8 ? -7.453 6.367 1.688 1.00 0.73 8 PRO A O 9
ATOM 6585 N N . GLY A 1 9 ? -5.671 7.704 2.001 1.00 0.47 9 GLY A N 9
ATOM 6586 C CA . GLY A 1 9 ? -4.991 6.761 2.864 1.00 0.43 9 GLY A CA 9
ATOM 6587 C C . GLY A 1 9 ? -3.917 5.962 2.150 1.00 0.36 9 GLY A C 9
ATOM 6588 O O . GLY A 1 9 ? -3.254 5.129 2.771 1.00 0.49 9 GLY A O 9
ATOM 6592 N N . TRP A 1 10 ? -3.735 6.210 0.858 1.00 0.29 10 TRP A N 9
ATOM 6593 C CA . TRP A 1 10 ? -2.762 5.461 0.070 1.00 0.27 10 TRP A CA 9
ATOM 6594 C C . TRP A 1 10 ? -1.451 6.222 -0.057 1.00 0.28 10 TRP A C 9
ATOM 6595 O O . TRP A 1 10 ? -1.418 7.342 -0.562 1.00 0.41 10 TRP A O 9
ATOM 6616 N N . GLU A 1 11 ? -0.382 5.607 0.422 1.00 0.28 11 GLU A N 9
ATOM 6617 C CA . GLU A 1 11 ? 0.962 6.159 0.286 1.00 0.36 11 GLU A CA 9
ATOM 6618 C C . GLU A 1 11 ? 1.797 5.253 -0.620 1.00 0.32 11 GLU A C 9
ATOM 6619 O O . GLU A 1 11 ? 1.670 4.030 -0.557 1.00 0.33 11 GLU A O 9
ATOM 6631 N N . GLU A 1 12 ? 2.635 5.840 -1.463 1.00 0.44 12 GLU A N 9
ATOM 6632 C CA . GLU A 1 12 ? 3.489 5.048 -2.345 1.00 0.49 12 GLU A CA 9
ATOM 6633 C C . GLU A 1 12 ? 4.884 4.920 -1.753 1.00 0.44 12 GLU A C 9
ATOM 6634 O O . GLU A 1 12 ? 5.564 5.920 -1.512 1.00 0.59 12 GLU A O 9
ATOM 6646 N N . LYS A 1 13 ? 5.308 3.690 -1.508 1.00 0.40 13 LYS A N 9
ATOM 6647 C CA . LYS A 1 13 ? 6.639 3.440 -0.973 1.00 0.47 13 LYS A CA 9
ATOM 6648 C C . LYS A 1 13 ? 7.266 2.239 -1.664 1.00 0.43 13 LYS A C 9
ATOM 6649 O O . LYS A 1 13 ? 6.768 1.783 -2.684 1.00 0.60 13 LYS A O 9
ATOM 6668 N N . GLN A 1 14 ? 8.354 1.724 -1.118 1.00 0.39 14 GLN A N 9
ATOM 6669 C CA . GLN A 1 14 ? 9.085 0.650 -1.769 1.00 0.37 14 GLN A CA 9
ATOM 6670 C C . GLN A 1 14 ? 9.481 -0.420 -0.765 1.00 0.33 14 GLN A C 9
ATOM 6671 O O . GLN A 1 14 ? 9.728 -0.111 0.403 1.00 0.31 14 GLN A O 9
ATOM 6685 N N . ASP A 1 15 ? 9.491 -1.678 -1.203 1.00 0.39 15 ASP A N 9
ATOM 6686 C CA . ASP A 1 15 ? 9.961 -2.766 -0.350 1.00 0.44 15 ASP A CA 9
ATOM 6687 C C . ASP A 1 15 ? 11.492 -2.820 -0.414 1.00 0.48 15 ASP A C 9
ATOM 6688 O O . ASP A 1 15 ? 12.114 -1.966 -1.048 1.00 0.52 15 ASP A O 9
ATOM 6697 N N . ASP A 1 16 ? 12.096 -3.824 0.208 1.00 0.57 16 ASP A N 9
ATOM 6698 C CA . ASP A 1 16 ? 13.556 -3.881 0.335 1.00 0.65 16 ASP A CA 9
ATOM 6699 C C . ASP A 1 16 ? 14.245 -4.066 -1.024 1.00 0.66 16 ASP A C 9
ATOM 6700 O O . ASP A 1 16 ? 15.407 -3.696 -1.201 1.00 0.82 16 ASP A O 9
ATOM 6709 N N . ARG A 1 17 ? 13.512 -4.614 -1.991 1.00 0.60 17 ARG A N 9
ATOM 6710 C CA . ARG A 1 17 ? 14.050 -4.845 -3.331 1.00 0.65 17 ARG A CA 9
ATOM 6711 C C . ARG A 1 17 ? 14.032 -3.552 -4.136 1.00 0.59 17 ARG A C 9
ATOM 6712 O O . ARG A 1 17 ? 14.708 -3.435 -5.155 1.00 0.82 17 ARG A O 9
ATOM 6733 N N . GLY A 1 18 ? 13.257 -2.580 -3.665 1.00 0.45 18 GLY A N 9
ATOM 6734 C CA . GLY A 1 18 ? 13.142 -1.315 -4.359 1.00 0.45 18 GLY A CA 9
ATOM 6735 C C . GLY A 1 18 ? 11.963 -1.289 -5.313 1.00 0.36 18 GLY A C 9
ATOM 6736 O O . GLY A 1 18 ? 11.992 -0.607 -6.336 1.00 0.44 18 GLY A O 9
ATOM 6740 N N . ARG A 1 19 ? 10.929 -2.054 -4.981 1.00 0.25 19 ARG A N 9
ATOM 6741 C CA . ARG A 1 19 ? 9.723 -2.111 -5.800 1.00 0.24 19 ARG A CA 9
ATOM 6742 C C . ARG A 1 19 ? 8.641 -1.226 -5.186 1.00 0.26 19 ARG A C 9
ATOM 6743 O O . ARG A 1 19 ? 8.392 -1.293 -3.981 1.00 0.35 19 ARG A O 9
ATOM 6764 N N . SER A 1 20 ? 8.017 -0.393 -6.010 1.00 0.35 20 SER A N 9
ATOM 6765 C CA . SER A 1 20 ? 6.998 0.533 -5.534 1.00 0.41 20 SER A CA 9
ATOM 6766 C C . SER A 1 20 ? 5.695 -0.190 -5.202 1.00 0.41 20 SER A C 9
ATOM 6767 O O . SER A 1 20 ? 5.042 -0.759 -6.081 1.00 0.54 20 SER A O 9
ATOM 6775 N N . TYR A 1 21 ? 5.329 -0.173 -3.932 1.00 0.35 21 TYR A N 9
ATOM 6776 C CA . TYR A 1 21 ? 4.055 -0.725 -3.504 1.00 0.42 21 TYR A CA 9
ATOM 6777 C C . TYR A 1 21 ? 3.184 0.381 -2.923 1.00 0.39 21 TYR A C 9
ATOM 6778 O O . TYR A 1 21 ? 3.624 1.525 -2.788 1.00 0.41 21 TYR A O 9
ATOM 6796 N N . TYR A 1 22 ? 1.967 0.032 -2.556 1.00 0.39 22 TYR A N 9
ATOM 6797 C CA . TYR A 1 22 ? 1.084 0.978 -1.909 1.00 0.38 22 TYR A CA 9
ATOM 6798 C C . TYR A 1 22 ? 0.847 0.561 -0.467 1.00 0.35 22 TYR A C 9
ATOM 6799 O O . TYR A 1 22 ? 0.772 -0.625 -0.150 1.00 0.45 22 TYR A O 9
ATOM 6817 N N . VAL A 1 23 ? 0.784 1.531 0.421 1.00 0.34 23 VAL A N 9
ATOM 6818 C CA . VAL A 1 23 ? 0.460 1.258 1.807 1.00 0.38 23 VAL A CA 9
ATOM 6819 C C . VAL A 1 23 ? -0.840 1.952 2.181 1.00 0.24 23 VAL A C 9
ATOM 6820 O O . VAL A 1 23 ? -0.934 3.186 2.175 1.00 0.24 23 VAL A O 9
ATOM 6833 N N . ASP A 1 24 ? -1.845 1.149 2.469 1.00 0.29 24 ASP A N 9
ATOM 6834 C CA . ASP A 1 24 ? -3.155 1.656 2.814 1.00 0.33 24 ASP A CA 9
ATOM 6835 C C . ASP A 1 24 ? -3.257 1.892 4.316 1.00 0.37 24 ASP A C 9
ATOM 6836 O O . ASP A 1 24 ? -3.304 0.960 5.118 1.00 0.61 24 ASP A O 9
ATOM 6845 N N . HIS A 1 25 ? -3.279 3.161 4.696 1.00 0.44 25 HIS A N 9
ATOM 6846 C CA . HIS A 1 25 ? -3.324 3.536 6.105 1.00 0.54 25 HIS A CA 9
ATOM 6847 C C . HIS A 1 25 ? -4.717 3.323 6.678 1.00 0.49 25 HIS A C 9
ATOM 6848 O O . HIS A 1 25 ? -4.915 3.403 7.889 1.00 0.60 25 HIS A O 9
ATOM 6863 N N . ASN A 1 26 ? -5.681 3.048 5.809 1.00 0.57 26 ASN A N 9
ATOM 6864 C CA . ASN A 1 26 ? -7.056 2.853 6.244 1.00 0.71 26 ASN A CA 9
ATOM 6865 C C . ASN A 1 26 ? -7.216 1.519 6.968 1.00 0.66 26 ASN A C 9
ATOM 6866 O O . ASN A 1 26 ? -7.701 1.476 8.100 1.00 0.71 26 ASN A O 9
ATOM 6877 N N . SER A 1 27 ? -6.786 0.442 6.334 1.00 0.74 27 SER A N 9
ATOM 6878 C CA . SER A 1 27 ? -6.850 -0.880 6.941 1.00 0.83 27 SER A CA 9
ATOM 6879 C C . SER A 1 27 ? -5.600 -1.148 7.778 1.00 0.73 27 SER A C 9
ATOM 6880 O O . SER A 1 27 ? -5.608 -2.015 8.642 1.00 0.92 27 SER A O 9
ATOM 6888 N N . LYS A 1 28 ? -4.551 -0.360 7.520 1.00 0.58 28 LYS A N 9
ATOM 6889 C CA . LYS A 1 28 ? -3.241 -0.492 8.175 1.00 0.67 28 LYS A CA 9
ATOM 6890 C C . LYS A 1 28 ? -2.469 -1.646 7.536 1.00 0.71 28 LYS A C 9
ATOM 6891 O O . LYS A 1 28 ? -1.664 -2.319 8.188 1.00 1.02 28 LYS A O 9
ATOM 6910 N N . THR A 1 29 ? -2.702 -1.844 6.246 1.00 0.62 29 THR A N 9
ATOM 6911 C CA . THR A 1 29 ? -2.057 -2.907 5.494 1.00 0.75 29 THR A CA 9
ATOM 6912 C C . THR A 1 29 ? -1.110 -2.334 4.445 1.00 0.68 29 THR A C 9
ATOM 6913 O O . THR A 1 29 ? -1.038 -1.117 4.258 1.00 0.83 29 THR A O 9
ATOM 6924 N N . THR A 1 30 ? -0.335 -3.204 3.806 1.00 0.63 30 THR A N 9
ATOM 6925 C CA . THR A 1 30 ? 0.523 -2.782 2.716 1.00 0.64 30 THR A CA 9
ATOM 6926 C C . THR A 1 30 ? 0.623 -3.871 1.648 1.00 0.68 30 THR A C 9
ATOM 6927 O O . THR A 1 30 ? 0.920 -5.028 1.947 1.00 0.96 30 THR A O 9
ATOM 6938 N N . THR A 1 31 ? 0.328 -3.509 0.413 1.00 0.56 31 THR A N 9
ATOM 6939 C CA . THR A 1 31 ? 0.510 -4.405 -0.712 1.00 0.70 31 THR A CA 9
ATOM 6940 C C . THR A 1 31 ? 0.619 -3.590 -1.988 1.00 0.52 31 THR A C 9
ATOM 6941 O O . THR A 1 31 ? 0.193 -2.437 -2.023 1.00 0.73 31 THR A O 9
ATOM 6952 N N . TRP A 1 32 ? 1.202 -4.148 -3.032 1.00 0.51 32 TRP A N 9
ATOM 6953 C CA . TRP A 1 32 ? 1.121 -3.482 -4.307 1.00 0.51 32 TRP A CA 9
ATOM 6954 C C . TRP A 1 32 ? -0.293 -3.714 -4.828 1.00 1.01 32 TRP A C 9
ATOM 6955 O O . TRP A 1 32 ? -0.681 -4.826 -5.181 1.00 1.61 32 TRP A O 9
ATOM 6976 N N . SER A 1 33 ? -1.100 -2.690 -4.747 1.00 1.63 33 SER A N 9
ATOM 6977 C CA . SER A 1 33 ? -2.475 -2.800 -5.146 1.00 2.24 33 SER A CA 9
ATOM 6978 C C . SER A 1 33 ? -2.848 -1.644 -6.046 1.00 1.53 33 SER A C 9
ATOM 6979 O O . SER A 1 33 ? -2.557 -0.489 -5.744 1.00 1.63 33 SER A O 9
ATOM 6987 N N . LYS A 1 34 ? -3.459 -1.962 -7.165 1.00 1.77 34 LYS A N 9
ATOM 6988 C CA . LYS A 1 34 ? -3.886 -0.942 -8.097 1.00 1.47 34 LYS A CA 9
ATOM 6989 C C . LYS A 1 34 ? -4.959 -0.064 -7.454 1.00 1.59 34 LYS A C 9
ATOM 6990 O O . LYS A 1 34 ? -5.874 -0.564 -6.797 1.00 2.57 34 LYS A O 9
ATOM 7009 N N . PRO A 1 35 ? -4.843 1.255 -7.627 1.00 1.21 35 PRO A N 9
ATOM 7010 C CA . PRO A 1 35 ? -5.740 2.234 -7.013 1.00 1.89 35 PRO A CA 9
ATOM 7011 C C . PRO A 1 35 ? -7.065 2.365 -7.758 1.00 2.45 35 PRO A C 9
ATOM 7012 O O . PRO A 1 35 ? -7.222 1.859 -8.872 1.00 2.49 35 PRO A O 9
ATOM 7023 N N . THR A 1 36 ? -8.019 3.030 -7.129 1.00 3.40 36 THR A N 9
ATOM 7024 C CA . THR A 1 36 ? -9.302 3.293 -7.751 1.00 4.19 36 THR A CA 9
ATOM 7025 C C . THR A 1 36 ? -9.328 4.710 -8.314 1.00 4.67 36 THR A C 9
ATOM 7026 O O . THR A 1 36 ? -8.404 5.489 -8.075 1.00 5.40 36 THR A O 9
ATOM 7037 N N . MET A 1 37 ? -10.367 5.041 -9.065 1.00 4.62 37 MET A N 9
ATOM 7038 C CA . MET A 1 37 ? -10.496 6.370 -9.637 1.00 5.37 37 MET A CA 9
ATOM 7039 C C . MET A 1 37 ? -11.837 6.968 -9.248 1.00 5.55 37 MET A C 9
ATOM 7040 O O . MET A 1 37 ? -12.863 6.667 -9.859 1.00 5.60 37 MET A O 9
ATOM 7054 N N . GLN A 1 38 ? -11.828 7.791 -8.209 1.00 6.03 38 GLN A N 9
ATOM 7055 C CA . GLN A 1 38 ? -13.054 8.379 -7.696 1.00 6.59 38 GLN A CA 9
ATOM 7056 C C . GLN A 1 38 ? -13.428 9.616 -8.503 1.00 6.87 38 GLN A C 9
ATOM 7057 O O . GLN A 1 38 ? -12.935 10.713 -8.242 1.00 7.41 38 GLN A O 9
ATOM 7069 N N . ASP A 1 39 ? -14.261 9.422 -9.511 1.00 6.76 39 ASP A N 9
ATOM 7070 C CA . ASP A 1 39 ? -14.770 10.525 -10.312 1.00 7.25 39 ASP A CA 9
ATOM 7071 C C . ASP A 1 39 ? -16.290 10.510 -10.298 1.00 7.82 39 ASP A C 9
ATOM 7072 O O . ASP A 1 39 ? -16.881 9.661 -10.993 1.00 7.96 39 ASP A O 9
ATOM 7082 N N . ALA B 2 1 ? -13.041 -3.350 9.037 1.00 8.90 40 ALA B N 9
ATOM 7083 C CA . ALA B 2 1 ? -11.753 -3.434 8.315 1.00 7.99 40 ALA B CA 9
ATOM 7084 C C . ALA B 2 1 ? -11.216 -4.861 8.352 1.00 7.25 40 ALA B C 9
ATOM 7085 O O . ALA B 2 1 ? -10.934 -5.394 9.425 1.00 7.25 40 ALA B O 9
ATOM 7094 N N . PRO B 2 2 ? -11.095 -5.503 7.177 1.00 6.88 41 PRO B N 9
ATOM 7095 C CA . PRO B 2 2 ? -10.637 -6.892 7.065 1.00 6.45 41 PRO B CA 9
ATOM 7096 C C . PRO B 2 2 ? -9.120 -7.052 7.214 1.00 5.54 41 PRO B C 9
ATOM 7097 O O . PRO B 2 2 ? -8.656 -8.000 7.849 1.00 5.79 41 PRO B O 9
ATOM 7108 N N . LEU B 2 3 ? -8.359 -6.109 6.639 1.00 4.77 42 LEU B N 9
ATOM 7109 C CA . LEU B 2 3 ? -6.894 -6.213 6.556 1.00 4.11 42 LEU B CA 9
ATOM 7110 C C . LEU B 2 3 ? -6.496 -7.482 5.807 1.00 4.15 42 LEU B C 9
ATOM 7111 O O . LEU B 2 3 ? -6.355 -8.550 6.398 1.00 4.16 42 LEU B O 9
ATOM 7141 N N . PRO B 2 5 ? -4.188 -10.001 3.003 1.00 4.70 44 PRO B N 9
ATOM 7142 C CA . PRO B 2 5 ? -2.800 -10.467 2.876 1.00 4.47 44 PRO B CA 9
ATOM 7143 C C . PRO B 2 5 ? -1.764 -9.351 2.757 1.00 3.52 44 PRO B C 9
ATOM 7144 O O . PRO B 2 5 ? -1.843 -8.491 1.878 1.00 3.57 44 PRO B O 9
ATOM 7155 N N . MET B 2 6 ? -0.795 -9.382 3.656 1.00 3.11 45 MET B N 9
ATOM 7156 C CA . MET B 2 6 ? 0.279 -8.404 3.675 1.00 2.45 45 MET B CA 9
ATOM 7157 C C . MET B 2 6 ? 1.519 -9.018 3.049 1.00 2.31 45 MET B C 9
ATOM 7158 O O . MET B 2 6 ? 2.157 -9.890 3.639 1.00 2.77 45 MET B O 9
ATOM 7186 N N . PRO B 2 8 ? 4.473 -7.387 0.798 1.00 1.04 47 PRO B N 9
ATOM 7187 C CA . PRO B 2 8 ? 5.817 -6.810 0.863 1.00 0.80 47 PRO B CA 9
ATOM 7188 C C . PRO B 2 8 ? 6.202 -6.337 2.265 1.00 0.94 47 PRO B C 9
ATOM 7189 O O . PRO B 2 8 ? 5.349 -5.916 3.052 1.00 1.47 47 PRO B O 9
ATOM 7200 N N . PRO B 2 9 ? 7.500 -6.407 2.594 1.00 0.85 48 PRO B N 9
ATOM 7201 C CA . PRO B 2 9 ? 8.029 -5.884 3.856 1.00 1.10 48 PRO B CA 9
ATOM 7202 C C . PRO B 2 9 ? 8.008 -4.360 3.884 1.00 1.45 48 PRO B C 9
ATOM 7203 O O . PRO B 2 9 ? 8.798 -3.708 3.194 1.00 2.43 48 PRO B O 9
ATOM 7214 N N . GLY B 2 10 ? 7.102 -3.791 4.666 1.00 1.35 49 GLY B N 9
ATOM 7215 C CA . GLY B 2 10 ? 6.991 -2.350 4.709 1.00 1.99 49 GLY B CA 9
ATOM 7216 C C . GLY B 2 10 ? 6.285 -1.831 5.947 1.00 1.73 49 GLY B C 9
ATOM 7217 O O . GLY B 2 10 ? 6.932 -1.457 6.925 1.00 2.17 49 GLY B O 9
ATOM 7221 N N . TYR B 2 11 ? 4.954 -1.818 5.909 1.00 1.63 50 TYR B N 9
ATOM 7222 C CA . TYR B 2 11 ? 4.157 -1.192 6.967 1.00 1.69 50 TYR B CA 9
ATOM 7223 C C . TYR B 2 11 ? 4.215 -1.994 8.264 1.00 2.07 50 TYR B C 9
ATOM 7224 O O . TYR B 2 11 ? 3.958 -1.466 9.345 1.00 2.57 50 TYR B O 9
ATOM 7242 N N . LYS B 2 12 ? 4.551 -3.266 8.155 1.00 2.51 51 LYS B N 9
ATOM 7243 C CA . LYS B 2 12 ? 4.662 -4.127 9.323 1.00 3.23 51 LYS B CA 9
ATOM 7244 C C . LYS B 2 12 ? 5.982 -4.879 9.326 1.00 3.82 51 LYS B C 9
ATOM 7245 O O . LYS B 2 12 ? 6.368 -5.478 8.323 1.00 3.96 51 LYS B O 9
ATOM 7264 N N . LEU B 2 13 ? 6.668 -4.837 10.460 1.00 4.46 52 LEU B N 9
ATOM 7265 C CA . LEU B 2 13 ? 7.924 -5.545 10.623 1.00 5.18 52 LEU B CA 9
ATOM 7266 C C . LEU B 2 13 ? 7.658 -6.910 11.242 1.00 5.72 52 LEU B C 9
ATOM 7267 O O . LEU B 2 13 ? 7.415 -7.022 12.445 1.00 5.95 52 LEU B O 9
ATOM 7283 N N . VAL B 2 14 ? 7.652 -7.935 10.406 1.00 6.25 53 VAL B N 9
ATOM 7284 C CA . VAL B 2 14 ? 7.382 -9.289 10.861 1.00 7.03 53 VAL B CA 9
ATOM 7285 C C . VAL B 2 14 ? 8.625 -9.900 11.506 1.00 7.40 53 VAL B C 9
ATOM 7286 O O . VAL B 2 14 ? 8.588 -10.160 12.723 1.00 7.82 53 VAL B O 9
ATOM 7300 N N . GLY A 1 1 ? -0.651 22.675 -8.043 1.00 10.58 1 GLY A N 10
ATOM 7301 C CA . GLY A 1 1 ? -0.122 21.299 -7.885 1.00 9.89 1 GLY A CA 10
ATOM 7302 C C . GLY A 1 1 ? -0.331 20.766 -6.482 1.00 9.16 1 GLY A C 10
ATOM 7303 O O . GLY A 1 1 ? -0.339 21.532 -5.516 1.00 9.43 1 GLY A O 10
ATOM 7309 N N . SER A 1 2 ? -0.512 19.456 -6.372 1.00 8.47 2 SER A N 10
ATOM 7310 C CA . SER A 1 2 ? -0.722 18.811 -5.083 1.00 7.99 2 SER A CA 10
ATOM 7311 C C . SER A 1 2 ? -0.029 17.447 -5.046 1.00 6.80 2 SER A C 10
ATOM 7312 O O . SER A 1 2 ? 0.264 16.925 -3.967 1.00 6.69 2 SER A O 10
ATOM 7320 N N . SER A 1 3 ? 0.233 16.887 -6.228 1.00 6.16 3 SER A N 10
ATOM 7321 C CA . SER A 1 3 ? 0.892 15.591 -6.362 1.00 5.18 3 SER A CA 10
ATOM 7322 C C . SER A 1 3 ? 0.085 14.498 -5.656 1.00 4.41 3 SER A C 10
ATOM 7323 O O . SER A 1 3 ? 0.397 14.087 -4.540 1.00 4.85 3 SER A O 10
ATOM 7331 N N . SER A 1 4 ? -0.978 14.054 -6.306 1.00 3.66 4 SER A N 10
ATOM 7332 C CA . SER A 1 4 ? -1.853 13.046 -5.732 1.00 3.29 4 SER A CA 10
ATOM 7333 C C . SER A 1 4 ? -2.169 11.954 -6.753 1.00 2.17 4 SER A C 10
ATOM 7334 O O . SER A 1 4 ? -3.120 12.068 -7.521 1.00 2.40 4 SER A O 10
ATOM 7342 N N . GLY A 1 5 ? -1.341 10.916 -6.773 1.00 1.59 5 GLY A N 10
ATOM 7343 C CA . GLY A 1 5 ? -1.565 9.799 -7.671 1.00 1.14 5 GLY A CA 10
ATOM 7344 C C . GLY A 1 5 ? -2.270 8.646 -6.978 1.00 0.91 5 GLY A C 10
ATOM 7345 O O . GLY A 1 5 ? -2.777 7.735 -7.631 1.00 1.01 5 GLY A O 10
ATOM 7349 N N . LEU A 1 6 ? -2.299 8.694 -5.652 1.00 0.81 6 LEU A N 10
ATOM 7350 C CA . LEU A 1 6 ? -2.946 7.660 -4.859 1.00 0.66 6 LEU A CA 10
ATOM 7351 C C . LEU A 1 6 ? -4.162 8.229 -4.130 1.00 0.62 6 LEU A C 10
ATOM 7352 O O . LEU A 1 6 ? -4.262 9.444 -3.947 1.00 0.75 6 LEU A O 10
ATOM 7368 N N . PRO A 1 7 ? -5.105 7.365 -3.713 1.00 0.52 7 PRO A N 10
ATOM 7369 C CA . PRO A 1 7 ? -6.296 7.791 -2.980 1.00 0.58 7 PRO A CA 10
ATOM 7370 C C . PRO A 1 7 ? -5.974 8.157 -1.537 1.00 0.57 7 PRO A C 10
ATOM 7371 O O . PRO A 1 7 ? -4.986 7.679 -0.970 1.00 0.45 7 PRO A O 10
ATOM 7382 N N . PRO A 1 8 ? -6.792 9.028 -0.932 1.00 0.76 8 PRO A N 10
ATOM 7383 C CA . PRO A 1 8 ? -6.638 9.408 0.471 1.00 0.80 8 PRO A CA 10
ATOM 7384 C C . PRO A 1 8 ? -6.679 8.198 1.399 1.00 0.63 8 PRO A C 10
ATOM 7385 O O . PRO A 1 8 ? -7.656 7.445 1.421 1.00 0.73 8 PRO A O 10
ATOM 7396 N N . GLY A 1 9 ? -5.614 8.023 2.168 1.00 0.47 9 GLY A N 10
ATOM 7397 C CA . GLY A 1 9 ? -5.502 6.876 3.049 1.00 0.43 9 GLY A CA 10
ATOM 7398 C C . GLY A 1 9 ? -4.561 5.816 2.508 1.00 0.36 9 GLY A C 10
ATOM 7399 O O . GLY A 1 9 ? -4.369 4.772 3.134 1.00 0.49 9 GLY A O 10
ATOM 7403 N N . TRP A 1 10 ? -3.969 6.082 1.347 1.00 0.29 10 TRP A N 10
ATOM 7404 C CA . TRP A 1 10 ? -2.985 5.182 0.758 1.00 0.27 10 TRP A CA 10
ATOM 7405 C C . TRP A 1 10 ? -1.591 5.803 0.829 1.00 0.28 10 TRP A C 10
ATOM 7406 O O . TRP A 1 10 ? -1.447 7.025 0.803 1.00 0.41 10 TRP A O 10
ATOM 7427 N N . GLU A 1 11 ? -0.575 4.958 0.944 1.00 0.28 11 GLU A N 10
ATOM 7428 C CA . GLU A 1 11 ? 0.807 5.418 1.074 1.00 0.36 11 GLU A CA 10
ATOM 7429 C C . GLU A 1 11 ? 1.730 4.693 0.092 1.00 0.32 11 GLU A C 10
ATOM 7430 O O . GLU A 1 11 ? 1.536 3.509 -0.187 1.00 0.33 11 GLU A O 10
ATOM 7442 N N . GLU A 1 12 ? 2.736 5.407 -0.413 1.00 0.44 12 GLU A N 10
ATOM 7443 C CA . GLU A 1 12 ? 3.747 4.814 -1.287 1.00 0.49 12 GLU A CA 10
ATOM 7444 C C . GLU A 1 12 ? 4.924 4.294 -0.464 1.00 0.44 12 GLU A C 10
ATOM 7445 O O . GLU A 1 12 ? 5.598 5.070 0.220 1.00 0.59 12 GLU A O 10
ATOM 7457 N N . LYS A 1 13 ? 5.179 2.994 -0.527 1.00 0.40 13 LYS A N 10
ATOM 7458 C CA . LYS A 1 13 ? 6.343 2.404 0.137 1.00 0.47 13 LYS A CA 10
ATOM 7459 C C . LYS A 1 13 ? 6.858 1.203 -0.647 1.00 0.43 13 LYS A C 10
ATOM 7460 O O . LYS A 1 13 ? 6.117 0.584 -1.399 1.00 0.60 13 LYS A O 10
ATOM 7479 N N . GLN A 1 14 ? 8.132 0.890 -0.478 1.00 0.39 14 GLN A N 10
ATOM 7480 C CA . GLN A 1 14 ? 8.750 -0.211 -1.207 1.00 0.37 14 GLN A CA 10
ATOM 7481 C C . GLN A 1 14 ? 8.792 -1.473 -0.350 1.00 0.33 14 GLN A C 10
ATOM 7482 O O . GLN A 1 14 ? 8.756 -1.402 0.883 1.00 0.31 14 GLN A O 10
ATOM 7496 N N . ASP A 1 15 ? 8.854 -2.627 -1.003 1.00 0.39 15 ASP A N 10
ATOM 7497 C CA . ASP A 1 15 ? 8.926 -3.903 -0.296 1.00 0.44 15 ASP A CA 10
ATOM 7498 C C . ASP A 1 15 ? 10.388 -4.302 -0.082 1.00 0.48 15 ASP A C 10
ATOM 7499 O O . ASP A 1 15 ? 11.294 -3.475 -0.196 1.00 0.52 15 ASP A O 10
ATOM 7508 N N . ASP A 1 16 ? 10.605 -5.575 0.222 1.00 0.57 16 ASP A N 10
ATOM 7509 C CA . ASP A 1 16 ? 11.941 -6.112 0.456 1.00 0.65 16 ASP A CA 10
ATOM 7510 C C . ASP A 1 16 ? 12.775 -6.109 -0.825 1.00 0.66 16 ASP A C 10
ATOM 7511 O O . ASP A 1 16 ? 13.990 -5.901 -0.786 1.00 0.82 16 ASP A O 10
ATOM 7520 N N . ARG A 1 17 ? 12.122 -6.325 -1.962 1.00 0.60 17 ARG A N 10
ATOM 7521 C CA . ARG A 1 17 ? 12.822 -6.430 -3.238 1.00 0.65 17 ARG A CA 10
ATOM 7522 C C . ARG A 1 17 ? 12.908 -5.095 -3.968 1.00 0.59 17 ARG A C 10
ATOM 7523 O O . ARG A 1 17 ? 13.777 -4.902 -4.825 1.00 0.82 17 ARG A O 10
ATOM 7544 N N . GLY A 1 18 ? 12.006 -4.177 -3.649 1.00 0.45 18 GLY A N 10
ATOM 7545 C CA . GLY A 1 18 ? 12.112 -2.833 -4.189 1.00 0.45 18 GLY A CA 10
ATOM 7546 C C . GLY A 1 18 ? 10.992 -2.470 -5.145 1.00 0.36 18 GLY A C 10
ATOM 7547 O O . GLY A 1 18 ? 11.184 -1.668 -6.057 1.00 0.44 18 GLY A O 10
ATOM 7551 N N . ARG A 1 19 ? 9.828 -3.055 -4.949 1.00 0.25 19 ARG A N 10
ATOM 7552 C CA . ARG A 1 19 ? 8.658 -2.683 -5.723 1.00 0.24 19 ARG A CA 10
ATOM 7553 C C . ARG A 1 19 ? 7.853 -1.658 -4.956 1.00 0.26 19 ARG A C 10
ATOM 7554 O O . ARG A 1 19 ? 7.478 -1.888 -3.807 1.00 0.35 19 ARG A O 10
ATOM 7575 N N . SER A 1 20 ? 7.621 -0.511 -5.574 1.00 0.35 20 SER A N 10
ATOM 7576 C CA . SER A 1 20 ? 6.807 0.520 -4.961 1.00 0.41 20 SER A CA 10
ATOM 7577 C C . SER A 1 20 ? 5.357 0.064 -4.911 1.00 0.41 20 SER A C 10
ATOM 7578 O O . SER A 1 20 ? 4.679 0.005 -5.936 1.00 0.54 20 SER A O 10
ATOM 7586 N N . TYR A 1 21 ? 4.894 -0.264 -3.719 1.00 0.35 21 TYR A N 10
ATOM 7587 C CA . TYR A 1 21 ? 3.527 -0.686 -3.533 1.00 0.42 21 TYR A CA 10
ATOM 7588 C C . TYR A 1 21 ? 2.768 0.376 -2.767 1.00 0.39 21 TYR A C 10
ATOM 7589 O O . TYR A 1 21 ? 3.339 1.397 -2.359 1.00 0.41 21 TYR A O 10
ATOM 7607 N N . TYR A 1 22 ? 1.491 0.131 -2.548 1.00 0.39 22 TYR A N 10
ATOM 7608 C CA . TYR A 1 22 ? 0.684 1.046 -1.785 1.00 0.38 22 TYR A CA 10
ATOM 7609 C C . TYR A 1 22 ? 0.191 0.351 -0.521 1.00 0.35 22 TYR A C 10
ATOM 7610 O O . TYR A 1 22 ? -0.147 -0.835 -0.532 1.00 0.45 22 TYR A O 10
ATOM 7628 N N . VAL A 1 23 ? 0.183 1.077 0.573 1.00 0.34 23 VAL A N 10
ATOM 7629 C CA . VAL A 1 23 ? -0.248 0.518 1.841 1.00 0.38 23 VAL A CA 10
ATOM 7630 C C . VAL A 1 23 ? -1.465 1.264 2.382 1.00 0.24 23 VAL A C 10
ATOM 7631 O O . VAL A 1 23 ? -1.504 2.497 2.391 1.00 0.24 23 VAL A O 10
ATOM 7644 N N . ASP A 1 24 ? -2.463 0.497 2.806 1.00 0.29 24 ASP A N 10
ATOM 7645 C CA . ASP A 1 24 ? -3.695 1.054 3.355 1.00 0.33 24 ASP A CA 10
ATOM 7646 C C . ASP A 1 24 ? -3.522 1.397 4.829 1.00 0.37 24 ASP A C 10
ATOM 7647 O O . ASP A 1 24 ? -3.056 0.574 5.621 1.00 0.61 24 ASP A O 10
ATOM 7656 N N . HIS A 1 25 ? -3.879 2.626 5.183 1.00 0.44 25 HIS A N 10
ATOM 7657 C CA . HIS A 1 25 ? -3.732 3.110 6.555 1.00 0.54 25 HIS A CA 10
ATOM 7658 C C . HIS A 1 25 ? -4.895 2.685 7.454 1.00 0.49 25 HIS A C 10
ATOM 7659 O O . HIS A 1 25 ? -4.826 2.842 8.674 1.00 0.60 25 HIS A O 10
ATOM 7674 N N . ASN A 1 26 ? -5.957 2.145 6.863 1.00 0.57 26 ASN A N 10
ATOM 7675 C CA . ASN A 1 26 ? -7.183 1.875 7.614 1.00 0.71 26 ASN A CA 10
ATOM 7676 C C . ASN A 1 26 ? -7.077 0.575 8.402 1.00 0.66 26 ASN A C 10
ATOM 7677 O O . ASN A 1 26 ? -7.294 0.557 9.612 1.00 0.71 26 ASN A O 10
ATOM 7688 N N . SER A 1 27 ? -6.743 -0.510 7.725 1.00 0.74 27 SER A N 10
ATOM 7689 C CA . SER A 1 27 ? -6.585 -1.797 8.387 1.00 0.83 27 SER A CA 10
ATOM 7690 C C . SER A 1 27 ? -5.108 -2.166 8.475 1.00 0.73 27 SER A C 10
ATOM 7691 O O . SER A 1 27 ? -4.736 -3.187 9.057 1.00 0.92 27 SER A O 10
ATOM 7699 N N . LYS A 1 28 ? -4.283 -1.312 7.875 1.00 0.58 28 LYS A N 10
ATOM 7700 C CA . LYS A 1 28 ? -2.827 -1.413 7.959 1.00 0.67 28 LYS A CA 10
ATOM 7701 C C . LYS A 1 28 ? -2.343 -2.655 7.228 1.00 0.71 28 LYS A C 10
ATOM 7702 O O . LYS A 1 28 ? -2.047 -3.687 7.843 1.00 1.02 28 LYS A O 10
ATOM 7721 N N . THR A 1 29 ? -2.287 -2.561 5.912 1.00 0.62 29 THR A N 10
ATOM 7722 C CA . THR A 1 29 ? -1.959 -3.701 5.085 1.00 0.75 29 THR A CA 10
ATOM 7723 C C . THR A 1 29 ? -1.156 -3.293 3.860 1.00 0.68 29 THR A C 10
ATOM 7724 O O . THR A 1 29 ? -1.326 -2.199 3.327 1.00 0.83 29 THR A O 10
ATOM 7735 N N . THR A 1 30 ? -0.301 -4.195 3.418 1.00 0.63 30 THR A N 10
ATOM 7736 C CA . THR A 1 30 ? 0.492 -3.984 2.230 1.00 0.64 30 THR A CA 10
ATOM 7737 C C . THR A 1 30 ? -0.211 -4.617 1.018 1.00 0.68 30 THR A C 10
ATOM 7738 O O . THR A 1 30 ? -0.660 -5.764 1.086 1.00 0.96 30 THR A O 10
ATOM 7749 N N . THR A 1 31 ? -0.355 -3.871 -0.071 1.00 0.56 31 THR A N 10
ATOM 7750 C CA . THR A 1 31 ? -1.014 -4.407 -1.254 1.00 0.70 31 THR A CA 10
ATOM 7751 C C . THR A 1 31 ? -0.514 -3.722 -2.521 1.00 0.52 31 THR A C 10
ATOM 7752 O O . THR A 1 31 ? -0.358 -2.502 -2.564 1.00 0.73 31 THR A O 10
ATOM 7763 N N . TRP A 1 32 ? -0.233 -4.499 -3.554 1.00 0.51 32 TRP A N 10
ATOM 7764 C CA . TRP A 1 32 ? 0.092 -3.899 -4.827 1.00 0.51 32 TRP A CA 10
ATOM 7765 C C . TRP A 1 32 ? -1.096 -4.082 -5.751 1.00 1.01 32 TRP A C 10
ATOM 7766 O O . TRP A 1 32 ? -1.223 -5.093 -6.442 1.00 1.61 32 TRP A O 10
ATOM 7787 N N . SER A 1 33 ? -1.976 -3.104 -5.736 1.00 1.63 33 SER A N 10
ATOM 7788 C CA . SER A 1 33 ? -3.099 -3.062 -6.636 1.00 2.24 33 SER A CA 10
ATOM 7789 C C . SER A 1 33 ? -3.274 -1.645 -7.148 1.00 1.53 33 SER A C 10
ATOM 7790 O O . SER A 1 33 ? -2.966 -0.686 -6.435 1.00 1.63 33 SER A O 10
ATOM 7798 N N . LYS A 1 34 ? -3.746 -1.490 -8.364 1.00 1.77 34 LYS A N 10
ATOM 7799 C CA . LYS A 1 34 ? -4.124 -0.178 -8.836 1.00 1.47 34 LYS A CA 10
ATOM 7800 C C . LYS A 1 34 ? -5.616 0.018 -8.634 1.00 1.59 34 LYS A C 10
ATOM 7801 O O . LYS A 1 34 ? -6.424 -0.769 -9.132 1.00 2.57 34 LYS A O 10
ATOM 7820 N N . PRO A 1 35 ? -5.997 1.047 -7.869 1.00 1.21 35 PRO A N 10
ATOM 7821 C CA . PRO A 1 35 ? -7.403 1.358 -7.606 1.00 1.89 35 PRO A CA 10
ATOM 7822 C C . PRO A 1 35 ? -8.185 1.533 -8.902 1.00 2.45 35 PRO A C 10
ATOM 7823 O O . PRO A 1 35 ? -7.795 2.313 -9.775 1.00 2.49 35 PRO A O 10
ATOM 7834 N N . THR A 1 36 ? -9.284 0.807 -9.029 1.00 3.40 36 THR A N 10
ATOM 7835 C CA . THR A 1 36 ? -10.033 0.786 -10.273 1.00 4.19 36 THR A CA 10
ATOM 7836 C C . THR A 1 36 ? -11.132 1.847 -10.277 1.00 4.67 36 THR A C 10
ATOM 7837 O O . THR A 1 36 ? -12.321 1.527 -10.224 1.00 5.40 36 THR A O 10
ATOM 7848 N N . MET A 1 37 ? -10.703 3.109 -10.289 1.00 4.62 37 MET A N 10
ATOM 7849 C CA . MET A 1 37 ? -11.590 4.267 -10.426 1.00 5.37 37 MET A CA 10
ATOM 7850 C C . MET A 1 37 ? -10.792 5.556 -10.275 1.00 5.55 37 MET A C 10
ATOM 7851 O O . MET A 1 37 ? -10.121 5.759 -9.264 1.00 5.60 37 MET A O 10
ATOM 7865 N N . GLN A 1 38 ? -10.859 6.409 -11.286 1.00 6.03 38 GLN A N 10
ATOM 7866 C CA . GLN A 1 38 ? -10.191 7.704 -11.240 1.00 6.59 38 GLN A CA 10
ATOM 7867 C C . GLN A 1 38 ? -11.195 8.813 -10.963 1.00 6.87 38 GLN A C 10
ATOM 7868 O O . GLN A 1 38 ? -12.242 8.889 -11.607 1.00 7.41 38 GLN A O 10
ATOM 7880 N N . ASP A 1 39 ? -10.879 9.658 -9.993 1.00 6.76 39 ASP A N 10
ATOM 7881 C CA . ASP A 1 39 ? -11.735 10.786 -9.647 1.00 7.25 39 ASP A CA 10
ATOM 7882 C C . ASP A 1 39 ? -11.253 12.049 -10.344 1.00 7.82 39 ASP A C 10
ATOM 7883 O O . ASP A 1 39 ? -10.095 12.447 -10.108 1.00 7.96 39 ASP A O 10
ATOM 7893 N N . ALA B 2 1 ? -4.104 -6.385 14.099 1.00 8.90 40 ALA B N 10
ATOM 7894 C CA . ALA B 2 1 ? -5.145 -6.383 13.052 1.00 7.99 40 ALA B CA 10
ATOM 7895 C C . ALA B 2 1 ? -4.546 -6.019 11.698 1.00 7.25 40 ALA B C 10
ATOM 7896 O O . ALA B 2 1 ? -3.971 -4.944 11.530 1.00 7.25 40 ALA B O 10
ATOM 7905 N N . PRO B 2 2 ? -4.618 -6.939 10.730 1.00 6.88 41 PRO B N 10
ATOM 7906 C CA . PRO B 2 2 ? -4.296 -6.662 9.347 1.00 6.45 41 PRO B CA 10
ATOM 7907 C C . PRO B 2 2 ? -5.567 -6.380 8.552 1.00 5.54 41 PRO B C 10
ATOM 7908 O O . PRO B 2 2 ? -6.601 -6.038 9.130 1.00 5.79 41 PRO B O 10
ATOM 7919 N N . LEU B 2 3 ? -5.505 -6.523 7.244 1.00 4.77 42 LEU B N 10
ATOM 7920 C CA . LEU B 2 3 ? -6.710 -6.429 6.447 1.00 4.11 42 LEU B CA 10
ATOM 7921 C C . LEU B 2 3 ? -7.136 -7.832 6.027 1.00 4.15 42 LEU B C 10
ATOM 7922 O O . LEU B 2 3 ? -7.731 -8.561 6.815 1.00 4.16 42 LEU B O 10
ATOM 7952 N N . PRO B 2 5 ? -5.982 -9.112 2.097 1.00 4.70 44 PRO B N 10
ATOM 7953 C CA . PRO B 2 5 ? -5.112 -9.445 0.954 1.00 4.47 44 PRO B CA 10
ATOM 7954 C C . PRO B 2 5 ? -3.655 -9.684 1.353 1.00 3.52 44 PRO B C 10
ATOM 7955 O O . PRO B 2 5 ? -3.218 -10.830 1.436 1.00 3.57 44 PRO B O 10
ATOM 7966 N N . MET B 2 6 ? -2.929 -8.593 1.617 1.00 3.11 45 MET B N 10
ATOM 7967 C CA . MET B 2 6 ? -1.494 -8.650 1.916 1.00 2.45 45 MET B CA 10
ATOM 7968 C C . MET B 2 6 ? -0.750 -9.392 0.812 1.00 2.31 45 MET B C 10
ATOM 7969 O O . MET B 2 6 ? -0.537 -10.600 0.886 1.00 2.77 45 MET B O 10
ATOM 7997 N N . PRO B 2 8 ? 2.348 -8.002 -1.232 1.00 1.04 47 PRO B N 10
ATOM 7998 C CA . PRO B 2 8 ? 3.810 -7.904 -1.081 1.00 0.80 47 PRO B CA 10
ATOM 7999 C C . PRO B 2 8 ? 4.317 -8.735 0.103 1.00 0.94 47 PRO B C 10
ATOM 8000 O O . PRO B 2 8 ? 3.520 -9.199 0.920 1.00 1.47 47 PRO B O 10
ATOM 8011 N N . PRO B 2 9 ? 5.650 -8.920 0.224 1.00 0.85 48 PRO B N 10
ATOM 8012 C CA . PRO B 2 9 ? 6.259 -9.806 1.244 1.00 1.10 48 PRO B CA 10
ATOM 8013 C C . PRO B 2 9 ? 6.019 -9.367 2.701 1.00 1.45 48 PRO B C 10
ATOM 8014 O O . PRO B 2 9 ? 6.589 -9.951 3.625 1.00 2.43 48 PRO B O 10
ATOM 8025 N N . GLY B 2 10 ? 5.202 -8.343 2.907 1.00 1.35 49 GLY B N 10
ATOM 8026 C CA . GLY B 2 10 ? 4.829 -7.959 4.254 1.00 1.99 49 GLY B CA 10
ATOM 8027 C C . GLY B 2 10 ? 4.980 -6.477 4.534 1.00 1.73 49 GLY B C 10
ATOM 8028 O O . GLY B 2 10 ? 5.799 -5.793 3.921 1.00 2.17 49 GLY B O 10
ATOM 8032 N N . TYR B 2 11 ? 4.153 -5.990 5.455 1.00 1.63 50 TYR B N 10
ATOM 8033 C CA . TYR B 2 11 ? 4.227 -4.621 5.952 1.00 1.69 50 TYR B CA 10
ATOM 8034 C C . TYR B 2 11 ? 3.692 -4.562 7.369 1.00 2.07 50 TYR B C 10
ATOM 8035 O O . TYR B 2 11 ? 2.479 -4.673 7.567 1.00 2.57 50 TYR B O 10
ATOM 8053 N N . LYS B 2 12 ? 4.599 -4.426 8.337 1.00 2.51 51 LYS B N 10
ATOM 8054 C CA . LYS B 2 12 ? 4.239 -4.161 9.725 1.00 3.23 51 LYS B CA 10
ATOM 8055 C C . LYS B 2 12 ? 5.442 -4.392 10.627 1.00 3.8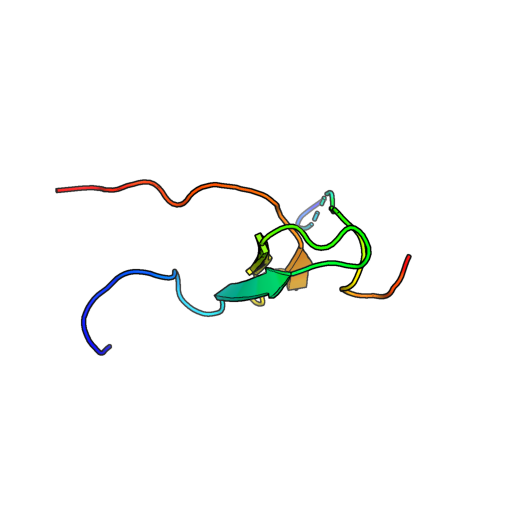2 51 LYS B C 10
ATOM 8056 O O . LYS B 2 12 ? 5.583 -5.445 11.240 1.00 3.96 51 LYS B O 10
ATOM 8075 N N . LEU B 2 13 ? 6.345 -3.421 10.646 1.00 4.46 52 LEU B N 10
ATOM 8076 C CA . LEU B 2 13 ? 7.490 -3.465 11.544 1.00 5.18 52 LEU B CA 10
ATOM 8077 C C . LEU B 2 13 ? 7.229 -2.583 12.759 1.00 5.72 52 LEU B C 10
ATOM 8078 O O . LEU B 2 13 ? 7.514 -2.970 13.895 1.00 5.95 52 LEU B O 10
ATOM 8094 N N . VAL B 2 14 ? 6.686 -1.398 12.503 1.00 6.25 53 VAL B N 10
ATOM 8095 C CA . VAL B 2 14 ? 6.279 -0.470 13.550 1.00 7.03 53 VAL B CA 10
ATOM 8096 C C . VAL B 2 14 ? 4.973 0.205 13.144 1.00 7.40 53 VAL B C 10
ATOM 8097 O O . VAL B 2 14 ? 3.900 -0.285 13.549 1.00 7.82 53 VAL B O 10
#

Secondary structure (DSSP, 8-state):
--SSSS-TTEEEEE-TT--EEEEETTTTEE---------/-------BTTB-